Protein AF-F7PMQ3-F1 (afdb_monomer)

Structure (mmCIF, N/CA/C/O backbone):
data_AF-F7PMQ3-F1
#
_entry.id   AF-F7PMQ3-F1
#
loop_
_atom_site.group_PDB
_atom_site.id
_atom_site.type_symbol
_atom_site.label_atom_id
_atom_site.label_alt_id
_atom_site.label_comp_id
_atom_site.label_asym_id
_atom_site.label_entity_id
_atom_site.label_seq_id
_atom_site.pdbx_PDB_ins_code
_atom_site.Cartn_x
_atom_site.Cartn_y
_atom_site.Cartn_z
_atom_site.occupancy
_atom_site.B_iso_or_equiv
_atom_site.auth_seq_id
_atom_site.auth_comp_id
_atom_site.auth_asym_id
_atom_site.auth_atom_id
_atom_site.pdbx_PDB_model_num
ATOM 1 N N . MET A 1 1 ? 43.169 -31.951 23.903 1.00 37.09 1 MET A N 1
ATOM 2 C CA . MET A 1 1 ? 42.575 -31.881 22.554 1.00 37.09 1 MET A CA 1
ATOM 3 C C . MET A 1 1 ? 41.664 -30.674 22.551 1.00 37.09 1 MET A C 1
ATOM 5 O O . MET A 1 1 ? 40.609 -30.728 23.160 1.00 37.09 1 MET A O 1
ATOM 9 N N . SER A 1 2 ? 42.168 -29.565 22.017 1.00 27.64 2 SER A N 1
ATOM 10 C CA . SER A 1 2 ? 41.486 -28.274 21.937 1.00 27.64 2 SER A CA 1
ATOM 11 C C . SER A 1 2 ? 41.302 -27.998 20.452 1.00 27.64 2 SER A C 1
ATOM 13 O O . SER A 1 2 ? 42.289 -28.039 19.720 1.00 27.64 2 SER A O 1
ATOM 15 N N . VAL A 1 3 ? 40.062 -27.825 20.006 1.00 30.14 3 VAL A N 1
ATOM 16 C CA . VAL A 1 3 ? 39.747 -27.476 18.619 1.00 30.14 3 VAL A CA 1
ATOM 17 C C . VAL A 1 3 ? 39.501 -25.975 18.612 1.00 30.14 3 VAL A C 1
ATOM 19 O O . VAL A 1 3 ? 38.524 -25.503 19.187 1.00 30.14 3 VAL A O 1
ATOM 22 N N . GLN A 1 4 ? 40.445 -25.231 18.040 1.00 28.44 4 GLN A N 1
ATOM 23 C CA . GLN A 1 4 ? 40.271 -23.822 17.707 1.00 28.44 4 GLN A CA 1
ATOM 24 C C . GLN A 1 4 ? 39.250 -23.740 16.567 1.00 28.44 4 GLN A C 1
ATOM 26 O O . GLN A 1 4 ? 39.474 -24.319 15.507 1.00 28.44 4 GLN A O 1
ATOM 31 N N . SER A 1 5 ? 38.124 -23.064 16.797 1.00 29.05 5 SER A N 1
ATOM 32 C CA . SER A 1 5 ? 37.231 -22.635 15.723 1.00 29.05 5 SER A CA 1
ATOM 33 C C . SER A 1 5 ? 37.745 -21.301 15.190 1.00 29.05 5 SER A C 1
ATOM 35 O O . SER A 1 5 ? 37.627 -20.272 15.858 1.00 29.05 5 SER A O 1
ATOM 37 N N . GLU A 1 6 ? 38.343 -21.329 14.004 1.00 27.75 6 GLU A N 1
ATOM 38 C CA . GLU A 1 6 ? 38.561 -20.137 13.192 1.00 27.75 6 GLU A CA 1
ATOM 39 C C . GLU A 1 6 ? 37.192 -19.655 12.699 1.00 27.75 6 GLU A C 1
ATOM 41 O O . GLU A 1 6 ? 36.601 -20.228 11.786 1.00 27.75 6 GLU A O 1
ATOM 46 N N . PHE A 1 7 ? 36.650 -18.631 13.359 1.00 32.59 7 PHE A N 1
ATOM 47 C CA . PHE A 1 7 ? 35.598 -17.807 12.779 1.00 32.59 7 PHE A CA 1
ATOM 48 C C . PHE A 1 7 ? 36.266 -16.937 11.719 1.00 32.59 7 PHE A C 1
ATOM 50 O O . PHE A 1 7 ? 37.009 -16.015 12.048 1.00 32.59 7 PHE A O 1
ATOM 57 N N . GLY A 1 8 ? 36.058 -17.300 10.456 1.00 27.62 8 GLY A N 1
ATOM 58 C CA . GLY A 1 8 ? 36.422 -16.459 9.328 1.00 27.62 8 GLY A CA 1
ATOM 59 C C . GLY A 1 8 ? 35.606 -15.171 9.355 1.00 27.62 8 GLY A C 1
ATOM 60 O O . GLY A 1 8 ? 34.386 -15.212 9.524 1.00 27.62 8 GLY A O 1
ATOM 61 N N . ASP A 1 9 ? 36.310 -14.052 9.195 1.00 27.50 9 ASP A N 1
ATOM 62 C CA . ASP A 1 9 ? 35.762 -12.749 8.835 1.00 27.50 9 ASP A CA 1
ATOM 63 C C . ASP A 1 9 ? 34.743 -12.902 7.697 1.00 27.50 9 ASP A C 1
ATOM 65 O O . ASP A 1 9 ? 35.099 -13.255 6.569 1.00 27.50 9 ASP A O 1
ATOM 69 N N . PHE A 1 10 ? 33.476 -12.595 7.975 1.00 33.38 10 PHE A N 1
ATOM 70 C CA . PHE A 1 10 ? 32.528 -12.209 6.936 1.00 33.38 10 PHE A CA 1
ATOM 71 C C . PHE A 1 10 ? 32.885 -10.783 6.517 1.00 33.38 10 PHE A C 1
ATOM 73 O O . PHE A 1 10 ? 32.314 -9.809 7.001 1.00 33.38 10 PHE A O 1
ATOM 80 N N . ALA A 1 11 ? 33.892 -10.669 5.652 1.00 31.58 11 ALA A N 1
ATOM 81 C CA . ALA A 1 11 ? 34.110 -9.456 4.892 1.00 31.58 11 ALA A CA 1
ATOM 82 C C . ALA A 1 11 ? 32.906 -9.269 3.964 1.00 31.58 11 ALA A C 1
ATOM 84 O O . ALA A 1 11 ? 32.687 -10.046 3.032 1.00 31.58 11 ALA A O 1
ATOM 85 N N . ASP A 1 12 ? 32.130 -8.244 4.288 1.00 40.34 12 ASP A N 1
ATOM 86 C CA . ASP A 1 12 ? 31.131 -7.598 3.456 1.00 40.34 12 ASP A CA 1
ATOM 87 C C . ASP A 1 12 ? 31.781 -7.254 2.104 1.00 40.34 12 ASP A C 1
ATOM 89 O O . ASP A 1 12 ? 32.585 -6.329 1.981 1.00 40.34 12 ASP A O 1
ATOM 93 N N . LEU A 1 13 ? 31.537 -8.097 1.104 1.00 32.09 13 LEU A N 1
ATOM 94 C CA . LEU A 1 13 ? 31.985 -7.906 -0.270 1.00 32.09 13 LEU A CA 1
ATOM 95 C C . LEU A 1 13 ? 30.747 -7.938 -1.156 1.00 32.09 13 LEU A C 1
ATOM 97 O O . LEU A 1 13 ? 30.549 -8.864 -1.939 1.00 32.09 13 LEU A O 1
ATOM 101 N N . THR A 1 14 ? 29.906 -6.914 -1.051 1.00 41.91 14 THR A N 1
ATOM 102 C CA . THR A 1 14 ? 29.197 -6.443 -2.239 1.00 41.91 14 THR A CA 1
ATOM 103 C C . THR A 1 14 ? 30.277 -5.902 -3.178 1.00 4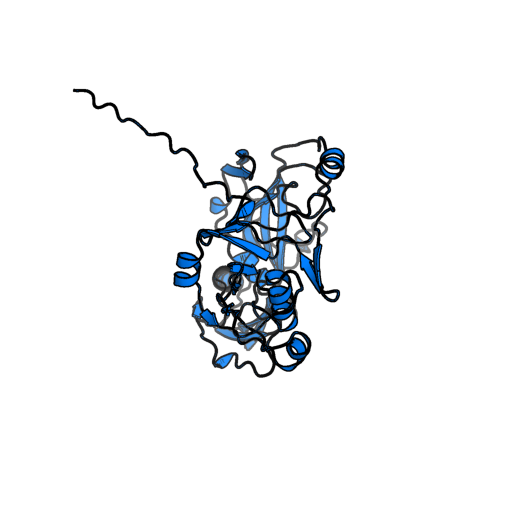1.91 14 THR A C 1
ATOM 105 O O . THR A 1 14 ? 30.914 -4.900 -2.846 1.00 41.91 14 THR A O 1
ATOM 108 N N . PRO A 1 15 ? 30.582 -6.566 -4.309 1.00 44.62 15 PRO A N 1
ATOM 109 C CA . PRO A 1 15 ? 31.487 -5.981 -5.285 1.00 44.62 15 PRO A CA 1
ATOM 110 C C . PRO A 1 15 ? 30.896 -4.630 -5.692 1.00 44.62 15 PRO A C 1
ATOM 112 O O . PRO A 1 15 ? 29.735 -4.556 -6.097 1.00 44.62 15 PRO A O 1
ATOM 115 N N . GLY A 1 16 ? 31.672 -3.558 -5.510 1.00 48.12 16 GLY A N 1
ATOM 116 C CA . GLY A 1 16 ? 31.288 -2.240 -5.995 1.00 48.12 16 GLY A CA 1
ATOM 117 C C . GLY A 1 16 ? 30.963 -2.352 -7.480 1.00 48.12 16 GLY A C 1
ATOM 118 O O . GLY A 1 16 ? 31.739 -2.935 -8.237 1.00 48.12 16 GLY A O 1
ATOM 119 N N . VAL A 1 17 ? 29.794 -1.859 -7.874 1.00 56.59 17 VAL A N 1
ATOM 120 C CA . VAL A 1 17 ? 29.420 -1.761 -9.284 1.00 56.59 17 VAL A CA 1
ATOM 121 C C . VAL A 1 17 ? 30.417 -0.811 -9.931 1.00 56.59 17 VAL A C 1
ATOM 123 O O . VAL A 1 17 ? 30.572 0.317 -9.457 1.00 56.59 17 VAL A O 1
ATOM 126 N N . ASP A 1 18 ? 31.119 -1.263 -10.969 1.00 64.25 18 ASP A N 1
ATOM 127 C CA . ASP A 1 18 ? 32.003 -0.371 -11.708 1.00 64.25 18 ASP A CA 1
ATOM 128 C C . ASP A 1 18 ? 31.143 0.726 -12.349 1.00 64.25 18 ASP A C 1
ATOM 130 O O . ASP A 1 18 ? 30.145 0.442 -13.013 1.00 64.25 18 ASP A O 1
ATOM 134 N N . ARG A 1 19 ? 31.481 2.000 -12.113 1.00 60.50 19 ARG A N 1
ATOM 135 C CA . ARG A 1 19 ? 30.704 3.126 -12.664 1.00 60.50 19 ARG A CA 1
ATOM 136 C C . ARG A 1 19 ? 30.706 3.105 -14.190 1.00 60.50 19 ARG A C 1
ATOM 138 O O . ARG A 1 19 ? 29.760 3.620 -14.781 1.00 60.50 19 ARG A O 1
ATOM 145 N N . ASP A 1 20 ? 31.724 2.497 -14.792 1.00 67.31 20 ASP A N 1
ATOM 146 C CA . ASP A 1 20 ? 31.836 2.331 -16.239 1.00 67.31 20 ASP A CA 1
ATOM 147 C C . ASP A 1 20 ? 30.782 1.354 -16.810 1.00 67.31 20 ASP A C 1
ATOM 149 O O . ASP A 1 20 ? 30.493 1.410 -18.006 1.00 67.31 20 ASP A O 1
ATOM 153 N N . ASP A 1 21 ? 30.148 0.527 -15.967 1.00 79.56 21 ASP A N 1
ATOM 154 C CA . ASP A 1 21 ? 29.071 -0.397 -16.359 1.00 79.56 21 ASP A CA 1
ATOM 155 C C . ASP A 1 21 ? 27.667 0.233 -16.263 1.00 79.56 21 ASP A C 1
ATOM 157 O O . ASP A 1 21 ? 26.669 -0.384 -16.653 1.00 79.56 21 ASP A O 1
ATOM 161 N N . LEU A 1 22 ? 27.559 1.457 -15.732 1.00 88.62 22 LEU A N 1
ATOM 162 C CA . LEU A 1 22 ? 26.289 2.171 -15.631 1.00 88.62 22 LEU A CA 1
ATOM 163 C C . LEU A 1 22 ? 25.996 2.944 -16.923 1.00 88.62 22 LEU A C 1
ATOM 165 O O . LEU A 1 22 ? 26.885 3.572 -17.501 1.00 88.62 22 LEU A O 1
ATOM 169 N N . PRO A 1 23 ? 24.733 2.972 -17.376 1.00 89.94 23 PRO A N 1
ATOM 170 C CA . PRO A 1 23 ? 24.388 3.666 -18.603 1.00 89.94 23 PRO A CA 1
ATOM 171 C C . PRO A 1 23 ? 24.547 5.182 -18.433 1.00 89.94 23 PRO A C 1
ATOM 173 O O . PRO A 1 23 ? 24.130 5.753 -17.420 1.00 89.94 23 PRO A O 1
ATOM 176 N N . ASP A 1 24 ? 25.106 5.842 -19.450 1.00 86.75 24 ASP A N 1
ATOM 177 C CA . ASP A 1 24 ? 25.303 7.295 -19.451 1.00 86.75 24 ASP A CA 1
ATOM 178 C C . ASP A 1 24 ? 23.957 8.040 -19.438 1.00 86.75 24 ASP A C 1
ATOM 180 O O . ASP A 1 24 ? 23.001 7.670 -20.138 1.00 86.75 24 ASP A O 1
ATOM 184 N N . ARG A 1 25 ? 23.858 9.072 -18.595 1.00 87.81 25 ARG A N 1
ATOM 185 C CA . ARG A 1 25 ? 22.632 9.830 -18.316 1.00 87.81 25 ARG A CA 1
ATOM 186 C C . ARG A 1 25 ? 22.955 11.290 -18.008 1.00 87.81 25 ARG A C 1
ATOM 188 O O . ARG A 1 25 ? 24.018 11.627 -17.507 1.00 87.81 25 ARG A O 1
ATOM 195 N N . GLU A 1 26 ? 21.968 12.171 -18.196 1.00 85.06 26 GLU A N 1
ATOM 196 C CA . GLU A 1 26 ? 22.065 13.595 -17.808 1.00 85.06 26 GLU A CA 1
ATOM 197 C C . GLU A 1 26 ? 22.134 13.825 -16.281 1.00 85.06 26 GLU A C 1
ATOM 199 O O . GLU A 1 26 ? 22.219 14.961 -15.802 1.00 85.06 26 GLU A O 1
ATOM 204 N N . PHE A 1 27 ? 22.041 12.751 -15.501 1.00 85.38 27 PHE A N 1
ATOM 205 C CA . PHE A 1 27 ? 22.127 12.737 -14.051 1.00 85.38 27 PHE A CA 1
ATOM 206 C C . PHE A 1 27 ? 23.213 11.758 -13.608 1.00 85.38 27 PHE A C 1
ATOM 208 O O . PHE A 1 27 ? 23.490 10.773 -14.285 1.00 85.38 27 PHE A O 1
ATOM 215 N N . ALA A 1 28 ? 23.802 12.025 -12.445 1.00 88.12 28 ALA A N 1
ATOM 216 C CA . ALA A 1 28 ? 24.724 11.090 -11.821 1.00 88.12 28 ALA A CA 1
ATOM 217 C C . ALA A 1 28 ? 23.953 9.925 -11.190 1.00 88.12 28 ALA A C 1
ATOM 219 O O . ALA A 1 28 ? 22.822 10.088 -10.735 1.00 88.12 28 ALA A O 1
ATOM 220 N N . TRP A 1 29 ? 24.587 8.762 -11.131 1.00 90.06 29 TRP A N 1
ATOM 221 C CA . TRP A 1 29 ? 24.118 7.617 -10.360 1.00 90.06 29 TRP A CA 1
ATOM 222 C C . TRP A 1 29 ? 24.702 7.648 -8.945 1.00 90.06 29 TRP A C 1
ATOM 224 O O . TRP A 1 29 ? 25.827 8.128 -8.750 1.00 90.06 29 TRP A O 1
ATOM 234 N N . GLN A 1 30 ? 23.946 7.125 -7.978 1.00 87.81 30 GLN A N 1
ATOM 235 C CA . GLN A 1 30 ? 24.430 6.904 -6.614 1.00 87.81 30 GLN A CA 1
ATOM 236 C C . GLN A 1 30 ? 25.678 6.014 -6.616 1.00 87.81 30 GLN A C 1
ATOM 238 O O . GLN A 1 30 ? 25.857 5.178 -7.498 1.00 87.81 30 GLN A O 1
ATOM 243 N N . GLU A 1 31 ? 26.558 6.223 -5.638 1.00 84.31 31 GLU A N 1
ATOM 244 C CA . GLU A 1 31 ? 27.823 5.478 -5.554 1.00 84.31 31 GLU A CA 1
ATOM 245 C C . GLU A 1 31 ? 27.626 4.064 -5.010 1.00 84.31 31 GLU A C 1
ATOM 247 O O . GLU A 1 31 ? 28.304 3.138 -5.444 1.00 84.31 31 GLU A O 1
ATOM 252 N N . GLU A 1 32 ? 26.675 3.896 -4.093 1.00 84.38 32 GLU A N 1
ATOM 253 C CA . GLU A 1 32 ? 26.389 2.618 -3.453 1.00 84.38 32 GLU A CA 1
ATOM 254 C C . GLU A 1 32 ? 25.030 2.079 -3.915 1.00 84.38 32 GLU A C 1
ATOM 256 O O . GLU A 1 32 ? 24.041 2.825 -3.941 1.00 84.38 32 GLU A O 1
ATOM 261 N N . PRO A 1 33 ? 24.945 0.787 -4.273 1.00 87.06 33 PRO A N 1
ATOM 262 C CA . PRO A 1 33 ? 23.674 0.163 -4.584 1.00 87.06 33 PRO A CA 1
ATOM 263 C C . PRO A 1 33 ? 22.817 0.009 -3.324 1.00 87.06 33 PRO A C 1
ATOM 265 O O . PRO A 1 33 ? 23.305 -0.243 -2.226 1.00 87.06 33 PRO A O 1
ATOM 268 N N . THR A 1 34 ? 21.503 0.096 -3.500 1.00 83.88 34 THR A N 1
ATOM 269 C CA . THR A 1 34 ? 20.513 -0.270 -2.488 1.00 83.88 34 THR A CA 1
ATOM 270 C C . THR A 1 34 ? 19.960 -1.651 -2.811 1.00 83.88 34 THR A C 1
ATOM 272 O O . THR A 1 34 ? 19.469 -1.870 -3.917 1.00 83.88 34 THR A O 1
ATOM 275 N N . THR A 1 35 ? 19.992 -2.570 -1.848 1.00 85.50 35 THR A N 1
ATOM 276 C CA . THR A 1 35 ? 19.316 -3.868 -1.970 1.00 85.50 35 THR A CA 1
ATOM 277 C C . THR A 1 35 ? 17.941 -3.797 -1.322 1.00 85.50 35 THR A C 1
ATOM 279 O O . THR A 1 35 ? 17.804 -3.446 -0.149 1.00 85.50 35 THR A O 1
ATOM 282 N N . PHE A 1 36 ? 16.911 -4.101 -2.101 1.00 82.69 36 PHE A N 1
ATOM 283 C CA . PHE A 1 36 ? 15.539 -4.205 -1.628 1.00 82.69 36 PHE A CA 1
ATOM 284 C C . PHE A 1 36 ? 15.307 -5.524 -0.878 1.00 82.69 36 PHE A C 1
ATOM 286 O O . PHE A 1 36 ? 16.070 -6.481 -0.993 1.00 82.69 36 PHE A O 1
ATOM 293 N N . ALA A 1 37 ? 14.230 -5.577 -0.090 1.00 75.31 37 ALA A N 1
ATOM 294 C CA . ALA A 1 37 ? 13.887 -6.755 0.712 1.00 75.31 37 ALA A CA 1
ATOM 295 C C . ALA A 1 37 ? 13.559 -8.003 -0.133 1.00 75.31 37 ALA A C 1
ATOM 297 O O . ALA A 1 37 ? 13.605 -9.114 0.380 1.00 75.31 37 ALA A O 1
ATOM 298 N N . ASP A 1 38 ? 13.239 -7.814 -1.412 1.00 80.81 38 ASP A N 1
ATOM 299 C CA . ASP A 1 38 ? 12.977 -8.853 -2.413 1.00 80.81 38 ASP A CA 1
ATOM 300 C C . ASP A 1 38 ? 14.254 -9.315 -3.148 1.00 80.81 38 ASP A C 1
ATOM 302 O O . ASP A 1 38 ? 14.179 -10.037 -4.139 1.00 80.81 38 ASP A O 1
ATOM 306 N N . GLY A 1 39 ? 15.434 -8.914 -2.659 1.00 83.88 39 GLY A N 1
ATOM 307 C CA . GLY A 1 39 ? 16.732 -9.372 -3.157 1.00 83.88 39 GLY A CA 1
ATOM 308 C C . GLY A 1 39 ? 17.255 -8.621 -4.382 1.00 83.88 39 GLY A C 1
ATOM 309 O O . GLY A 1 39 ? 18.358 -8.917 -4.840 1.00 83.88 39 GLY A O 1
ATOM 310 N N . LEU A 1 40 ? 16.514 -7.637 -4.903 1.00 88.06 40 LEU A N 1
ATOM 311 C CA . LEU A 1 40 ? 16.950 -6.829 -6.039 1.00 88.06 40 LEU A CA 1
ATOM 312 C C . LEU A 1 40 ? 17.936 -5.738 -5.590 1.00 88.06 40 LEU A C 1
ATOM 314 O O . LEU A 1 40 ? 17.604 -4.903 -4.748 1.00 88.06 40 LEU A O 1
ATOM 318 N N . SER A 1 41 ? 19.134 -5.707 -6.176 1.00 91.94 41 SER A N 1
ATOM 319 C CA . SER A 1 41 ? 20.139 -4.663 -5.930 1.00 91.94 41 SER A CA 1
ATOM 320 C C . SER A 1 41 ? 20.123 -3.632 -7.048 1.00 91.94 41 SER A C 1
ATOM 322 O O . SER A 1 41 ? 20.228 -3.983 -8.227 1.00 91.94 41 SER A O 1
ATOM 324 N N . VAL A 1 42 ? 19.994 -2.354 -6.687 1.00 91.75 42 VAL A N 1
ATOM 325 C CA . VAL A 1 42 ? 19.756 -1.272 -7.647 1.00 91.75 42 VAL A CA 1
ATOM 326 C C . VAL A 1 42 ? 20.573 -0.031 -7.336 1.00 91.75 42 VAL A C 1
ATOM 328 O O . VAL A 1 42 ? 20.748 0.341 -6.178 1.00 91.75 42 VAL A O 1
ATOM 331 N N . VAL A 1 43 ? 21.024 0.658 -8.377 1.00 92.38 43 VAL A N 1
ATOM 332 C CA . VAL A 1 43 ? 21.633 1.983 -8.268 1.00 92.38 43 VAL A CA 1
ATOM 333 C C . VAL A 1 43 ? 20.604 3.014 -8.720 1.00 92.38 43 VAL A C 1
ATOM 335 O O . VAL A 1 43 ? 20.125 2.982 -9.854 1.00 92.38 43 VAL A O 1
ATOM 338 N N . MET A 1 44 ? 20.222 3.919 -7.822 1.00 91.31 44 MET A N 1
ATOM 339 C CA . MET A 1 44 ? 19.254 4.977 -8.119 1.00 91.31 44 MET A CA 1
ATOM 340 C C . MET A 1 44 ? 19.963 6.247 -8.618 1.00 91.31 44 MET A C 1
ATOM 342 O O . MET A 1 44 ? 21.154 6.438 -8.360 1.00 91.31 44 MET A O 1
ATOM 346 N N . PRO A 1 45 ? 19.255 7.150 -9.313 1.00 90.25 45 PRO A N 1
ATOM 347 C CA . PRO A 1 45 ? 19.762 8.483 -9.605 1.00 90.25 45 PRO A CA 1
ATOM 348 C C . PRO A 1 45 ? 20.180 9.243 -8.342 1.00 90.25 45 PRO A C 1
ATOM 350 O O . PRO A 1 45 ? 19.458 9.286 -7.340 1.00 90.25 45 PRO A O 1
ATOM 353 N N . ASP A 1 46 ? 21.321 9.913 -8.423 1.00 86.56 46 ASP A N 1
ATOM 354 C CA . ASP A 1 46 ? 21.788 10.854 -7.421 1.00 86.56 46 ASP A CA 1
ATOM 355 C C . ASP A 1 46 ? 21.272 12.266 -7.731 1.00 86.56 46 ASP A C 1
ATOM 357 O O . ASP A 1 46 ? 21.664 12.929 -8.695 1.00 86.56 46 ASP A O 1
ATOM 361 N N . VAL A 1 47 ? 20.364 12.731 -6.876 1.00 74.81 47 VAL A N 1
ATOM 362 C CA . VAL A 1 47 ? 19.804 14.087 -6.909 1.00 74.81 47 VAL A CA 1
ATOM 363 C C . VAL A 1 47 ? 20.154 14.888 -5.655 1.00 74.81 47 VAL A C 1
ATOM 365 O O . VAL A 1 47 ? 19.562 15.940 -5.423 1.00 74.81 47 VAL A O 1
ATOM 368 N N . THR A 1 48 ? 21.126 14.434 -4.858 1.00 68.06 48 THR A N 1
ATOM 369 C CA . THR A 1 48 ? 21.561 15.109 -3.619 1.00 68.06 48 THR A CA 1
ATOM 370 C C . THR A 1 48 ? 22.123 16.506 -3.873 1.00 68.06 48 THR A C 1
ATOM 372 O O . THR A 1 48 ? 22.000 17.399 -3.045 1.00 68.06 48 THR A O 1
ATOM 375 N N . SER A 1 49 ? 22.649 16.767 -5.070 1.00 57.91 49 SER A N 1
ATOM 376 C CA . SER A 1 49 ? 23.052 18.116 -5.483 1.00 57.91 49 SER A CA 1
ATOM 377 C C . SER A 1 49 ? 21.874 19.077 -5.744 1.00 57.91 49 SER A C 1
ATOM 379 O O . SER A 1 49 ? 22.112 20.254 -6.017 1.00 57.91 49 SER A O 1
ATOM 381 N N . ARG A 1 50 ? 20.612 18.609 -5.687 1.00 55.38 50 ARG A N 1
ATOM 382 C CA . ARG A 1 50 ? 19.414 19.339 -6.155 1.00 55.38 50 ARG A CA 1
ATOM 383 C C . ARG A 1 50 ? 18.294 19.575 -5.112 1.00 55.38 50 ARG A C 1
ATOM 385 O O . ARG A 1 50 ? 17.320 20.226 -5.490 1.00 55.38 50 ARG A O 1
ATOM 392 N N . GLY A 1 51 ? 18.396 19.145 -3.845 1.00 48.88 51 GLY A N 1
ATOM 393 C CA . GLY A 1 51 ? 17.311 19.301 -2.840 1.00 48.88 51 GLY A CA 1
ATOM 394 C C . GLY A 1 51 ? 16.290 18.142 -2.808 1.00 48.88 51 GLY A C 1
ATOM 395 O O . GLY A 1 51 ? 16.147 17.414 -3.793 1.00 48.88 51 GLY A O 1
ATOM 396 N N . GLU A 1 52 ? 15.548 17.954 -1.700 1.00 50.50 52 GLU A N 1
ATOM 397 C CA . GLU A 1 52 ? 14.568 16.852 -1.525 1.00 50.50 52 GLU A CA 1
ATOM 398 C C . GLU A 1 52 ? 13.143 17.123 -2.085 1.00 50.50 52 GLU A C 1
ATOM 400 O O . GLU A 1 52 ? 12.591 18.210 -1.891 1.00 50.50 52 GLU A O 1
ATOM 405 N N . PRO A 1 53 ? 12.435 16.090 -2.607 1.00 55.53 53 PRO A N 1
ATOM 406 C CA . PRO A 1 53 ? 12.954 14.979 -3.398 1.00 55.53 53 PRO A CA 1
ATOM 407 C C . PRO A 1 53 ? 13.194 15.461 -4.834 1.00 55.53 53 PRO A C 1
ATOM 409 O O . PRO A 1 53 ? 12.266 15.910 -5.516 1.00 55.53 53 PRO A O 1
ATOM 412 N N . GLY A 1 54 ? 14.435 15.351 -5.299 1.00 71.75 54 GLY A N 1
ATOM 413 C CA . GLY A 1 54 ? 14.782 15.714 -6.664 1.00 71.75 54 GLY A CA 1
ATOM 414 C C . GLY A 1 54 ? 14.019 14.879 -7.697 1.00 71.75 54 GLY A C 1
ATOM 415 O O . GLY A 1 54 ? 13.775 13.679 -7.527 1.00 71.75 54 GLY A O 1
ATOM 416 N N . TYR A 1 55 ? 13.642 15.538 -8.788 1.00 83.56 55 TYR A N 1
ATOM 417 C CA . TYR A 1 55 ? 13.077 14.901 -9.971 1.00 83.56 55 TYR A CA 1
ATOM 418 C C . TYR A 1 55 ? 14.153 14.787 -11.046 1.00 83.56 55 TYR A C 1
ATOM 420 O O . TYR A 1 55 ? 14.988 15.681 -11.212 1.00 83.56 55 TYR A O 1
ATOM 428 N N . VAL A 1 56 ? 14.085 13.703 -11.806 1.00 86.88 56 VAL A N 1
ATOM 429 C CA . VAL A 1 56 ? 14.856 13.515 -13.028 1.00 86.88 56 VAL A CA 1
ATOM 430 C C . VAL A 1 56 ? 13.935 13.783 -14.210 1.00 86.88 56 VAL A C 1
ATOM 432 O O . VAL A 1 56 ? 12.846 13.212 -14.293 1.00 86.88 56 VAL A O 1
ATOM 435 N N . THR A 1 57 ? 14.359 14.662 -15.115 1.00 87.88 57 THR A N 1
ATOM 436 C CA . THR A 1 57 ? 13.692 14.858 -16.406 1.00 87.88 57 THR A CA 1
ATOM 437 C C . THR A 1 57 ? 14.075 13.706 -17.324 1.00 87.88 57 THR A C 1
ATOM 439 O O . THR A 1 57 ? 15.255 13.411 -17.470 1.00 87.88 57 THR A O 1
ATOM 442 N N . VAL A 1 58 ? 13.090 13.065 -17.946 1.00 86.88 58 VAL A N 1
ATOM 443 C CA . VAL A 1 58 ? 13.298 11.905 -18.834 1.00 86.88 58 VAL A CA 1
ATOM 444 C C . VAL A 1 58 ? 12.836 12.208 -20.265 1.00 86.88 58 VAL A C 1
ATOM 446 O O . VAL A 1 58 ? 12.420 11.334 -21.010 1.00 86.88 58 VAL A O 1
ATOM 449 N N . GLY A 1 59 ? 12.901 13.479 -20.663 1.00 82.75 59 GLY A N 1
ATOM 450 C CA . GLY A 1 59 ? 12.497 13.954 -21.989 1.00 82.75 59 GLY A CA 1
ATOM 451 C C . GLY A 1 59 ? 11.023 14.363 -22.091 1.00 82.75 59 GLY A C 1
ATOM 452 O O . GLY A 1 59 ? 10.184 13.958 -21.290 1.00 82.75 59 GLY A O 1
ATOM 453 N N . ASP A 1 60 ? 10.723 15.217 -23.076 1.00 81.38 60 ASP A N 1
ATOM 454 C CA . ASP A 1 60 ? 9.368 15.687 -23.430 1.00 81.38 60 ASP A CA 1
ATOM 455 C C . ASP A 1 60 ? 8.536 16.222 -22.243 1.00 81.38 60 ASP A C 1
ATOM 457 O O . ASP A 1 60 ? 7.344 15.958 -22.087 1.00 81.38 60 ASP A O 1
ATOM 461 N N . GLY A 1 61 ? 9.201 16.923 -21.317 1.00 80.62 61 GLY A N 1
ATOM 462 C CA . GLY A 1 61 ? 8.572 17.457 -20.105 1.00 80.62 61 GLY A CA 1
ATOM 463 C C . GLY A 1 61 ? 8.100 16.395 -19.102 1.00 80.62 61 GLY A C 1
ATOM 464 O O . GLY A 1 61 ? 7.438 16.740 -18.121 1.00 80.62 61 GLY A O 1
ATOM 465 N N . ARG A 1 62 ? 8.428 15.113 -19.311 1.00 86.31 62 ARG A N 1
ATOM 466 C CA . ARG A 1 62 ? 8.192 14.039 -18.344 1.00 86.31 62 ARG A CA 1
ATOM 467 C C . ARG A 1 62 ? 9.273 14.065 -17.271 1.00 86.31 62 ARG A C 1
ATOM 469 O O . ARG A 1 62 ? 10.454 14.291 -17.543 1.00 86.31 62 ARG A O 1
ATOM 476 N N . SER A 1 63 ? 8.858 13.798 -16.043 1.00 89.88 63 SER A N 1
ATOM 477 C CA . SER A 1 63 ? 9.763 13.641 -14.919 1.00 89.88 63 SER A CA 1
ATOM 478 C C . SER A 1 63 ? 9.316 12.505 -14.017 1.00 89.88 63 SER A C 1
ATOM 480 O O . SER A 1 63 ? 8.132 12.173 -13.931 1.00 89.88 63 SER A O 1
ATOM 482 N N . ILE A 1 64 ? 10.291 11.909 -13.349 1.00 89.69 64 ILE A N 1
ATOM 483 C CA . ILE A 1 64 ? 10.113 10.829 -12.385 1.00 89.69 64 ILE A CA 1
ATOM 484 C C . ILE A 1 64 ? 10.940 11.156 -11.146 1.00 89.69 64 ILE A C 1
ATOM 486 O O . ILE A 1 64 ? 11.977 11.823 -11.234 1.00 89.69 64 ILE A O 1
ATOM 490 N N . ARG A 1 65 ? 10.470 10.749 -9.967 1.00 88.81 65 ARG A N 1
ATOM 491 C CA . ARG A 1 65 ? 11.255 10.938 -8.746 1.00 88.81 65 ARG A CA 1
ATOM 492 C C . ARG A 1 65 ? 12.462 10.013 -8.771 1.00 88.81 65 ARG A C 1
ATOM 494 O O . ARG A 1 65 ? 12.341 8.854 -9.154 1.00 88.81 65 ARG A O 1
ATOM 501 N N . ALA A 1 66 ? 13.606 10.511 -8.312 1.00 87.25 66 ALA A N 1
ATOM 502 C CA . ALA A 1 66 ? 14.842 9.732 -8.292 1.00 87.25 66 ALA A CA 1
ATOM 503 C C . ALA A 1 66 ? 14.724 8.422 -7.493 1.00 87.25 66 ALA A C 1
ATOM 505 O O . ALA A 1 66 ? 15.355 7.438 -7.832 1.00 87.25 66 ALA A O 1
ATOM 506 N N . ASN A 1 67 ? 13.874 8.374 -6.468 1.00 84.38 67 ASN A N 1
ATOM 507 C CA . ASN A 1 67 ? 13.664 7.176 -5.654 1.00 84.38 67 ASN A CA 1
ATOM 508 C C . ASN A 1 67 ? 12.558 6.239 -6.176 1.00 84.38 67 ASN A C 1
ATOM 510 O O . ASN A 1 67 ? 12.139 5.340 -5.452 1.00 84.38 67 ASN A O 1
ATOM 514 N N . GLU A 1 68 ? 12.028 6.483 -7.375 1.00 89.50 68 GLU A N 1
ATOM 515 C CA . GLU A 1 68 ? 10.976 5.663 -7.992 1.00 89.50 68 GLU A CA 1
ATOM 516 C C . GLU A 1 68 ? 11.491 4.792 -9.146 1.00 89.50 68 GLU A C 1
ATOM 518 O O . GLU A 1 68 ? 10.691 4.087 -9.772 1.00 89.50 68 GLU A O 1
ATOM 523 N N . PHE A 1 69 ? 12.791 4.855 -9.452 1.00 93.88 69 PHE A N 1
ATOM 524 C CA . PHE A 1 69 ? 13.440 3.988 -10.429 1.00 93.88 69 PHE A CA 1
ATOM 525 C C . PHE A 1 69 ? 14.937 3.823 -10.156 1.00 93.88 69 PHE A C 1
ATOM 527 O O . PHE A 1 69 ? 15.548 4.648 -9.479 1.00 93.88 69 PHE A O 1
ATOM 534 N N . GLY A 1 70 ? 15.530 2.775 -10.716 1.00 94.12 70 GLY A N 1
ATOM 535 C CA . GLY A 1 70 ? 16.963 2.519 -10.612 1.00 94.12 70 GLY A CA 1
ATOM 536 C C . GLY A 1 70 ? 17.451 1.544 -11.673 1.00 94.12 70 GLY A C 1
ATOM 537 O O . GLY A 1 70 ? 16.655 0.826 -12.279 1.00 94.12 70 GLY A O 1
ATOM 538 N N . TYR A 1 71 ? 18.758 1.537 -11.899 1.00 96.69 71 TYR A N 1
ATOM 539 C CA . TYR A 1 71 ? 19.428 0.542 -12.726 1.00 96.69 71 TYR A CA 1
ATOM 540 C C . TYR A 1 71 ? 19.705 -0.711 -11.893 1.00 96.69 71 TYR A C 1
ATOM 542 O O . TYR A 1 71 ? 20.206 -0.609 -10.773 1.00 96.69 71 TYR A O 1
ATOM 550 N N . VAL A 1 72 ? 19.343 -1.883 -12.405 1.00 95.81 72 VAL A N 1
ATOM 551 C CA . VAL A 1 72 ? 19.500 -3.153 -11.694 1.00 95.81 72 VAL A CA 1
ATOM 552 C C . VAL A 1 72 ? 20.926 -3.658 -11.865 1.00 95.81 72 VAL A C 1
ATOM 554 O O . VAL A 1 72 ? 21.392 -3.852 -12.983 1.00 95.81 72 VAL A O 1
ATOM 557 N N . VAL A 1 73 ? 21.594 -3.913 -10.744 1.00 95.38 73 VAL A N 1
ATOM 558 C CA . VAL A 1 73 ? 22.998 -4.350 -10.690 1.00 95.38 73 VAL A CA 1
ATOM 559 C C . VAL A 1 73 ? 23.170 -5.735 -10.064 1.00 95.38 73 VAL A C 1
ATOM 561 O O . VAL A 1 73 ? 24.255 -6.305 -10.109 1.00 95.38 73 VAL A O 1
ATOM 564 N N . GLY A 1 74 ? 22.103 -6.306 -9.498 1.00 93.88 74 GLY A N 1
ATOM 565 C CA . GLY A 1 74 ? 22.118 -7.649 -8.924 1.00 93.88 74 GLY A CA 1
ATOM 566 C C . GLY A 1 74 ? 20.720 -8.175 -8.600 1.00 93.88 74 GLY A C 1
ATOM 567 O O . GLY A 1 74 ? 19.769 -7.406 -8.479 1.00 93.88 74 GLY A O 1
ATOM 568 N N . GLY A 1 75 ? 20.594 -9.500 -8.480 1.00 94.62 75 GLY A N 1
ATOM 569 C CA . GLY A 1 75 ? 19.366 -10.168 -8.018 1.00 94.62 75 GLY A CA 1
ATOM 570 C C . GLY A 1 75 ? 18.234 -10.306 -9.045 1.00 94.62 75 GLY A C 1
ATOM 571 O O . GLY A 1 75 ? 17.190 -10.855 -8.710 1.00 94.62 75 GLY A O 1
ATOM 572 N N . LEU A 1 76 ? 18.421 -9.858 -10.293 1.00 96.19 76 LEU A N 1
ATOM 573 C CA . LEU A 1 76 ? 17.349 -9.821 -11.298 1.00 96.19 76 LEU A CA 1
ATOM 574 C C . LEU A 1 76 ? 16.740 -11.193 -11.612 1.00 96.19 76 LEU A C 1
ATOM 576 O O . LEU A 1 76 ? 15.525 -11.302 -11.724 1.00 96.19 76 LEU A O 1
ATOM 580 N N . GLU A 1 77 ? 17.571 -12.223 -11.786 1.00 96.38 77 GLU A N 1
ATOM 581 C CA . GLU A 1 77 ? 17.101 -13.563 -12.159 1.00 96.38 77 GLU A CA 1
ATOM 582 C C . GLU A 1 77 ? 16.200 -14.157 -11.074 1.00 96.38 77 GLU A C 1
ATOM 584 O O . GLU A 1 77 ? 15.064 -14.512 -11.371 1.00 96.38 77 GLU A O 1
ATOM 589 N N . GLY A 1 78 ? 16.657 -14.165 -9.817 1.00 95.75 78 GLY A N 1
ATOM 590 C CA . GLY A 1 78 ? 15.855 -14.644 -8.687 1.00 95.75 78 GLY A CA 1
ATOM 591 C C . GLY A 1 78 ? 14.587 -13.813 -8.477 1.00 95.75 78 GLY A C 1
ATOM 592 O O . GLY A 1 78 ? 13.516 -14.366 -8.250 1.00 95.75 78 GLY A O 1
ATOM 593 N N . TYR A 1 79 ? 14.678 -12.491 -8.649 1.00 95.75 79 TYR A N 1
ATOM 594 C CA . TYR A 1 79 ? 13.515 -11.609 -8.576 1.00 95.75 79 TYR A CA 1
ATOM 595 C C . TYR A 1 79 ? 12.467 -11.937 -9.652 1.00 95.75 79 TYR A C 1
ATOM 597 O O . TYR A 1 79 ? 11.274 -12.007 -9.367 1.00 95.75 79 TYR A O 1
ATOM 605 N N . LEU A 1 80 ? 12.890 -12.161 -10.899 1.00 97.31 80 LEU A N 1
ATOM 606 C CA . LEU A 1 80 ? 11.976 -12.527 -11.982 1.00 97.31 80 LEU A CA 1
ATOM 607 C C . LEU A 1 80 ? 11.470 -13.969 -11.862 1.00 97.31 80 LEU A C 1
ATOM 609 O O . LEU A 1 80 ? 10.338 -14.228 -12.252 1.00 97.31 80 LEU A O 1
ATOM 613 N N . GLU A 1 81 ? 12.260 -14.898 -11.330 1.00 96.88 81 GLU A N 1
ATOM 614 C CA . GLU A 1 81 ? 11.802 -16.262 -11.049 1.00 96.88 81 GLU A CA 1
ATOM 615 C C . GLU A 1 81 ? 10.658 -16.263 -10.027 1.00 96.88 81 GLU A C 1
ATOM 617 O O . GLU A 1 81 ? 9.670 -16.973 -10.209 1.00 96.88 81 GLU A O 1
ATOM 622 N N . GLU A 1 82 ? 10.764 -15.435 -8.987 1.00 96.38 82 GLU A N 1
ATOM 623 C CA . GLU A 1 82 ? 9.772 -15.384 -7.915 1.00 96.38 82 GLU A CA 1
ATOM 624 C C . GLU A 1 82 ? 8.553 -14.512 -8.257 1.00 96.38 82 GLU A C 1
ATOM 626 O O . GLU A 1 82 ? 7.421 -14.885 -7.943 1.00 96.38 82 GLU A O 1
ATOM 631 N N . TYR A 1 83 ? 8.759 -13.351 -8.889 1.00 95.75 83 TYR A N 1
ATOM 632 C CA . TYR A 1 83 ? 7.727 -12.309 -8.974 1.00 95.75 83 TYR A CA 1
ATOM 633 C C . TYR A 1 83 ? 7.222 -11.997 -10.379 1.00 95.75 83 TYR A C 1
ATOM 635 O O . TYR A 1 83 ? 6.305 -11.184 -10.499 1.00 95.75 83 TYR A O 1
ATOM 643 N N . ARG A 1 84 ? 7.786 -12.578 -11.447 1.00 96.44 84 ARG A N 1
ATOM 644 C CA . ARG A 1 84 ? 7.296 -12.318 -12.811 1.00 96.44 84 ARG A CA 1
ATOM 645 C C . ARG A 1 84 ? 5.828 -12.723 -12.933 1.00 96.44 84 ARG A C 1
ATOM 647 O O . ARG A 1 84 ? 5.475 -13.875 -12.716 1.00 96.44 84 ARG A O 1
ATOM 654 N N . ASP A 1 85 ? 5.006 -11.771 -13.361 1.00 95.25 85 ASP A N 1
ATOM 655 C CA . ASP A 1 85 ? 3.593 -11.988 -13.663 1.00 95.25 85 ASP A CA 1
ATOM 656 C C . ASP A 1 85 ? 3.398 -12.136 -15.177 1.00 95.25 85 ASP A C 1
ATOM 658 O O . ASP A 1 85 ? 3.204 -13.236 -15.698 1.00 95.25 85 ASP A O 1
ATOM 662 N N . ARG A 1 86 ? 3.551 -11.034 -15.921 1.00 95.38 86 ARG A N 1
ATOM 663 C CA . ARG A 1 86 ? 3.393 -11.024 -17.379 1.00 95.38 86 ARG A CA 1
ATOM 664 C C . ARG A 1 86 ? 4.256 -9.974 -18.054 1.00 95.38 86 ARG A C 1
ATOM 666 O O . ARG A 1 86 ? 4.686 -9.006 -17.435 1.00 95.38 86 ARG A O 1
ATOM 673 N N . GLU A 1 87 ? 4.483 -10.159 -19.345 1.00 96.75 87 GLU A N 1
ATOM 674 C CA . GLU A 1 87 ? 5.023 -9.102 -20.195 1.00 96.75 87 GLU A CA 1
ATOM 675 C C . GLU A 1 87 ? 3.907 -8.113 -20.556 1.00 96.75 87 GLU A C 1
ATOM 677 O O . GLU A 1 87 ? 2.752 -8.501 -20.735 1.00 96.75 87 GLU A O 1
ATOM 682 N N . ILE A 1 88 ? 4.243 -6.829 -20.574 1.00 95.88 88 ILE A N 1
ATOM 683 C CA . ILE A 1 88 ? 3.335 -5.713 -20.808 1.00 95.88 88 ILE A CA 1
ATOM 684 C C . ILE A 1 88 ? 3.635 -5.180 -22.201 1.00 95.88 88 ILE A C 1
ATOM 686 O O . ILE A 1 88 ? 4.720 -4.649 -22.450 1.00 95.88 88 ILE A O 1
ATOM 690 N N . ASP A 1 89 ? 2.654 -5.291 -23.090 1.00 94.94 89 ASP A N 1
ATOM 691 C CA . ASP A 1 89 ? 2.762 -4.736 -24.430 1.00 94.94 89 ASP A CA 1
ATOM 692 C C . ASP A 1 89 ? 2.870 -3.209 -24.363 1.00 94.94 89 ASP A C 1
ATOM 694 O O . ASP A 1 89 ? 2.066 -2.521 -23.726 1.00 94.94 89 ASP A O 1
ATOM 698 N N . ILE A 1 90 ? 3.879 -2.670 -25.045 1.00 95.75 90 ILE A N 1
ATOM 699 C CA . ILE A 1 90 ? 4.062 -1.231 -25.218 1.00 95.75 90 ILE A CA 1
ATOM 700 C C . ILE A 1 90 ? 3.925 -0.854 -26.692 1.00 95.75 90 ILE A C 1
ATOM 702 O O . ILE A 1 90 ? 4.349 -1.603 -27.580 1.00 95.75 90 ILE A O 1
ATOM 706 N N . PRO A 1 91 ? 3.362 0.324 -26.993 1.00 95.38 91 PRO A N 1
ATOM 707 C CA . PRO A 1 91 ? 3.222 0.759 -28.368 1.00 95.38 91 PRO A CA 1
ATOM 708 C C . PRO A 1 91 ? 4.589 1.080 -28.992 1.00 95.38 91 PRO A C 1
ATOM 710 O O . PRO A 1 91 ? 5.553 1.379 -28.287 1.00 95.38 91 PRO A O 1
ATOM 713 N N . PRO A 1 92 ? 4.683 1.099 -30.333 1.00 93.62 92 PRO A N 1
ATOM 714 C CA . PRO A 1 92 ? 5.951 1.313 -31.033 1.00 93.62 92 PRO A CA 1
ATOM 715 C C . PRO A 1 92 ? 6.502 2.744 -30.923 1.00 93.62 92 PRO A C 1
ATOM 717 O O . PRO A 1 92 ? 7.652 2.974 -31.282 1.00 93.62 92 PRO A O 1
ATOM 720 N N . TYR A 1 93 ? 5.695 3.715 -30.476 1.00 91.81 93 TYR A N 1
ATOM 721 C CA . TYR A 1 93 ? 6.079 5.128 -30.394 1.00 91.81 93 TYR A CA 1
ATOM 722 C C . TYR A 1 93 ? 5.491 5.797 -29.151 1.00 91.81 93 TYR A C 1
ATOM 724 O O . TYR A 1 93 ? 4.370 5.484 -28.748 1.00 91.81 93 TYR A O 1
ATOM 732 N N . TYR A 1 94 ? 6.191 6.801 -28.609 1.00 92.81 94 TYR A N 1
ATOM 733 C CA . TYR A 1 94 ? 5.735 7.551 -27.430 1.00 92.81 94 TYR A CA 1
ATOM 734 C C . TYR A 1 94 ? 4.352 8.186 -27.597 1.00 92.81 94 TYR A C 1
ATOM 736 O O . TYR A 1 94 ? 3.539 8.142 -26.680 1.00 92.81 94 TYR A O 1
ATOM 744 N N . SER A 1 95 ? 4.049 8.719 -28.782 1.00 90.81 95 SER A N 1
ATOM 745 C CA . SER A 1 95 ? 2.777 9.399 -29.051 1.00 90.81 95 SER A CA 1
ATOM 746 C C . SER A 1 95 ? 1.552 8.481 -29.019 1.00 90.81 95 SER A C 1
ATOM 748 O O . SER A 1 95 ? 0.442 8.982 -29.125 1.00 90.81 95 SER A O 1
ATOM 750 N N . ARG A 1 96 ? 1.742 7.158 -28.937 1.00 94.12 96 ARG A N 1
ATOM 751 C CA . ARG A 1 96 ? 0.664 6.158 -28.928 1.00 94.12 96 ARG A CA 1
ATOM 752 C C . ARG A 1 96 ? 0.388 5.600 -27.528 1.00 94.12 96 ARG A C 1
ATOM 754 O O . ARG A 1 96 ? -0.543 4.825 -27.375 1.00 94.12 96 ARG A O 1
ATOM 761 N N . PHE A 1 97 ? 1.158 5.978 -26.499 1.00 93.88 97 PHE A N 1
ATOM 762 C CA . PHE A 1 97 ? 0.941 5.467 -25.135 1.00 93.88 97 PHE A CA 1
ATOM 763 C C . PHE A 1 97 ? -0.425 5.838 -24.573 1.00 93.88 97 PHE A C 1
ATOM 765 O O . PHE A 1 97 ? -1.068 4.987 -23.972 1.00 93.88 97 PHE A O 1
ATOM 772 N N . ASP A 1 98 ? -0.875 7.074 -24.779 1.00 89.06 98 ASP A N 1
ATOM 773 C CA . ASP A 1 98 ? -2.161 7.520 -24.237 1.00 89.06 98 ASP A CA 1
ATOM 774 C C . ASP A 1 98 ? -3.355 6.766 -24.857 1.00 89.06 98 ASP A C 1
ATOM 776 O O . ASP A 1 98 ? -4.370 6.601 -24.184 1.00 89.06 98 ASP A O 1
ATOM 780 N N . ASP A 1 99 ? -3.208 6.261 -26.088 1.00 90.12 99 ASP A N 1
ATOM 781 C CA . ASP A 1 99 ? -4.285 5.609 -26.843 1.00 90.12 99 ASP A CA 1
ATOM 782 C C . ASP A 1 99 ? -4.211 4.069 -26.831 1.00 90.12 99 ASP A C 1
ATOM 784 O O . ASP A 1 99 ? -5.241 3.407 -26.939 1.00 90.12 99 ASP A O 1
ATOM 788 N N . GLU A 1 100 ? -3.010 3.487 -26.741 1.00 92.94 100 GLU A N 1
ATOM 789 C CA . GLU A 1 100 ? -2.786 2.049 -26.984 1.00 92.94 100 GLU A CA 1
ATOM 790 C C . GLU A 1 100 ? -2.153 1.297 -25.819 1.00 92.94 100 GLU A C 1
ATOM 792 O O . GLU A 1 100 ? -2.250 0.073 -25.781 1.00 92.94 100 GLU A O 1
ATOM 797 N N . ALA A 1 101 ? -1.492 1.981 -24.881 1.00 91.81 101 ALA A N 1
ATOM 798 C CA . ALA A 1 101 ? -0.893 1.286 -23.748 1.00 91.81 101 ALA A CA 1
ATOM 799 C C . ALA A 1 101 ? -1.978 0.928 -22.726 1.00 91.81 101 ALA A C 1
ATOM 801 O O . ALA A 1 101 ? -2.577 1.803 -22.094 1.00 91.81 101 ALA A O 1
ATOM 802 N N . GLU A 1 102 ? -2.201 -0.368 -22.529 1.00 89.12 102 GLU A N 1
ATOM 803 C CA . GLU A 1 102 ? -3.117 -0.850 -21.504 1.00 89.12 102 GLU A CA 1
ATOM 804 C C . GLU A 1 102 ? -2.568 -0.575 -20.099 1.00 89.12 102 GLU A C 1
ATOM 806 O O . GLU A 1 102 ? -1.364 -0.627 -19.837 1.00 89.12 102 GLU A O 1
ATOM 811 N N . THR A 1 103 ? -3.471 -0.294 -19.157 1.00 92.50 103 THR A N 1
ATOM 812 C CA . THR A 1 103 ? -3.081 -0.202 -17.749 1.00 92.50 103 THR A CA 1
ATOM 813 C C . THR A 1 103 ? -2.731 -1.592 -17.241 1.00 92.50 103 THR A C 1
ATOM 815 O O . THR A 1 103 ? -3.562 -2.499 -17.227 1.00 92.50 103 THR A O 1
ATOM 818 N N . TYR A 1 104 ? -1.501 -1.750 -16.771 1.00 94.00 104 TYR A N 1
ATOM 819 C CA . TYR A 1 104 ? -1.080 -2.944 -16.067 1.00 94.00 104 TYR A CA 1
ATOM 820 C C . TYR A 1 104 ? -1.554 -2.869 -14.613 1.00 94.00 104 TYR A C 1
ATOM 822 O O . TYR A 1 104 ? -1.023 -2.083 -13.830 1.00 94.00 104 TYR A O 1
ATOM 830 N N . LEU A 1 105 ? -2.550 -3.679 -14.254 1.00 94.44 105 LEU A N 1
ATOM 831 C CA . LEU A 1 105 ? -2.955 -3.904 -12.868 1.00 94.44 105 LEU A CA 1
ATOM 832 C C . LEU A 1 105 ? -2.194 -5.119 -12.329 1.00 94.44 105 LEU A C 1
ATOM 834 O O . LEU A 1 105 ? -2.468 -6.239 -12.742 1.00 94.44 105 LEU A O 1
ATOM 838 N N . GLY A 1 106 ? -1.240 -4.883 -11.432 1.00 93.31 106 GLY A N 1
ATOM 839 C CA . GLY A 1 106 ? -0.405 -5.935 -10.850 1.00 93.31 106 GLY A CA 1
ATOM 840 C C . GLY A 1 106 ? -0.969 -6.553 -9.568 1.00 93.31 106 GLY A C 1
ATOM 841 O O . GLY A 1 106 ? -0.486 -7.586 -9.115 1.00 93.31 106 GLY A O 1
ATOM 842 N N . GLY A 1 107 ? -1.973 -5.926 -8.959 1.00 93.56 107 GLY A N 1
ATOM 843 C CA . GLY A 1 107 ? -2.700 -6.501 -7.833 1.00 93.56 107 GLY A CA 1
ATOM 844 C C . GLY A 1 107 ? -3.867 -5.626 -7.398 1.00 93.56 107 GLY A C 1
ATOM 845 O O . GLY A 1 107 ? -3.797 -4.394 -7.493 1.00 93.56 107 GLY A O 1
ATOM 846 N N . VAL A 1 108 ? -4.930 -6.265 -6.913 1.00 95.19 108 VAL A N 1
ATOM 847 C CA . VAL A 1 108 ? -6.091 -5.588 -6.326 1.00 95.19 108 VAL A CA 1
ATOM 848 C C . VAL A 1 108 ? -5.813 -5.365 -4.847 1.00 95.19 108 VAL A C 1
ATOM 850 O O . VAL A 1 108 ? -5.486 -6.296 -4.110 1.00 95.19 108 VAL A O 1
ATOM 853 N N . THR A 1 109 ? -5.908 -4.113 -4.407 1.00 93.94 109 THR A N 1
ATOM 854 C CA . THR A 1 109 ? -5.709 -3.770 -3.002 1.00 93.94 109 THR A CA 1
ATOM 855 C C . THR A 1 109 ? -6.278 -2.411 -2.646 1.00 93.94 109 THR A C 1
ATOM 857 O O . THR A 1 109 ? -6.117 -1.438 -3.381 1.00 93.94 109 THR A O 1
ATOM 860 N N . ALA A 1 110 ? -6.868 -2.319 -1.457 1.00 92.00 110 ALA A N 1
ATOM 861 C CA . ALA A 1 110 ? -7.310 -1.057 -0.880 1.00 92.00 110 ALA A CA 1
ATOM 862 C C . ALA A 1 110 ? -6.246 -0.378 0.011 1.00 92.00 110 ALA A C 1
ATOM 864 O O . ALA A 1 110 ? -6.515 0.684 0.590 1.00 92.00 110 ALA A O 1
ATOM 865 N N . ALA A 1 111 ? -5.048 -0.964 0.154 1.00 89.56 111 ALA A N 1
ATOM 866 C CA . ALA A 1 111 ? -4.031 -0.574 1.140 1.00 89.56 111 ALA A CA 1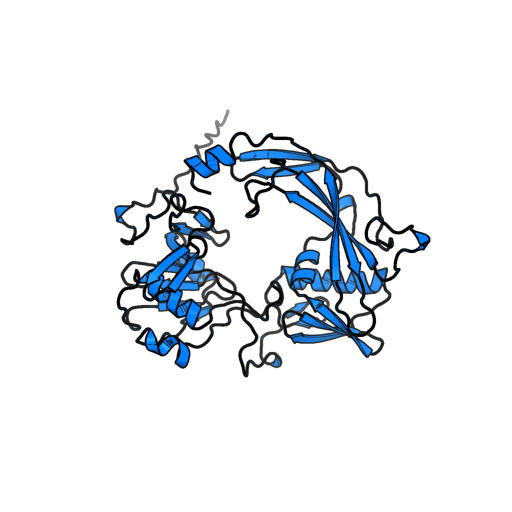
ATOM 867 C C . ALA A 1 111 ? -3.678 0.924 1.137 1.00 89.56 111 ALA A C 1
ATOM 869 O O . ALA A 1 111 ? -3.494 1.509 2.202 1.00 89.56 111 ALA A O 1
ATOM 870 N N . ASN A 1 112 ? -3.644 1.568 -0.032 1.00 86.56 112 ASN A N 1
ATOM 871 C CA . ASN A 1 112 ? -3.300 2.990 -0.166 1.00 86.56 112 ASN A CA 1
ATOM 872 C C . ASN A 1 112 ? -4.524 3.902 -0.367 1.00 86.56 112 ASN A C 1
ATOM 874 O O . ASN A 1 112 ? -4.386 5.095 -0.633 1.00 86.56 112 ASN A O 1
ATOM 878 N N . GLY A 1 113 ? -5.742 3.371 -0.211 1.00 83.94 113 GLY A N 1
ATOM 879 C CA . GLY A 1 113 ? -6.979 4.093 -0.525 1.00 83.94 113 GLY A CA 1
ATOM 880 C C . GLY A 1 113 ? -7.264 4.209 -2.027 1.00 83.94 113 GLY A C 1
ATOM 881 O O . GLY A 1 113 ? -8.074 5.042 -2.426 1.00 83.94 113 GLY A O 1
ATOM 882 N N . SER A 1 114 ? -6.598 3.387 -2.835 1.00 89.75 114 SER A N 1
ATO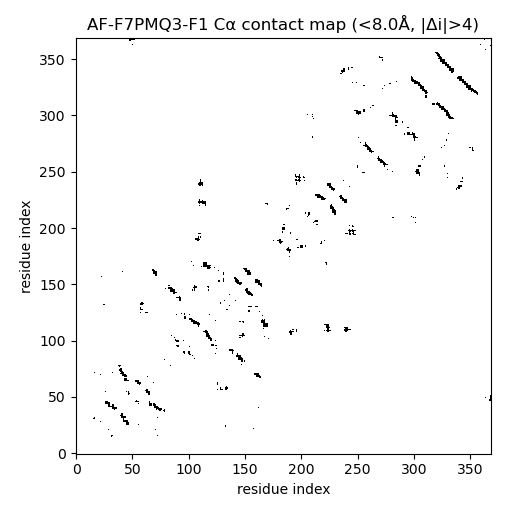M 883 C CA . SER A 1 114 ? -6.826 3.157 -4.264 1.00 89.75 114 SER A CA 1
ATOM 884 C C . SER A 1 114 ? -7.471 1.781 -4.487 1.00 89.75 114 SER A C 1
ATOM 886 O O . SER A 1 114 ? -7.758 1.080 -3.522 1.00 89.75 114 SER A O 1
ATOM 888 N N . PHE A 1 115 ? -7.772 1.409 -5.735 1.00 91.94 115 PHE A N 1
ATOM 889 C CA . PHE A 1 115 ? -8.338 0.090 -6.058 1.00 91.94 115 PHE A CA 1
ATOM 890 C C . PHE A 1 115 ? -7.263 -0.995 -6.196 1.00 91.94 115 PHE A C 1
ATOM 892 O O . PHE A 1 115 ? -7.512 -2.169 -5.928 1.00 91.94 115 PHE A O 1
ATOM 899 N N . GLY A 1 116 ? -6.071 -0.610 -6.640 1.00 93.06 116 GLY A N 1
ATOM 900 C CA . GLY A 1 116 ? -4.965 -1.532 -6.811 1.00 93.06 116 GLY A CA 1
ATOM 901 C C . GLY A 1 116 ? -3.656 -0.816 -7.083 1.00 93.06 116 GLY A C 1
ATOM 902 O O . GLY A 1 116 ? -3.556 0.410 -6.970 1.00 93.06 116 GLY A O 1
ATOM 903 N N . VAL A 1 117 ? -2.653 -1.602 -7.453 1.00 93.56 117 VAL A N 1
ATOM 904 C CA . VAL A 1 117 ? -1.298 -1.130 -7.748 1.00 93.56 117 VAL A CA 1
ATOM 905 C C . VAL A 1 117 ? -0.820 -1.668 -9.091 1.00 93.56 117 VAL A C 1
ATOM 907 O O . VAL A 1 117 ? -1.191 -2.767 -9.504 1.00 93.56 117 VAL A O 1
ATOM 910 N N . GLY A 1 118 ? 0.002 -0.892 -9.792 1.00 95.00 118 GLY A N 1
ATOM 911 C CA . GLY A 1 118 ? 0.569 -1.308 -11.072 1.00 95.00 118 GLY A CA 1
ATOM 912 C C . GLY A 1 118 ? 1.163 -0.148 -11.861 1.00 95.00 118 GLY A C 1
ATOM 913 O O . GLY A 1 118 ? 1.872 0.684 -11.299 1.00 95.00 118 GLY A O 1
ATOM 914 N N . ALA A 1 119 ? 0.892 -0.082 -13.163 1.00 95.50 119 ALA A N 1
ATOM 915 C CA . ALA A 1 119 ? 1.380 0.977 -14.040 1.00 95.50 119 ALA A CA 1
ATOM 916 C C . ALA A 1 119 ? 0.321 1.385 -15.076 1.00 95.50 119 ALA A C 1
ATOM 918 O O . ALA A 1 119 ? -0.070 0.598 -15.933 1.00 95.50 119 ALA A O 1
ATOM 919 N N . HIS A 1 120 ? -0.123 2.643 -15.021 1.00 94.31 120 HIS A N 1
ATOM 920 C CA . HIS A 1 120 ? -0.956 3.238 -16.071 1.00 94.31 120 HIS A CA 1
ATOM 921 C C . HIS A 1 120 ? -0.105 3.636 -17.293 1.00 94.31 120 HIS A C 1
ATOM 923 O O . HIS A 1 120 ? 1.114 3.790 -17.179 1.00 94.31 120 HIS A O 1
ATOM 929 N N . SER A 1 121 ? -0.741 3.901 -18.438 1.00 94.00 121 SER A N 1
ATOM 930 C CA . SER A 1 121 ? -0.086 4.251 -19.715 1.00 94.00 121 SER A CA 1
ATOM 931 C C . SER A 1 121 ? 1.036 5.288 -19.577 1.00 94.00 121 SER A C 1
ATOM 933 O O . SER A 1 121 ? 2.186 5.044 -19.934 1.00 94.00 121 SER A O 1
ATOM 935 N N . ARG A 1 122 ? 0.745 6.427 -18.942 1.00 93.25 122 ARG A N 1
ATOM 936 C CA . ARG A 1 122 ? 1.738 7.487 -18.702 1.00 93.25 122 ARG A CA 1
ATOM 937 C C . ARG A 1 122 ? 2.914 7.056 -17.808 1.00 93.25 122 ARG A C 1
ATOM 939 O O . ARG A 1 122 ? 4.014 7.592 -17.951 1.00 93.25 122 ARG A O 1
ATOM 946 N N . ARG A 1 123 ? 2.714 6.116 -16.876 1.00 95.31 123 ARG A N 1
ATOM 947 C CA . ARG A 1 123 ? 3.789 5.572 -16.030 1.00 95.31 123 ARG A CA 1
ATOM 948 C C . ARG A 1 123 ? 4.684 4.651 -16.853 1.00 95.31 123 ARG A C 1
ATOM 950 O O . ARG A 1 123 ? 5.899 4.765 -16.725 1.00 95.31 123 ARG A O 1
ATOM 957 N N . LEU A 1 124 ? 4.100 3.825 -17.722 1.00 96.44 124 LEU A N 1
ATOM 958 C CA . LEU A 1 124 ? 4.834 2.987 -18.674 1.00 96.44 124 LEU A CA 1
ATOM 959 C C . LEU A 1 124 ? 5.661 3.842 -19.646 1.00 96.44 124 LEU A C 1
ATOM 961 O O . LEU A 1 124 ? 6.855 3.603 -19.798 1.00 96.44 124 LEU A O 1
ATOM 965 N N . GLU A 1 125 ? 5.076 4.901 -20.217 1.00 96.38 125 GLU A N 1
ATOM 966 C CA . GLU A 1 125 ? 5.796 5.835 -21.097 1.00 96.38 125 GLU A CA 1
ATOM 967 C C . GLU A 1 125 ? 6.995 6.467 -20.375 1.00 96.38 125 GLU A C 1
ATOM 969 O O . GLU A 1 125 ? 8.111 6.495 -20.891 1.00 96.38 125 GLU A O 1
ATOM 974 N N . THR A 1 126 ? 6.773 6.950 -19.149 1.00 96.06 126 THR A N 1
ATOM 975 C CA . THR A 1 126 ? 7.824 7.565 -18.326 1.00 96.06 126 THR A CA 1
ATOM 976 C C . THR A 1 126 ? 8.936 6.563 -18.005 1.00 96.06 126 THR A C 1
ATOM 978 O O . THR A 1 126 ? 10.107 6.938 -18.017 1.00 96.06 126 THR A O 1
ATOM 981 N N . ALA A 1 127 ? 8.592 5.298 -17.753 1.00 96.62 127 ALA A N 1
ATOM 982 C CA . ALA A 1 127 ? 9.560 4.241 -17.480 1.00 96.62 127 ALA A CA 1
ATOM 983 C C . ALA A 1 127 ? 10.417 3.910 -18.710 1.00 96.62 127 ALA A C 1
ATOM 985 O O . ALA A 1 127 ? 11.642 3.886 -18.617 1.00 96.62 127 ALA A O 1
ATOM 986 N N . VAL A 1 128 ? 9.794 3.759 -19.881 1.00 96.56 128 VAL A N 1
ATOM 987 C CA . VAL A 1 128 ? 10.507 3.549 -21.151 1.00 96.56 128 VAL A CA 1
ATOM 988 C C . VAL A 1 128 ? 11.447 4.714 -21.460 1.00 96.56 128 VAL A C 1
ATOM 990 O O . VAL A 1 128 ? 12.609 4.513 -21.817 1.00 96.56 128 VAL A O 1
ATOM 993 N N . ARG A 1 129 ? 10.978 5.948 -21.266 1.00 95.50 129 ARG A N 1
ATOM 994 C CA . ARG A 1 129 ? 11.810 7.141 -21.425 1.00 95.50 129 ARG A CA 1
ATOM 995 C C . ARG A 1 129 ? 12.997 7.144 -20.469 1.00 95.50 129 ARG A C 1
ATOM 997 O O . ARG A 1 129 ? 14.117 7.401 -20.887 1.00 95.50 129 ARG A O 1
ATOM 1004 N N . ALA A 1 130 ? 12.783 6.826 -19.197 1.00 94.69 130 ALA A N 1
ATOM 1005 C CA . ALA A 1 130 ? 13.868 6.755 -18.223 1.00 94.69 130 ALA A CA 1
ATOM 1006 C C . ALA A 1 130 ? 14.908 5.679 -18.598 1.00 94.69 130 ALA A C 1
ATOM 1008 O O . ALA A 1 130 ? 16.113 5.937 -18.549 1.00 94.69 130 ALA A O 1
ATOM 1009 N N . ALA A 1 131 ? 14.443 4.504 -19.034 1.00 95.00 131 ALA A N 1
ATOM 1010 C CA . ALA A 1 131 ? 15.290 3.389 -19.455 1.00 95.00 131 ALA A CA 1
ATOM 1011 C C . ALA A 1 131 ? 16.103 3.689 -20.728 1.00 95.00 131 ALA A C 1
ATOM 1013 O O . ALA A 1 131 ? 17.178 3.126 -20.906 1.00 95.00 131 ALA A O 1
ATOM 1014 N N . THR A 1 132 ? 15.636 4.598 -21.588 1.00 94.00 132 THR A N 1
ATOM 1015 C CA . THR A 1 132 ? 16.327 5.013 -22.827 1.00 94.00 132 THR A CA 1
ATOM 1016 C C . THR A 1 132 ? 17.021 6.375 -22.723 1.00 94.00 132 THR A C 1
ATOM 1018 O O . THR A 1 132 ? 17.532 6.891 -23.716 1.00 94.00 132 THR A O 1
ATOM 1021 N N . GLY A 1 133 ? 17.023 7.002 -21.541 1.00 90.38 133 GLY A N 1
ATOM 1022 C CA . GLY A 1 133 ? 17.569 8.352 -21.354 1.00 90.38 133 GLY A CA 1
ATOM 1023 C C . GLY A 1 133 ? 16.789 9.450 -22.095 1.00 90.38 133 GLY A C 1
ATOM 1024 O O . GLY A 1 133 ? 17.345 10.494 -22.412 1.00 90.38 133 GLY A O 1
ATOM 1025 N N . GLY A 1 134 ? 15.511 9.217 -22.403 1.00 87.81 134 GLY A N 1
ATOM 1026 C CA . GLY A 1 134 ? 14.636 10.125 -23.149 1.00 87.81 134 GLY A CA 1
ATOM 1027 C C . GLY A 1 134 ? 14.798 10.045 -24.670 1.00 87.81 134 GLY A C 1
ATOM 1028 O O . GLY A 1 134 ? 14.139 10.798 -25.391 1.00 87.81 134 GLY A O 1
ATOM 1029 N N . GLY A 1 135 ? 15.656 9.142 -25.152 1.00 89.12 135 GLY A N 1
ATOM 1030 C CA . GLY A 1 135 ? 15.906 8.904 -26.566 1.00 89.12 135 GLY A CA 1
ATOM 1031 C C . GLY A 1 135 ? 14.780 8.153 -27.278 1.00 89.12 135 GLY A C 1
ATOM 1032 O O . GLY A 1 135 ? 13.744 7.804 -26.702 1.00 89.12 135 GLY A O 1
ATOM 1033 N N . ALA A 1 136 ? 14.995 7.911 -28.571 1.00 89.69 136 ALA A N 1
ATOM 1034 C CA . ALA A 1 136 ? 14.146 7.021 -29.353 1.00 89.69 136 ALA A CA 1
ATOM 1035 C C . ALA A 1 136 ? 14.248 5.580 -28.831 1.00 89.69 136 ALA A C 1
ATOM 1037 O O . ALA A 1 136 ? 15.258 5.195 -28.247 1.00 89.69 136 ALA A O 1
ATOM 1038 N N . PHE A 1 137 ? 13.211 4.785 -29.076 1.00 92.75 137 PHE A N 1
ATOM 1039 C CA . PHE A 1 137 ? 13.185 3.371 -28.727 1.00 92.75 137 PHE A CA 1
ATOM 1040 C C . PHE A 1 137 ? 12.545 2.556 -29.849 1.00 92.75 137 PHE A C 1
ATOM 1042 O O . PHE A 1 137 ? 11.762 3.093 -30.638 1.00 92.75 137 PHE A O 1
ATOM 1049 N N . SER A 1 138 ? 12.845 1.260 -29.878 1.00 89.19 138 SER A N 1
ATOM 1050 C CA . SER A 1 138 ? 12.071 0.269 -30.619 1.00 89.19 138 SER A CA 1
ATOM 1051 C C . SER A 1 138 ? 11.356 -0.641 -29.630 1.00 89.19 138 SER A C 1
ATOM 1053 O O . SER A 1 138 ? 11.994 -1.207 -28.744 1.00 89.19 138 SER A O 1
ATOM 1055 N N . SER A 1 139 ? 10.036 -0.807 -29.761 1.00 89.19 139 SER A N 1
ATOM 1056 C CA . SER A 1 139 ? 9.290 -1.716 -28.879 1.00 89.19 139 SER A CA 1
ATOM 1057 C C . SER A 1 139 ? 9.759 -3.167 -29.012 1.00 89.19 139 SER A C 1
ATOM 1059 O O . SER A 1 139 ? 9.651 -3.920 -28.058 1.00 89.19 139 SER A O 1
ATOM 1061 N N . SER A 1 140 ? 10.335 -3.556 -30.156 1.00 91.12 140 SER A N 1
ATOM 1062 C CA . SER A 1 140 ? 10.881 -4.903 -30.371 1.00 91.12 140 SER A CA 1
ATOM 1063 C C . SER A 1 140 ? 12.196 -5.177 -29.637 1.00 91.12 140 SER A C 1
ATOM 1065 O O . SER A 1 140 ? 12.640 -6.318 -29.597 1.00 91.12 140 SER A O 1
ATOM 1067 N N . GLU A 1 141 ? 12.859 -4.135 -29.136 1.00 92.06 141 GLU A N 1
ATOM 1068 C CA . GLU A 1 141 ? 14.152 -4.215 -28.438 1.00 92.06 141 GLU A CA 1
ATOM 1069 C C . GLU A 1 141 ? 13.994 -3.957 -26.937 1.00 92.06 141 GLU A C 1
ATOM 1071 O O . GLU A 1 141 ? 14.978 -3.786 -26.217 1.00 92.06 141 GLU A O 1
ATOM 1076 N N . MET A 1 142 ? 12.748 -3.908 -26.462 1.00 94.56 142 MET A N 1
ATOM 1077 C CA . MET A 1 142 ? 12.434 -3.683 -25.065 1.00 94.56 142 MET A CA 1
ATOM 1078 C C . MET A 1 142 ? 11.460 -4.730 -24.561 1.00 94.56 142 MET A C 1
ATOM 1080 O O . MET A 1 142 ? 10.523 -5.104 -25.256 1.00 94.56 142 MET A O 1
ATOM 1084 N N . ALA A 1 143 ? 11.663 -5.137 -23.316 1.00 97.00 143 ALA A N 1
ATOM 1085 C CA . ALA A 1 143 ? 10.711 -5.948 -22.579 1.00 97.00 143 ALA A CA 1
ATOM 1086 C C . ALA A 1 143 ? 10.260 -5.160 -21.352 1.00 97.00 143 ALA A C 1
ATOM 1088 O O . ALA A 1 143 ? 11.089 -4.721 -20.552 1.00 97.00 143 ALA A O 1
ATOM 1089 N N . VAL A 1 144 ? 8.950 -4.975 -21.195 1.00 97.88 144 VAL A N 1
ATOM 1090 C CA . VAL A 1 144 ? 8.373 -4.423 -19.967 1.00 97.88 144 VAL A CA 1
ATOM 1091 C C . VAL A 1 144 ? 7.705 -5.565 -19.225 1.00 97.88 144 VAL A C 1
ATOM 1093 O O . VAL A 1 144 ? 6.767 -6.170 -19.724 1.00 97.88 144 VAL A O 1
ATOM 1096 N N . ILE A 1 145 ? 8.207 -5.898 -18.043 1.00 98.31 145 ILE A N 1
ATOM 1097 C CA . ILE A 1 145 ? 7.807 -7.089 -17.298 1.00 98.31 145 ILE A CA 1
ATOM 1098 C C . ILE A 1 145 ? 7.098 -6.647 -16.024 1.00 98.31 145 ILE A C 1
ATOM 1100 O O . ILE A 1 145 ? 7.703 -6.043 -15.137 1.00 98.31 145 ILE A O 1
ATOM 1104 N N . GLY A 1 146 ? 5.808 -6.955 -15.940 1.00 97.19 146 GLY A N 1
ATOM 1105 C CA . GLY A 1 146 ? 5.010 -6.815 -14.733 1.00 97.19 146 GLY A CA 1
ATOM 1106 C C . GLY A 1 146 ? 5.414 -7.840 -13.675 1.00 97.19 146 GLY A C 1
ATOM 1107 O O . GLY A 1 146 ? 5.645 -9.010 -13.989 1.00 97.19 146 GLY A O 1
ATOM 1108 N N . CYS A 1 147 ? 5.489 -7.395 -12.418 1.00 95.88 147 CYS A N 1
ATOM 1109 C CA . CYS A 1 147 ? 5.923 -8.213 -11.281 1.00 95.88 147 CYS A CA 1
ATOM 1110 C C . CYS A 1 147 ? 4.871 -8.258 -10.154 1.00 95.88 147 CYS A C 1
ATOM 1112 O O . CYS A 1 147 ? 5.159 -8.017 -8.979 1.00 95.88 147 CYS A O 1
ATOM 1114 N N . GLY A 1 148 ? 3.603 -8.450 -10.521 1.00 92.56 148 GLY A N 1
ATOM 1115 C CA . GLY A 1 148 ? 2.464 -8.317 -9.616 1.00 92.56 148 GLY A CA 1
ATOM 1116 C C . GLY A 1 148 ? 2.433 -6.949 -8.920 1.00 92.56 148 GLY A C 1
ATOM 1117 O O . GLY A 1 148 ? 2.626 -5.908 -9.554 1.00 92.56 148 GLY A O 1
ATOM 1118 N N . LYS A 1 149 ? 2.241 -6.954 -7.594 1.00 90.62 149 LYS A N 1
ATOM 1119 C CA . LYS A 1 149 ? 2.257 -5.761 -6.721 1.00 90.62 149 LYS A CA 1
ATOM 1120 C C . LYS A 1 149 ? 3.647 -5.155 -6.475 1.00 90.62 149 LYS A C 1
ATOM 1122 O O . LYS A 1 149 ? 3.755 -4.147 -5.774 1.00 90.62 149 LYS A O 1
ATOM 1127 N N . ARG A 1 150 ? 4.714 -5.795 -6.961 1.00 92.19 150 ARG A N 1
ATOM 1128 C CA . ARG A 1 150 ? 6.104 -5.356 -6.783 1.00 92.19 150 ARG A CA 1
ATOM 1129 C C . ARG A 1 150 ? 6.526 -4.395 -7.907 1.00 92.19 150 ARG A C 1
ATOM 1131 O O . ARG A 1 150 ? 5.796 -4.242 -8.889 1.00 92.19 150 ARG A O 1
ATOM 1138 N N . PRO A 1 151 ? 7.672 -3.701 -7.771 1.00 94.56 151 PRO A N 1
ATOM 1139 C CA . PRO A 1 151 ? 8.226 -2.891 -8.851 1.00 94.56 151 PRO A CA 1
ATOM 1140 C C . PRO A 1 151 ? 8.366 -3.677 -10.165 1.00 94.56 151 PRO A C 1
ATOM 1142 O O . PRO A 1 151 ? 8.813 -4.821 -10.169 1.00 94.56 151 PRO A O 1
ATOM 1145 N N . PHE A 1 152 ? 7.989 -3.067 -11.285 1.00 97.38 152 PHE A N 1
ATOM 1146 C CA . PHE A 1 152 ? 8.079 -3.697 -12.604 1.00 97.38 152 PHE A CA 1
ATOM 1147 C C . PHE A 1 152 ? 9.442 -3.418 -13.247 1.00 97.38 152 PHE A C 1
ATOM 1149 O O . PHE A 1 152 ? 10.128 -2.459 -12.877 1.00 97.38 152 PHE A O 1
ATOM 1156 N N . ILE A 1 153 ? 9.832 -4.248 -14.214 1.00 98.31 153 ILE A N 1
ATOM 1157 C CA . ILE A 1 153 ? 11.133 -4.164 -14.886 1.00 98.31 153 ILE A CA 1
ATOM 1158 C C . ILE A 1 153 ? 10.959 -3.654 -16.318 1.00 98.31 153 ILE A C 1
ATOM 1160 O O . ILE A 1 153 ? 10.043 -4.066 -17.022 1.00 98.31 153 ILE A O 1
ATOM 1164 N N . VAL A 1 154 ? 11.862 -2.785 -16.767 1.00 98.25 154 VAL A N 1
ATOM 1165 C CA . VAL A 1 154 ? 12.068 -2.478 -18.189 1.00 98.25 154 VAL A CA 1
ATOM 1166 C C . VAL A 1 154 ? 13.466 -2.948 -18.564 1.00 98.25 154 VAL A C 1
ATOM 1168 O O . VAL A 1 154 ? 14.444 -2.491 -17.976 1.00 98.25 154 VAL A O 1
ATOM 1171 N N . GLN A 1 155 ? 13.568 -3.855 -19.529 1.00 97.69 155 GLN A N 1
ATOM 1172 C CA . GLN A 1 155 ? 14.838 -4.330 -20.073 1.00 97.69 155 GLN A CA 1
ATOM 1173 C C . GLN A 1 155 ? 15.038 -3.799 -21.488 1.00 97.69 155 GLN A C 1
ATOM 1175 O O . GLN A 1 155 ? 14.088 -3.744 -22.268 1.00 97.69 155 GLN A O 1
ATOM 1180 N N . ASN A 1 156 ? 16.272 -3.431 -21.813 1.00 95.19 156 ASN A N 1
ATOM 1181 C CA . ASN A 1 156 ? 16.715 -3.065 -23.155 1.00 95.19 156 ASN A CA 1
ATOM 1182 C C . ASN A 1 156 ? 18.194 -3.456 -23.348 1.00 95.19 156 ASN A C 1
ATOM 1184 O O . ASN A 1 156 ? 18.788 -4.118 -22.496 1.00 95.19 156 ASN A O 1
ATOM 1188 N N . GLU A 1 157 ? 18.809 -3.035 -24.455 1.00 92.94 157 GLU A N 1
ATOM 1189 C CA . GLU A 1 157 ? 20.228 -3.305 -24.742 1.00 92.94 157 GLU A CA 1
ATOM 1190 C C . GLU A 1 157 ? 21.208 -2.740 -23.698 1.00 92.94 157 GLU A C 1
ATOM 1192 O O . GLU A 1 157 ? 22.326 -3.234 -23.580 1.00 92.94 157 GLU A O 1
ATOM 1197 N N . GLN A 1 158 ? 20.797 -1.721 -22.934 1.00 91.88 158 GLN A N 1
ATOM 1198 C CA . GLN A 1 158 ? 21.618 -1.086 -21.900 1.00 91.88 158 GLN A CA 1
ATOM 1199 C C . GLN A 1 158 ? 21.532 -1.812 -20.555 1.00 91.88 158 GLN A C 1
ATOM 1201 O O . GLN A 1 158 ? 22.258 -1.447 -19.639 1.00 91.88 158 GLN A O 1
ATOM 1206 N N . GLY A 1 159 ? 20.641 -2.798 -20.414 1.00 94.81 159 GLY A N 1
ATOM 1207 C CA . GLY A 1 159 ? 20.446 -3.567 -19.189 1.00 94.81 159 GLY A CA 1
ATOM 1208 C C . GLY A 1 159 ? 19.004 -3.526 -18.689 1.00 94.81 159 GLY A C 1
ATOM 1209 O O . GLY A 1 159 ? 18.052 -3.413 -19.464 1.00 94.81 159 GLY A O 1
ATOM 1210 N N . ALA A 1 160 ? 18.835 -3.662 -17.375 1.00 97.38 160 ALA A N 1
ATOM 1211 C CA . ALA A 1 160 ? 17.530 -3.718 -16.728 1.00 97.38 160 ALA A CA 1
ATOM 1212 C C . ALA A 1 160 ? 17.336 -2.547 -15.767 1.00 97.38 160 ALA A C 1
ATOM 1214 O O . ALA A 1 160 ? 18.226 -2.176 -15.005 1.00 97.38 160 ALA A O 1
ATOM 1215 N N . PHE A 1 161 ? 16.132 -1.996 -15.777 1.00 97.56 161 PHE A N 1
ATOM 1216 C CA . PHE A 1 161 ? 15.720 -0.896 -14.925 1.00 97.56 161 PHE A CA 1
ATOM 1217 C C . PHE A 1 161 ? 14.496 -1.321 -14.132 1.00 97.56 161 PHE A C 1
ATOM 1219 O O . PHE A 1 161 ? 13.575 -1.924 -14.679 1.00 97.56 161 PHE A O 1
ATOM 1226 N N . VAL A 1 162 ? 14.472 -0.977 -12.853 1.00 97.19 162 VAL A N 1
ATOM 1227 C CA . VAL A 1 162 ? 13.315 -1.197 -11.990 1.00 97.19 162 VAL A CA 1
ATOM 1228 C C . VAL A 1 162 ? 12.516 0.089 -11.850 1.00 97.19 162 VAL A C 1
ATOM 1230 O O . VAL A 1 162 ? 13.089 1.176 -11.768 1.00 97.19 162 VAL A O 1
ATOM 1233 N N . PHE A 1 163 ? 11.195 -0.031 -11.774 1.00 96.62 163 PHE A N 1
ATOM 1234 C CA . PHE A 1 163 ? 10.287 1.090 -11.572 1.00 96.62 163 PHE A CA 1
ATOM 1235 C C . PHE A 1 163 ? 9.246 0.752 -10.519 1.00 96.62 163 PHE A C 1
ATOM 1237 O O . PHE A 1 163 ? 8.567 -0.271 -10.600 1.00 96.62 163 PHE A O 1
ATOM 1244 N N . SER A 1 164 ? 9.063 1.643 -9.544 1.00 93.62 164 SER A N 1
ATOM 1245 C CA . SER A 1 164 ? 8.005 1.474 -8.548 1.00 93.62 164 SER A CA 1
ATOM 1246 C C . SER A 1 164 ? 6.635 1.402 -9.226 1.00 93.62 164 SER A C 1
ATOM 1248 O O . SER A 1 164 ? 6.352 2.182 -10.147 1.00 93.62 164 SER A O 1
ATOM 1250 N N . ALA A 1 165 ? 5.787 0.498 -8.734 1.00 92.44 165 ALA A N 1
ATOM 1251 C CA . ALA A 1 165 ? 4.364 0.506 -9.030 1.00 92.44 165 ALA A CA 1
ATOM 1252 C C . ALA A 1 165 ? 3.707 1.771 -8.449 1.00 92.44 165 ALA A C 1
ATOM 1254 O O . ALA A 1 165 ? 4.199 2.365 -7.485 1.00 92.44 165 ALA A O 1
ATOM 1255 N N . VAL A 1 166 ? 2.599 2.188 -9.051 1.00 93.44 166 VAL A N 1
ATOM 1256 C CA . VAL A 1 166 ? 1.792 3.335 -8.630 1.00 93.44 166 VAL A CA 1
ATOM 1257 C C . VAL A 1 166 ? 0.385 2.887 -8.260 1.00 93.44 166 VAL A C 1
ATOM 1259 O O . VAL A 1 166 ? -0.085 1.846 -8.718 1.00 93.44 166 VAL A O 1
ATOM 1262 N N . ASP A 1 167 ? -0.287 3.696 -7.448 1.00 92.94 167 ASP A N 1
ATOM 1263 C CA . ASP A 1 167 ? -1.689 3.492 -7.101 1.00 92.94 167 ASP A CA 1
ATOM 1264 C C . ASP A 1 167 ? -2.586 3.693 -8.329 1.00 92.94 167 ASP A C 1
ATOM 1266 O O . ASP A 1 167 ? -2.450 4.676 -9.064 1.00 92.94 167 ASP A O 1
ATOM 1270 N N . LEU A 1 168 ? -3.526 2.773 -8.532 1.00 92.88 168 LEU A N 1
ATOM 1271 C CA . LEU A 1 168 ? -4.452 2.770 -9.658 1.00 92.88 168 LEU A CA 1
ATOM 1272 C C . LEU A 1 168 ? -5.904 2.874 -9.182 1.00 92.88 168 LEU A C 1
ATOM 1274 O O . LEU A 1 168 ? -6.312 2.263 -8.189 1.00 92.88 168 LEU A O 1
ATOM 1278 N N . GLY A 1 169 ? -6.703 3.639 -9.927 1.00 91.00 169 GLY A N 1
ATOM 1279 C CA . GLY A 1 169 ? -8.157 3.504 -9.885 1.00 91.00 169 GLY A CA 1
ATOM 1280 C C . GLY A 1 169 ? -8.593 2.172 -10.497 1.00 91.00 169 GLY A C 1
ATOM 1281 O O . GLY A 1 169 ? -7.801 1.498 -11.159 1.00 91.00 169 GLY A O 1
ATOM 1282 N N . ARG A 1 170 ? -9.855 1.790 -10.286 1.00 89.94 170 ARG A N 1
ATOM 1283 C CA . ARG A 1 170 ? -10.417 0.603 -10.940 1.00 89.94 170 ARG A CA 1
ATOM 1284 C C . ARG A 1 170 ? -10.452 0.842 -12.453 1.00 89.94 170 ARG A C 1
ATOM 1286 O O . ARG A 1 170 ? -11.058 1.834 -12.855 1.00 89.94 170 ARG A O 1
ATOM 1293 N N . PRO A 1 171 ? -9.833 -0.019 -13.280 1.00 86.69 171 PRO A N 1
ATOM 1294 C CA . PRO A 1 171 ? -9.946 0.109 -14.727 1.00 86.69 171 PRO A CA 1
ATOM 1295 C C . PRO A 1 171 ? -11.400 -0.049 -15.182 1.00 86.69 171 PRO A C 1
ATOM 1297 O O . PRO A 1 171 ? -12.152 -0.856 -14.622 1.00 86.69 171 PRO A O 1
ATOM 1300 N N . ASP A 1 172 ? -11.788 0.693 -16.217 1.00 82.25 172 ASP A N 1
ATOM 1301 C CA . ASP A 1 172 ? -13.112 0.557 -16.821 1.00 82.25 172 ASP A CA 1
ATOM 1302 C C . ASP A 1 172 ? -13.311 -0.870 -17.345 1.00 82.25 172 ASP A C 1
ATOM 1304 O O . ASP A 1 172 ? -12.440 -1.440 -18.000 1.00 82.25 172 ASP A O 1
ATOM 1308 N N . GLY A 1 173 ? -14.462 -1.469 -17.034 1.00 82.31 173 GLY A N 1
ATOM 1309 C CA . GLY A 1 173 ? -14.775 -2.840 -17.444 1.00 82.31 173 GLY A CA 1
ATOM 1310 C C . GLY A 1 173 ? -14.011 -3.935 -16.691 1.00 82.31 173 GLY A C 1
ATOM 1311 O O . GLY A 1 173 ? -14.194 -5.104 -17.020 1.00 82.31 173 GLY A O 1
ATOM 1312 N N . PHE A 1 174 ? -13.202 -3.599 -15.676 1.00 88.69 174 PHE A N 1
ATOM 1313 C CA . PHE A 1 174 ? -12.572 -4.608 -14.826 1.00 88.69 174 PHE A CA 1
ATOM 1314 C C . PHE A 1 174 ? -13.634 -5.413 -14.071 1.00 88.69 174 PHE A C 1
ATOM 1316 O O . PHE A 1 174 ? -14.388 -4.852 -13.265 1.00 88.69 174 PHE A O 1
ATOM 1323 N N . ASP A 1 175 ? -13.670 -6.720 -14.312 1.00 89.75 175 ASP A N 1
ATOM 1324 C CA . ASP A 1 175 ? -14.553 -7.655 -13.624 1.00 89.75 175 ASP A CA 1
ATOM 1325 C C . ASP A 1 175 ? -13.920 -8.089 -12.296 1.00 89.75 175 ASP A C 1
ATOM 1327 O O . ASP A 1 175 ? -13.011 -8.917 -12.255 1.00 89.75 175 ASP A O 1
ATOM 1331 N N . LEU A 1 176 ? -14.391 -7.481 -11.204 1.00 90.50 176 LEU A N 1
ATOM 1332 C CA . LEU A 1 176 ? -13.916 -7.795 -9.858 1.00 90.50 176 LEU A CA 1
ATOM 1333 C C . LEU A 1 176 ? -14.360 -9.192 -9.415 1.00 90.50 176 LEU A C 1
ATOM 1335 O O . LEU A 1 176 ? -13.616 -9.847 -8.693 1.00 90.50 176 LEU A O 1
ATOM 1339 N N . ASP A 1 177 ? -15.524 -9.658 -9.870 1.00 87.56 177 ASP A N 1
ATOM 1340 C CA . ASP A 1 177 ? -16.088 -10.943 -9.450 1.00 87.56 177 ASP A CA 1
ATOM 1341 C C . ASP A 1 177 ? -15.318 -12.113 -10.082 1.00 87.56 177 ASP A C 1
ATOM 1343 O O . ASP A 1 177 ? -15.213 -13.187 -9.491 1.00 87.56 177 ASP A O 1
ATOM 1347 N N . ALA A 1 178 ? -14.732 -11.897 -11.264 1.00 90.31 178 ALA A N 1
ATOM 1348 C CA . ALA A 1 178 ? -13.842 -12.852 -11.921 1.00 90.31 178 ALA A CA 1
ATOM 1349 C C . ALA A 1 178 ? -12.403 -12.850 -11.367 1.00 90.31 178 ALA A C 1
ATOM 1351 O O . ALA A 1 178 ? -11.635 -13.769 -11.668 1.00 90.31 178 ALA A O 1
ATOM 1352 N N . TYR A 1 179 ? -12.012 -11.836 -10.586 1.00 91.06 179 TYR A N 1
ATOM 1353 C CA . TYR A 1 179 ? -10.678 -11.774 -9.989 1.00 91.06 179 TYR A CA 1
ATOM 1354 C C . TYR A 1 179 ? -10.512 -12.859 -8.908 1.00 91.06 179 TYR A C 1
ATOM 1356 O O . TYR A 1 179 ? -11.484 -13.196 -8.229 1.00 91.06 179 TYR A O 1
ATOM 1364 N N . PRO A 1 180 ? -9.312 -13.435 -8.703 1.00 91.31 180 PRO A N 1
ATOM 1365 C CA . PRO A 1 180 ? -9.096 -14.407 -7.636 1.00 91.31 180 PRO A CA 1
ATOM 1366 C C . PRO A 1 180 ? -9.465 -13.856 -6.255 1.00 91.31 180 PRO A C 1
ATOM 1368 O O . PRO A 1 180 ? -9.068 -12.755 -5.879 1.00 91.31 180 PRO A O 1
ATOM 1371 N N . HIS A 1 181 ? -10.199 -14.656 -5.483 1.00 92.69 181 HIS A N 1
ATOM 1372 C CA . HIS A 1 181 ? -10.554 -14.334 -4.105 1.00 92.69 181 HIS A CA 1
ATOM 1373 C C . HIS A 1 181 ? -9.754 -15.206 -3.138 1.00 92.69 181 HIS A C 1
ATOM 1375 O O . HIS A 1 181 ? -9.558 -16.399 -3.368 1.00 92.69 181 HIS A O 1
ATOM 1381 N N . SER A 1 182 ? -9.291 -14.598 -2.050 1.00 91.88 182 SER A N 1
ATOM 1382 C CA . SER A 1 182 ? -8.669 -15.303 -0.930 1.00 91.88 182 SER A CA 1
ATOM 1383 C C . SER A 1 182 ? -9.648 -15.406 0.231 1.00 91.88 182 SER A C 1
ATOM 1385 O O . SER A 1 182 ? -10.377 -14.453 0.516 1.00 91.88 182 SER A O 1
ATOM 1387 N N . GLU A 1 183 ? -9.641 -16.545 0.924 1.00 95.75 183 GLU A N 1
ATOM 1388 C CA . GLU A 1 183 ? -10.415 -16.707 2.151 1.00 95.75 183 GLU A CA 1
ATOM 1389 C C . GLU A 1 183 ? -9.716 -16.006 3.322 1.00 95.75 183 GLU A C 1
ATOM 1391 O O . GLU A 1 183 ? -8.578 -16.326 3.664 1.00 95.75 183 GLU A O 1
ATOM 1396 N N . VAL A 1 184 ? -10.400 -15.053 3.951 1.00 95.44 184 VAL A N 1
ATOM 1397 C CA . VAL A 1 184 ? -9.890 -14.266 5.079 1.00 95.44 184 VAL A CA 1
ATOM 1398 C C . VAL A 1 184 ? -10.998 -14.100 6.102 1.00 95.44 184 VAL A C 1
ATOM 1400 O O . VAL A 1 184 ? -12.055 -13.553 5.795 1.00 95.44 184 VAL A O 1
ATOM 1403 N N . ALA A 1 185 ? -10.768 -14.571 7.328 1.00 93.12 185 ALA A N 1
ATOM 1404 C CA . ALA A 1 185 ? -11.746 -14.507 8.417 1.00 93.12 185 ALA A CA 1
ATOM 1405 C C . ALA A 1 185 ? -13.142 -15.064 8.041 1.00 93.12 185 ALA A C 1
ATOM 1407 O O . ALA A 1 185 ? -14.161 -14.603 8.559 1.00 93.12 185 ALA A O 1
ATOM 1408 N N . GLY A 1 186 ? -13.198 -16.052 7.138 1.00 94.12 186 GLY A N 1
ATOM 1409 C CA . GLY A 1 186 ? -14.440 -16.633 6.612 1.00 94.12 186 GLY A CA 1
ATOM 1410 C C . GLY A 1 186 ? -15.117 -15.826 5.493 1.00 94.12 186 GLY A C 1
ATOM 1411 O O . GLY A 1 186 ? -16.258 -16.121 5.146 1.00 94.12 186 GLY A O 1
ATOM 1412 N N . PHE A 1 187 ? -14.449 -14.816 4.930 1.00 96.44 187 PHE A N 1
ATOM 1413 C CA . PHE A 1 187 ? -14.908 -14.050 3.768 1.00 96.44 187 PHE A CA 1
ATOM 1414 C C . PHE A 1 187 ? -14.074 -14.379 2.534 1.00 96.44 187 PHE A C 1
ATOM 1416 O O . PHE A 1 187 ? -12.875 -14.604 2.648 1.00 96.44 187 PHE A O 1
ATOM 1423 N N . GLN A 1 188 ? -14.692 -14.350 1.356 1.00 95.19 188 GLN A N 1
ATOM 1424 C CA . GLN A 1 188 ? -13.983 -14.397 0.078 1.00 95.19 188 GLN A CA 1
ATOM 1425 C C . GLN A 1 188 ? -13.695 -12.961 -0.356 1.00 95.19 188 GLN A C 1
ATOM 1427 O O . GLN A 1 188 ? -14.637 -12.195 -0.530 1.00 95.19 188 GLN A O 1
ATOM 1432 N N . LEU A 1 189 ? -12.419 -12.588 -0.497 1.00 93.75 189 LEU A N 1
ATOM 1433 C CA . LEU A 1 189 ? -12.010 -11.203 -0.750 1.00 93.75 189 LEU A CA 1
ATOM 1434 C C . LEU A 1 189 ? -11.064 -11.080 -1.954 1.00 93.75 189 LEU A C 1
ATOM 1436 O O . LEU A 1 189 ? -10.081 -11.826 -2.010 1.00 93.75 189 LEU A O 1
ATOM 1440 N N . PRO A 1 190 ? -11.262 -10.089 -2.841 1.00 93.19 190 PRO A N 1
ATOM 1441 C CA . PRO A 1 190 ? -10.303 -9.736 -3.882 1.00 93.19 190 PRO A CA 1
ATOM 1442 C C . PRO A 1 190 ? -9.283 -8.727 -3.323 1.00 93.19 190 PRO A C 1
ATOM 1444 O O . PRO A 1 190 ? -9.371 -7.530 -3.577 1.00 93.19 190 PRO A O 1
ATOM 1447 N N . GLU A 1 191 ? -8.359 -9.184 -2.478 1.00 94.69 191 GLU A N 1
ATOM 1448 C CA . GLU A 1 191 ? -7.339 -8.341 -1.831 1.00 94.69 191 GLU A CA 1
ATOM 1449 C C . GLU A 1 191 ? -6.010 -9.083 -1.791 1.00 94.69 191 GLU A C 1
ATOM 1451 O O . GLU A 1 191 ? -5.963 -10.176 -1.236 1.00 94.69 191 GLU A O 1
ATOM 1456 N N . ASP A 1 192 ? -4.938 -8.504 -2.329 1.00 93.50 192 ASP A N 1
ATO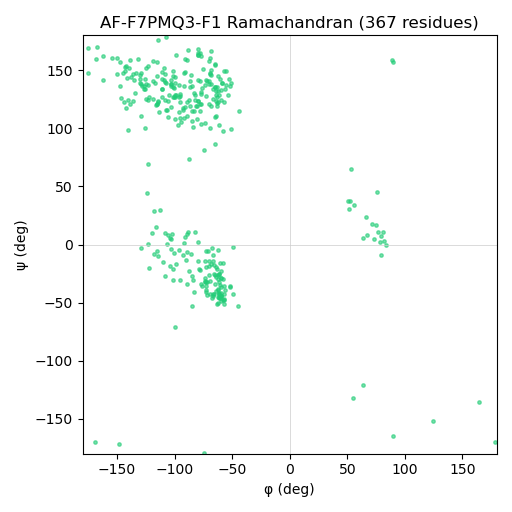M 1457 C CA . ASP A 1 192 ? -3.625 -9.149 -2.475 1.00 93.50 192 ASP A CA 1
ATOM 1458 C C . ASP A 1 192 ? -2.600 -8.745 -1.405 1.00 93.50 192 ASP A C 1
ATOM 1460 O O . ASP A 1 192 ? -1.494 -9.303 -1.346 1.00 93.50 192 ASP A O 1
ATOM 1464 N N . VAL A 1 193 ? -2.917 -7.764 -0.558 1.00 91.88 193 VAL A N 1
ATOM 1465 C CA . VAL A 1 193 ? -2.024 -7.274 0.499 1.00 91.88 193 VAL A CA 1
ATOM 1466 C C . VAL A 1 193 ? -2.347 -7.957 1.824 1.00 91.88 193 VAL A C 1
ATOM 1468 O O . VAL A 1 193 ? -3.401 -7.750 2.423 1.00 91.88 193 VAL A O 1
ATOM 1471 N N . GLU A 1 194 ? -1.396 -8.759 2.303 1.00 93.25 194 GLU A N 1
ATOM 1472 C CA . GLU A 1 194 ? -1.531 -9.582 3.509 1.00 93.25 194 GLU A CA 1
ATOM 1473 C C . GLU A 1 194 ? -1.818 -8.741 4.758 1.00 93.25 194 GLU A C 1
ATOM 1475 O O . GLU A 1 194 ? -2.624 -9.114 5.603 1.00 93.25 194 GLU A O 1
ATOM 1480 N N . GLU A 1 195 ? -1.223 -7.557 4.859 1.00 94.56 195 GLU A N 1
ATOM 1481 C CA . GLU A 1 195 ? -1.476 -6.599 5.930 1.00 94.56 195 GLU A CA 1
ATOM 1482 C C . GLU A 1 195 ? -2.948 -6.169 5.968 1.00 94.56 195 GLU A C 1
ATOM 1484 O O . GLU A 1 195 ? -3.551 -6.112 7.039 1.00 94.56 195 GLU A O 1
ATOM 1489 N N . VAL A 1 196 ? -3.567 -5.923 4.809 1.00 95.69 196 VAL A N 1
ATOM 1490 C CA . VAL A 1 196 ? -4.995 -5.587 4.746 1.00 95.69 196 VAL A CA 1
ATOM 1491 C C . VAL A 1 196 ? -5.833 -6.786 5.186 1.00 95.69 196 VAL A C 1
ATOM 1493 O O . VAL A 1 196 ? -6.748 -6.614 5.990 1.00 95.69 196 VAL A O 1
ATOM 1496 N N . ARG A 1 197 ? -5.487 -8.003 4.747 1.00 96.50 197 ARG A N 1
ATOM 1497 C CA . ARG A 1 197 ? -6.177 -9.242 5.152 1.00 96.50 197 ARG A CA 1
ATOM 1498 C C . ARG A 1 197 ? -6.114 -9.467 6.665 1.00 96.50 197 ARG A C 1
ATOM 1500 O O . ARG A 1 197 ? -7.154 -9.661 7.293 1.00 96.50 197 ARG A O 1
ATOM 1507 N N . ARG A 1 198 ? -4.926 -9.349 7.274 1.00 96.69 198 ARG A N 1
ATOM 1508 C CA . ARG A 1 198 ? -4.745 -9.395 8.739 1.00 96.69 198 ARG A CA 1
ATOM 1509 C C . ARG A 1 198 ? -5.579 -8.321 9.439 1.00 96.69 198 ARG A C 1
ATOM 1511 O O . ARG A 1 198 ? -6.243 -8.604 10.434 1.00 96.69 198 ARG A O 1
ATOM 1518 N N . GLY A 1 199 ? -5.608 -7.112 8.881 1.00 97.06 199 GLY A N 1
ATOM 1519 C CA . GLY A 1 199 ? -6.446 -6.019 9.367 1.00 97.06 199 GLY A CA 1
ATOM 1520 C C . GLY A 1 199 ? -7.947 -6.313 9.327 1.00 97.06 199 GLY A C 1
ATOM 1521 O O . GLY A 1 199 ? -8.669 -5.878 10.221 1.00 97.06 199 GLY A O 1
ATOM 1522 N N . ILE A 1 200 ? -8.430 -7.057 8.326 1.00 97.50 200 ILE A N 1
ATOM 1523 C CA . ILE A 1 200 ? -9.840 -7.471 8.220 1.00 97.50 200 ILE A CA 1
ATOM 1524 C C . ILE A 1 200 ? -10.186 -8.490 9.302 1.00 97.50 200 ILE A C 1
ATOM 1526 O O . ILE A 1 200 ? -11.228 -8.354 9.943 1.00 97.50 200 ILE A O 1
ATOM 1530 N N . THR A 1 201 ? -9.304 -9.461 9.553 1.00 97.44 201 THR A N 1
ATOM 1531 C CA . THR A 1 201 ? -9.456 -10.403 10.671 1.00 97.44 201 THR A CA 1
ATOM 1532 C C . THR A 1 201 ? -9.562 -9.653 11.997 1.00 97.44 201 THR A C 1
ATOM 1534 O O . THR A 1 201 ? -10.544 -9.824 12.717 1.00 97.44 201 THR A O 1
ATOM 1537 N N . PHE A 1 202 ? -8.623 -8.738 12.262 1.00 97.81 202 PHE A N 1
ATOM 1538 C CA . PHE A 1 202 ? -8.650 -7.902 13.462 1.00 97.81 202 PHE A CA 1
ATOM 1539 C C . PHE A 1 202 ? -9.949 -7.091 13.565 1.00 97.81 202 PHE A C 1
ATOM 1541 O O . PHE A 1 202 ? -10.575 -7.036 14.622 1.00 97.81 202 PHE A O 1
ATOM 1548 N N . LEU A 1 203 ? -10.367 -6.449 12.468 1.00 97.69 203 LEU A N 1
ATOM 1549 C CA . LEU A 1 203 ? -11.572 -5.624 12.444 1.00 97.69 203 LEU A CA 1
ATOM 1550 C C . LEU A 1 203 ? -12.819 -6.436 12.802 1.00 97.69 203 LEU A C 1
ATOM 1552 O O . LEU A 1 203 ? -13.641 -5.954 13.577 1.00 97.69 203 LEU A O 1
ATOM 1556 N N . LYS A 1 204 ? -12.962 -7.642 12.239 1.00 97.50 204 LYS A N 1
ATOM 1557 C CA . LYS A 1 204 ? -14.107 -8.520 12.500 1.00 97.50 204 LYS A CA 1
ATOM 1558 C C . LYS A 1 204 ? -14.236 -8.823 13.992 1.00 97.50 204 LYS A C 1
ATOM 1560 O O . LYS A 1 204 ? -15.319 -8.679 14.547 1.00 97.50 204 LYS A O 1
ATOM 1565 N N . GLU A 1 205 ? -13.131 -9.188 14.635 1.00 96.75 205 GLU A N 1
ATOM 1566 C CA . GLU A 1 205 ? -13.094 -9.456 16.076 1.00 96.75 205 GLU A CA 1
ATOM 1567 C C . GLU A 1 205 ? -13.369 -8.190 16.898 1.00 96.75 205 GLU A C 1
ATOM 1569 O O . GLU A 1 205 ? -14.113 -8.225 17.873 1.00 96.75 205 GLU A O 1
ATOM 1574 N N . ALA A 1 206 ? -12.789 -7.050 16.510 1.00 96.88 206 ALA A N 1
ATOM 1575 C CA . ALA A 1 206 ? -12.971 -5.788 17.225 1.00 96.88 206 ALA A CA 1
ATOM 1576 C C . ALA A 1 206 ? -14.426 -5.297 17.186 1.00 96.88 206 ALA A C 1
ATOM 1578 O O . ALA A 1 206 ? -14.935 -4.798 18.189 1.00 96.88 206 ALA A O 1
ATOM 1579 N N . LEU A 1 207 ? -15.096 -5.439 16.039 1.00 97.06 207 LEU A N 1
ATOM 1580 C CA . LEU A 1 207 ? -16.504 -5.081 15.875 1.00 97.06 207 LEU A CA 1
ATOM 1581 C C . LEU A 1 207 ? -17.425 -5.983 16.699 1.00 97.06 207 LEU A C 1
ATOM 1583 O O . LEU A 1 207 ? -18.308 -5.465 17.382 1.00 97.06 207 LEU A O 1
ATOM 1587 N N . ALA A 1 208 ? -17.183 -7.295 16.688 1.00 96.62 208 ALA A N 1
ATOM 1588 C CA . ALA A 1 208 ? -17.962 -8.237 17.482 1.00 96.62 208 ALA A CA 1
ATOM 1589 C C . ALA A 1 208 ? -17.810 -7.953 18.985 1.00 96.62 208 ALA A C 1
ATOM 1591 O O . ALA A 1 208 ? -18.802 -7.786 19.689 1.00 96.62 208 ALA A O 1
ATOM 1592 N N . ASP A 1 209 ? -16.575 -7.815 19.469 1.00 96.12 209 ASP A N 1
ATOM 1593 C CA . ASP A 1 209 ? -16.320 -7.736 20.910 1.00 96.12 209 ASP A CA 1
ATOM 1594 C C . ASP A 1 209 ? -16.665 -6.377 21.527 1.00 96.12 209 ASP A C 1
ATOM 1596 O O . ASP A 1 209 ? -17.068 -6.317 22.686 1.00 96.12 209 ASP A O 1
ATOM 1600 N N . GLN A 1 210 ? -16.443 -5.278 20.795 1.00 95.75 210 GLN A N 1
ATOM 1601 C CA . GLN A 1 210 ? -16.543 -3.923 21.357 1.00 95.75 210 GLN A CA 1
ATOM 1602 C C . GLN A 1 210 ? -17.822 -3.189 20.958 1.00 95.75 210 GLN A C 1
ATOM 1604 O O . GLN A 1 210 ? -18.186 -2.208 21.606 1.00 95.75 210 GLN A O 1
ATOM 1609 N N . PHE A 1 211 ? -18.496 -3.640 19.898 1.00 95.06 211 PHE A N 1
ATOM 1610 C CA . PHE A 1 211 ? -19.669 -2.961 19.349 1.00 95.06 211 PHE A CA 1
ATOM 1611 C C . PHE A 1 211 ? -20.877 -3.876 19.140 1.00 95.06 211 PHE A C 1
ATOM 1613 O O . PHE A 1 211 ? -21.920 -3.363 18.745 1.00 95.06 211 PHE A O 1
ATOM 1620 N N . ASP A 1 212 ? -20.757 -5.184 19.403 1.00 95.38 212 ASP A N 1
ATOM 1621 C CA . ASP A 1 212 ? -21.803 -6.177 19.112 1.00 95.38 212 ASP A CA 1
ATOM 1622 C C . ASP A 1 212 ? -22.223 -6.160 17.625 1.00 95.38 212 ASP A C 1
ATOM 1624 O O . ASP A 1 212 ? -23.384 -6.341 17.267 1.00 95.38 212 ASP A O 1
ATOM 1628 N N . ILE A 1 213 ? -21.261 -5.883 16.733 1.00 96.06 213 ILE A N 1
ATOM 1629 C CA . ILE A 1 213 ? -21.467 -5.849 15.281 1.00 96.06 213 ILE A CA 1
ATOM 1630 C C . ILE A 1 213 ? -20.836 -7.095 14.663 1.00 96.06 213 ILE A C 1
ATOM 1632 O O . ILE A 1 213 ? -19.613 -7.206 14.548 1.00 96.06 213 ILE A O 1
ATOM 1636 N N . THR A 1 214 ? -21.678 -8.008 14.188 1.00 97.44 214 THR A N 1
ATOM 1637 C CA . THR A 1 214 ? -21.237 -9.223 13.493 1.00 97.44 214 THR A CA 1
ATOM 1638 C C . THR A 1 214 ? -21.198 -8.998 11.987 1.00 97.44 214 THR A C 1
ATOM 1640 O O . THR A 1 214 ? -22.232 -8.772 11.361 1.00 97.44 214 THR A O 1
ATOM 1643 N N . LEU A 1 215 ? -20.008 -9.104 11.390 1.00 97.31 215 LEU A N 1
ATOM 1644 C CA . LEU A 1 215 ? -19.831 -9.119 9.935 1.00 97.31 215 LEU A CA 1
ATOM 1645 C C . LEU A 1 215 ? -20.157 -10.509 9.374 1.00 97.31 215 LEU A C 1
ATOM 1647 O O . LEU A 1 215 ? -19.528 -11.497 9.770 1.00 97.31 215 LEU A O 1
ATOM 1651 N N . VAL A 1 216 ? -21.089 -10.580 8.424 1.00 96.94 216 VAL A N 1
ATOM 1652 C CA . VAL A 1 216 ? -21.567 -11.849 7.844 1.00 96.94 216 VAL A CA 1
ATOM 1653 C C . VAL A 1 216 ? -21.099 -12.068 6.411 1.00 96.94 216 VAL A C 1
ATOM 1655 O O . VAL A 1 216 ? -20.922 -13.214 6.000 1.00 96.94 216 VAL A O 1
ATOM 1658 N N . ARG A 1 217 ? -20.838 -10.995 5.658 1.00 95.88 217 ARG A N 1
ATOM 1659 C CA . ARG A 1 217 ? -20.399 -11.088 4.263 1.00 95.88 217 ARG A CA 1
ATOM 1660 C C . ARG A 1 217 ? -19.509 -9.909 3.885 1.00 95.88 217 ARG A C 1
ATOM 1662 O O . ARG A 1 217 ? -19.709 -8.799 4.364 1.00 95.88 217 ARG A O 1
ATOM 1669 N N . HIS A 1 218 ? -18.544 -10.142 3.002 1.00 96.38 218 HIS A N 1
ATOM 1670 C CA . HIS A 1 218 ? -17.902 -9.069 2.243 1.00 96.38 218 HIS A CA 1
ATOM 1671 C C . HIS A 1 218 ? -18.685 -8.836 0.954 1.00 96.38 218 HIS A C 1
ATOM 1673 O O . HIS A 1 218 ? -18.901 -9.772 0.189 1.00 96.38 218 HIS A O 1
ATOM 1679 N N . ASP A 1 219 ? -19.146 -7.605 0.753 1.00 93.19 219 ASP A N 1
ATOM 1680 C CA . ASP A 1 219 ? -19.982 -7.252 -0.392 1.00 93.19 219 ASP A CA 1
ATOM 1681 C C . ASP A 1 219 ? -19.136 -6.923 -1.618 1.00 93.19 219 ASP A C 1
ATOM 1683 O O . ASP A 1 219 ? -19.377 -7.444 -2.703 1.00 93.19 219 ASP A O 1
ATOM 1687 N N . THR A 1 220 ? -18.179 -6.000 -1.473 1.00 93.50 220 THR A N 1
ATOM 1688 C CA . THR A 1 220 ? -17.363 -5.532 -2.598 1.00 93.50 220 THR A CA 1
ATOM 1689 C C . THR A 1 220 ? -16.144 -4.717 -2.152 1.00 93.50 220 THR A C 1
ATOM 1691 O O . THR A 1 220 ? -16.014 -4.316 -0.987 1.00 93.50 220 THR A O 1
ATOM 1694 N N . LEU A 1 221 ? -15.251 -4.444 -3.107 1.00 92.50 221 LEU A N 1
ATOM 1695 C CA . LEU A 1 221 ? -14.161 -3.477 -3.003 1.00 92.50 221 LEU A CA 1
ATOM 1696 C C . LEU A 1 221 ? -14.390 -2.360 -4.029 1.00 92.50 221 LEU A C 1
ATOM 1698 O O . LEU A 1 221 ? -14.435 -2.601 -5.236 1.00 92.50 221 LEU A O 1
ATOM 1702 N N . ALA A 1 222 ? -14.522 -1.122 -3.551 1.00 90.75 222 ALA A N 1
ATOM 1703 C CA . ALA A 1 222 ? -14.725 0.043 -4.411 1.00 90.75 222 ALA A CA 1
ATOM 1704 C C . ALA A 1 222 ? -14.083 1.297 -3.810 1.00 90.75 222 ALA A C 1
ATOM 1706 O O . ALA A 1 222 ? -14.204 1.548 -2.612 1.00 90.75 222 ALA A O 1
ATOM 1707 N N . ASP A 1 223 ? -13.404 2.087 -4.646 1.00 85.50 223 ASP A N 1
ATOM 1708 C CA . ASP A 1 223 ? -12.780 3.368 -4.277 1.00 85.50 223 ASP A CA 1
ATOM 1709 C C . ASP A 1 223 ? -11.852 3.291 -3.047 1.00 85.50 223 ASP A C 1
ATOM 1711 O O . ASP A 1 223 ? -11.826 4.187 -2.200 1.00 85.50 223 ASP A O 1
ATOM 1715 N N . GLY A 1 224 ? -11.115 2.182 -2.915 1.00 90.25 224 GLY A N 1
ATOM 1716 C CA . GLY A 1 224 ? -10.231 1.928 -1.773 1.00 90.25 224 GLY A CA 1
ATOM 1717 C C . GLY A 1 224 ? -10.953 1.625 -0.458 1.00 90.25 224 GLY A C 1
ATOM 1718 O O . GLY A 1 224 ? -10.346 1.720 0.615 1.00 90.25 224 GLY A O 1
ATOM 1719 N N . PHE A 1 225 ? -12.239 1.270 -0.520 1.00 94.56 225 PHE A N 1
ATOM 1720 C CA . PHE A 1 225 ? -13.022 0.768 0.603 1.00 94.56 225 PHE A CA 1
ATOM 1721 C C . PHE A 1 225 ? -13.363 -0.707 0.432 1.00 94.56 225 PHE A C 1
ATOM 1723 O O . PHE A 1 225 ? -13.739 -1.143 -0.655 1.00 94.56 225 PHE A O 1
ATOM 1730 N N . HIS A 1 226 ? -13.340 -1.429 1.549 1.00 96.12 226 HIS A N 1
ATOM 1731 C CA . HIS A 1 226 ? -14.058 -2.689 1.694 1.00 96.12 226 HIS A CA 1
ATOM 1732 C C . HIS A 1 226 ? -15.440 -2.418 2.276 1.00 96.12 226 HIS A C 1
ATOM 1734 O O . HIS A 1 226 ? -15.563 -1.642 3.229 1.00 96.12 226 HIS A O 1
ATOM 1740 N N . TYR A 1 227 ? -16.447 -3.079 1.714 1.00 96.25 227 TYR A N 1
ATOM 1741 C CA . TYR A 1 227 ? -17.830 -3.052 2.173 1.00 96.25 227 TYR A CA 1
ATOM 1742 C C . TYR A 1 227 ? -18.190 -4.417 2.749 1.00 96.25 227 TYR A C 1
ATOM 1744 O O . TYR A 1 227 ? -17.882 -5.444 2.143 1.00 96.25 227 TYR A O 1
ATOM 1752 N N . PHE A 1 228 ? -18.824 -4.422 3.914 1.00 97.06 228 PHE A N 1
ATOM 1753 C CA . PHE A 1 228 ? -19.258 -5.631 4.598 1.00 97.06 228 PHE A CA 1
ATOM 1754 C C . PHE A 1 228 ? -20.721 -5.509 5.005 1.00 97.06 228 PHE A C 1
ATOM 1756 O O . PHE A 1 228 ? -21.139 -4.466 5.512 1.00 97.06 228 PHE A O 1
ATOM 1763 N N . GLU A 1 229 ? -21.459 -6.597 4.834 1.00 96.56 229 GLU A N 1
ATOM 1764 C CA . GLU A 1 229 ? -22.808 -6.768 5.359 1.00 96.56 229 GLU A CA 1
ATOM 1765 C C . GLU A 1 229 ? -22.726 -7.269 6.803 1.00 96.56 229 GLU A C 1
ATOM 1767 O O . GLU A 1 229 ? -21.925 -8.156 7.134 1.00 96.56 229 GLU A O 1
ATOM 1772 N N . THR A 1 230 ? -23.553 -6.693 7.665 1.00 96.44 230 THR A N 1
ATOM 1773 C CA . THR A 1 230 ? -23.713 -7.078 9.068 1.00 96.44 230 THR A CA 1
ATOM 1774 C C . THR A 1 230 ? -24.939 -7.968 9.259 1.00 96.44 230 THR A C 1
ATOM 1776 O O . THR A 1 230 ? -25.827 -8.028 8.412 1.00 96.44 230 THR A O 1
ATOM 1779 N N . GLU A 1 231 ? -25.020 -8.663 10.394 1.00 96.62 231 GLU A N 1
ATOM 1780 C CA . GLU A 1 231 ? -26.149 -9.554 10.706 1.00 96.62 231 GLU A CA 1
ATOM 1781 C C . GLU A 1 231 ? -27.515 -8.836 10.745 1.00 96.62 231 GLU A C 1
ATOM 1783 O O . GLU A 1 231 ? -28.538 -9.431 10.411 1.00 96.62 231 GLU A O 1
ATOM 1788 N N . ASP A 1 232 ? -27.542 -7.543 11.085 1.00 93.69 232 ASP A N 1
ATOM 1789 C CA . ASP A 1 232 ? -28.756 -6.714 11.061 1.00 93.69 232 ASP A CA 1
ATOM 1790 C C . ASP A 1 232 ? -29.139 -6.199 9.654 1.00 93.69 232 ASP A C 1
ATOM 1792 O O . ASP A 1 232 ? -30.124 -5.472 9.504 1.00 93.69 232 ASP A O 1
ATOM 1796 N N . GLY A 1 233 ? -28.384 -6.590 8.621 1.00 93.12 233 GLY A N 1
ATOM 1797 C CA . GLY A 1 233 ? -28.600 -6.219 7.222 1.00 93.12 233 GLY A CA 1
ATOM 1798 C C . GLY A 1 233 ? -28.099 -4.822 6.850 1.00 93.12 233 GLY A C 1
ATOM 1799 O O . GLY A 1 233 ? -28.386 -4.349 5.747 1.00 93.12 233 GLY A O 1
ATOM 1800 N N . SER A 1 234 ? -27.386 -4.132 7.746 1.00 93.25 234 SER A N 1
ATOM 1801 C CA . SER A 1 234 ? -26.711 -2.881 7.406 1.00 93.25 234 SER A CA 1
ATOM 1802 C C . SER A 1 234 ? -25.380 -3.131 6.682 1.00 93.25 234 SER A C 1
ATOM 1804 O O . SER A 1 234 ? -24.858 -4.245 6.620 1.00 93.25 234 SER A O 1
ATOM 1806 N N . THR A 1 235 ? -24.841 -2.079 6.064 1.00 94.88 235 THR A N 1
ATOM 1807 C CA . THR A 1 235 ? -23.540 -2.137 5.391 1.00 94.88 235 THR A CA 1
ATOM 1808 C C . THR A 1 235 ? -22.566 -1.235 6.122 1.00 94.88 235 THR A C 1
ATOM 1810 O O . THR A 1 235 ? -22.774 -0.022 6.208 1.00 94.88 235 THR A O 1
ATOM 1813 N N . VAL A 1 236 ? -21.456 -1.807 6.574 1.00 95.31 236 VAL A N 1
ATOM 1814 C CA . VAL A 1 236 ? -20.315 -1.043 7.075 1.00 95.31 236 VAL A CA 1
ATOM 1815 C C . VAL A 1 236 ? -19.231 -0.982 6.014 1.00 95.31 236 VAL A C 1
ATOM 1817 O O . VAL A 1 236 ? -19.059 -1.893 5.206 1.00 95.31 236 VAL A O 1
ATOM 1820 N N . ARG A 1 237 ? -18.466 0.107 6.011 1.00 96.06 237 ARG A N 1
ATOM 1821 C CA . ARG A 1 237 ? -17.343 0.264 5.086 1.00 96.06 237 ARG A CA 1
ATOM 1822 C C . ARG A 1 237 ? -16.123 0.827 5.778 1.00 96.06 237 ARG A C 1
ATOM 1824 O O . ARG A 1 237 ? -16.243 1.679 6.656 1.00 96.06 237 ARG A O 1
ATOM 1831 N N . ILE A 1 238 ? -14.947 0.407 5.341 1.00 96.44 238 ILE A N 1
ATOM 1832 C CA . ILE A 1 238 ? -13.669 0.855 5.895 1.00 96.44 238 ILE A CA 1
ATOM 1833 C C . ILE A 1 238 ? -12.647 1.033 4.778 1.00 96.44 238 ILE A C 1
ATOM 1835 O O . ILE A 1 238 ? -12.625 0.267 3.817 1.00 96.44 238 ILE A O 1
ATOM 1839 N N . LYS A 1 239 ? -11.795 2.055 4.892 1.00 95.69 239 LYS A N 1
ATOM 1840 C CA . LYS A 1 239 ? -10.696 2.251 3.939 1.00 95.69 239 LYS A CA 1
ATOM 1841 C C . LYS A 1 239 ? -9.611 1.202 4.145 1.00 95.69 239 LYS A C 1
ATOM 1843 O O . LYS A 1 239 ? -9.235 0.936 5.286 1.00 95.69 239 LYS A O 1
ATOM 1848 N N . GLY A 1 240 ? -9.031 0.692 3.064 1.00 94.56 240 GLY A N 1
ATOM 1849 C CA . GLY A 1 240 ? -7.968 -0.310 3.165 1.00 94.56 240 GLY A CA 1
ATOM 1850 C C . GLY A 1 240 ? -6.722 0.183 3.900 1.00 94.56 240 GLY A C 1
ATOM 1851 O O . GLY A 1 240 ? -6.148 -0.580 4.666 1.00 94.56 240 GLY A O 1
ATOM 1852 N N . TYR A 1 241 ? -6.362 1.471 3.830 1.00 92.50 241 TYR A N 1
ATOM 1853 C CA . TYR A 1 241 ? -5.250 1.981 4.651 1.00 92.50 241 TYR A CA 1
ATOM 1854 C C . TYR A 1 241 ? -5.533 1.915 6.160 1.00 92.50 241 TYR A C 1
ATOM 1856 O O . TYR A 1 241 ? -4.601 1.832 6.959 1.00 92.50 241 TYR A O 1
ATOM 1864 N N . HIS A 1 242 ? -6.803 1.974 6.581 1.00 95.25 242 HIS A N 1
ATOM 1865 C CA . HIS A 1 242 ? -7.164 1.780 7.985 1.00 95.25 242 HIS A CA 1
ATOM 1866 C C . HIS A 1 242 ? -7.024 0.306 8.375 1.00 95.25 242 HIS A C 1
ATOM 1868 O O . HIS A 1 242 ? -6.496 0.024 9.444 1.00 95.25 242 HIS A O 1
ATOM 1874 N N . LEU A 1 243 ? -7.408 -0.620 7.493 1.00 96.12 243 LEU A N 1
ATOM 1875 C CA . LEU A 1 243 ? -7.169 -2.055 7.677 1.00 96.12 243 LEU A CA 1
ATOM 1876 C C . LEU A 1 243 ? -5.667 -2.367 7.737 1.00 96.12 243 LEU A C 1
ATOM 1878 O O . LEU A 1 243 ? -5.212 -3.023 8.665 1.00 96.12 243 LEU A O 1
ATOM 1882 N N . HIS A 1 244 ? -4.869 -1.790 6.840 1.00 92.69 244 HIS A N 1
ATOM 1883 C CA . HIS A 1 244 ? -3.412 -1.894 6.884 1.00 92.69 244 HIS A CA 1
ATOM 1884 C C . HIS A 1 244 ? -2.840 -1.383 8.220 1.00 92.69 244 HIS A C 1
ATOM 1886 O O . HIS A 1 244 ? -1.865 -1.923 8.732 1.00 92.69 244 HIS A O 1
ATOM 1892 N N . GLN A 1 245 ? -3.426 -0.345 8.828 1.00 90.88 245 GLN A N 1
ATOM 1893 C CA . GLN A 1 245 ? -3.006 0.117 10.158 1.00 90.88 245 GLN A CA 1
ATOM 1894 C C . GLN A 1 245 ? -3.370 -0.861 11.282 1.00 90.88 245 GLN A C 1
ATOM 1896 O O . GLN A 1 245 ? -2.697 -0.840 12.315 1.00 90.88 245 GLN A O 1
ATOM 1901 N N . LEU A 1 246 ? -4.409 -1.680 11.110 1.00 95.19 246 LEU A N 1
ATOM 1902 C CA . LEU A 1 246 ? -4.811 -2.703 12.077 1.00 95.19 246 LEU A CA 1
ATOM 1903 C C . LEU A 1 246 ? -3.923 -3.951 12.024 1.00 95.19 246 LEU A C 1
ATOM 1905 O O . LEU A 1 246 ? -3.831 -4.645 13.027 1.00 95.19 246 LEU A O 1
ATOM 1909 N N . ALA A 1 247 ? -3.229 -4.194 10.909 1.00 93.62 247 ALA A N 1
ATOM 1910 C CA . ALA A 1 247 ? -2.399 -5.383 10.686 1.00 93.62 247 ALA A CA 1
ATOM 1911 C C . ALA A 1 247 ? -1.374 -5.673 11.796 1.00 93.62 247 ALA A C 1
ATOM 1913 O O . ALA A 1 247 ? -1.113 -6.832 12.107 1.00 93.62 247 ALA A O 1
ATOM 1914 N N . ASP A 1 248 ? -0.808 -4.615 12.383 1.00 89.88 248 ASP A N 1
ATOM 1915 C CA . ASP A 1 248 ? 0.218 -4.690 13.431 1.00 89.88 248 ASP A CA 1
ATOM 1916 C C . ASP A 1 248 ? -0.314 -4.167 14.778 1.00 89.88 248 ASP A C 1
ATOM 1918 O O . ASP A 1 248 ? 0.415 -3.556 15.563 1.00 89.88 248 ASP A O 1
ATOM 1922 N N . THR A 1 249 ? -1.620 -4.314 15.007 1.00 94.81 249 THR A N 1
ATOM 1923 C CA . THR A 1 249 ? -2.269 -3.954 16.270 1.00 94.81 249 THR A CA 1
ATOM 1924 C C . THR A 1 249 ? -2.454 -5.205 17.118 1.00 94.81 249 THR A C 1
ATOM 1926 O O . THR A 1 249 ? -3.022 -6.190 16.659 1.00 94.81 249 THR A O 1
ATOM 1929 N N . ALA A 1 250 ? -2.005 -5.144 18.367 1.00 94.56 250 ALA A N 1
ATOM 1930 C CA . ALA A 1 250 ? -2.214 -6.188 19.358 1.00 94.56 250 ALA A CA 1
ATOM 1931 C C . ALA A 1 250 ? -3.486 -5.919 20.166 1.00 94.56 250 ALA A C 1
ATOM 1933 O O . ALA A 1 250 ? -3.836 -4.765 20.431 1.00 94.56 250 ALA A O 1
ATOM 1934 N N . ARG A 1 251 ? -4.170 -6.983 20.588 1.00 93.62 251 ARG A N 1
ATOM 1935 C CA . ARG A 1 251 ? -5.284 -6.885 21.545 1.00 93.62 251 ARG A CA 1
ATOM 1936 C C . ARG A 1 251 ? -4.839 -7.136 22.979 1.00 93.62 251 ARG A C 1
ATOM 1938 O O . ARG A 1 251 ? -5.419 -6.549 23.887 1.00 93.62 251 ARG A O 1
ATOM 1945 N N . ASP A 1 252 ? -3.815 -7.964 23.175 1.00 92.94 252 ASP A N 1
ATOM 1946 C CA . ASP A 1 252 ? -3.184 -8.142 24.479 1.00 92.94 252 ASP A CA 1
ATOM 1947 C C . ASP A 1 252 ? -2.201 -6.984 24.730 1.00 92.94 252 ASP A C 1
ATOM 1949 O O . ASP A 1 252 ? -1.257 -6.799 23.955 1.00 92.94 252 ASP A O 1
ATOM 1953 N N . PRO A 1 253 ? -2.394 -6.178 25.788 1.00 90.00 253 PRO A N 1
ATOM 1954 C CA . PRO A 1 253 ? -1.450 -5.123 26.128 1.00 90.00 253 PRO A CA 1
ATOM 1955 C C . PRO A 1 253 ? -0.039 -5.647 26.421 1.00 90.00 253 PRO A C 1
ATOM 1957 O O . PRO A 1 253 ? 0.930 -4.940 26.154 1.00 90.00 253 PRO A O 1
ATOM 1960 N N . MET A 1 254 ? 0.115 -6.883 26.905 1.00 90.81 254 MET A N 1
ATOM 1961 C CA . MET A 1 254 ? 1.432 -7.453 27.203 1.00 90.81 254 MET A CA 1
ATOM 1962 C C . MET A 1 254 ? 2.320 -7.594 25.960 1.00 90.81 254 MET A C 1
ATOM 1964 O O . MET A 1 254 ? 3.539 -7.631 26.093 1.00 90.81 254 MET A O 1
ATOM 1968 N N . GLU A 1 255 ? 1.743 -7.621 24.755 1.00 89.56 255 GLU A N 1
ATOM 1969 C CA . GLU A 1 255 ? 2.503 -7.660 23.497 1.00 89.56 255 GLU A CA 1
ATOM 1970 C C . GLU A 1 255 ? 3.179 -6.323 23.151 1.00 89.56 255 GLU A C 1
ATOM 1972 O O . GLU A 1 255 ? 4.105 -6.282 22.333 1.00 89.56 255 GLU A O 1
ATOM 1977 N N . VAL A 1 256 ? 2.719 -5.218 23.746 1.00 87.75 256 VAL A N 1
ATOM 1978 C CA . VAL A 1 256 ? 3.284 -3.880 23.513 1.00 87.75 256 VAL A CA 1
ATOM 1979 C C . VAL A 1 256 ? 4.050 -3.322 24.707 1.00 87.75 256 VAL A C 1
ATOM 1981 O O . VAL A 1 256 ? 4.787 -2.351 24.522 1.00 87.75 256 VAL A O 1
ATOM 1984 N N . LEU A 1 257 ? 3.883 -3.920 25.889 1.00 88.81 257 LEU A N 1
ATOM 1985 C CA . LEU A 1 257 ? 4.621 -3.579 27.102 1.00 88.81 257 LEU A CA 1
ATOM 1986 C C . LEU A 1 257 ? 6.026 -4.204 27.110 1.00 88.81 257 LEU A C 1
ATOM 1988 O O . LEU A 1 257 ? 6.328 -5.142 26.369 1.00 88.81 257 LEU A O 1
ATOM 1992 N N . GLY A 1 258 ? 6.883 -3.675 27.978 1.00 87.50 258 GLY A N 1
ATOM 1993 C CA . GLY A 1 258 ? 8.270 -4.087 28.158 1.00 87.50 258 GLY A CA 1
ATOM 1994 C C . GLY A 1 258 ? 9.257 -3.332 27.270 1.00 87.50 258 GLY A C 1
ATOM 1995 O O . GLY A 1 258 ? 8.960 -2.276 26.704 1.00 87.50 258 GLY A O 1
ATOM 1996 N N . GLU A 1 259 ? 10.467 -3.880 27.171 1.00 88.25 259 GLU A N 1
ATOM 1997 C CA . GLU A 1 259 ? 11.561 -3.251 26.438 1.00 88.25 259 GLU A CA 1
ATOM 1998 C C . GLU A 1 259 ? 11.355 -3.347 24.917 1.00 88.25 259 GLU A C 1
ATOM 2000 O O . GLU A 1 259 ? 10.989 -4.383 24.347 1.00 88.25 259 GLU A O 1
ATOM 2005 N N . MET A 1 260 ? 11.628 -2.244 24.230 1.00 87.06 260 MET A N 1
ATOM 2006 C CA . MET A 1 260 ? 11.703 -2.170 22.779 1.00 87.06 260 MET A CA 1
ATOM 2007 C C . MET A 1 260 ? 13.045 -1.586 22.367 1.00 87.06 260 MET A C 1
ATOM 2009 O O . MET A 1 260 ? 13.463 -0.550 22.875 1.00 87.06 260 MET A O 1
ATOM 2013 N N . ALA A 1 261 ? 13.685 -2.228 21.393 1.00 86.88 261 ALA A N 1
ATOM 2014 C CA . ALA A 1 261 ? 14.910 -1.752 20.773 1.00 86.88 261 ALA A CA 1
ATOM 2015 C C . ALA A 1 261 ? 14.645 -1.283 19.337 1.00 86.88 261 ALA A C 1
ATOM 2017 O O . ALA A 1 261 ? 13.722 -1.751 18.663 1.00 86.88 261 ALA A O 1
ATOM 2018 N N . TYR A 1 262 ? 15.456 -0.344 18.871 1.00 83.50 262 TYR A N 1
ATOM 2019 C CA . TYR A 1 262 ? 15.488 0.121 17.491 1.00 83.50 262 TYR A CA 1
ATOM 2020 C C . TYR A 1 262 ? 16.914 0.434 17.100 1.00 83.50 262 TYR A C 1
ATOM 2022 O O . TYR A 1 262 ? 17.550 1.270 17.731 1.00 83.50 262 TYR A O 1
ATOM 2030 N N . GLU A 1 263 ? 17.385 -0.218 16.047 1.00 81.50 263 GLU A N 1
ATOM 2031 C CA . GLU A 1 263 ? 18.599 0.174 15.353 1.00 81.50 263 GLU A CA 1
ATOM 2032 C C . GLU A 1 263 ? 18.211 1.032 14.152 1.00 81.50 263 GLU A C 1
ATOM 2034 O O . GLU A 1 263 ? 17.334 0.672 13.358 1.00 81.50 263 GLU A O 1
ATOM 2039 N N . ASP A 1 264 ? 18.808 2.211 14.056 1.00 74.25 264 ASP A N 1
ATOM 2040 C CA . ASP A 1 264 ? 18.616 3.073 12.906 1.00 74.25 264 ASP A CA 1
ATOM 2041 C C . ASP A 1 264 ? 19.479 2.623 11.707 1.00 74.25 264 ASP A C 1
ATOM 2043 O O . ASP A 1 264 ? 20.384 1.804 11.850 1.00 74.25 264 ASP A O 1
ATOM 2047 N N . PRO A 1 265 ? 19.245 3.169 10.500 1.00 65.25 265 PRO A N 1
ATOM 2048 C CA . PRO A 1 265 ? 20.065 2.850 9.327 1.00 65.25 265 PRO A CA 1
ATOM 2049 C C . PRO A 1 265 ? 21.556 3.228 9.422 1.00 65.25 265 PRO A C 1
ATOM 2051 O O . PRO A 1 265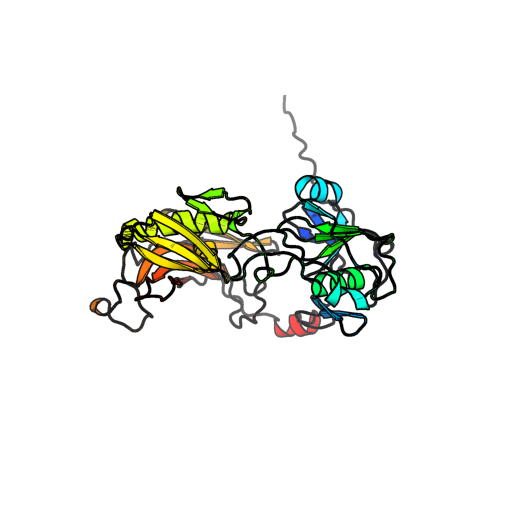 ? 22.295 2.963 8.482 1.00 65.25 265 PRO A O 1
ATOM 2054 N N . TRP A 1 266 ? 21.991 3.895 10.493 1.00 67.50 266 TRP A N 1
ATOM 2055 C CA . TRP A 1 266 ? 23.380 4.286 10.746 1.00 67.50 266 TRP A CA 1
ATOM 2056 C C . TRP A 1 266 ? 24.038 3.425 11.836 1.00 67.50 266 TRP A C 1
ATOM 2058 O O . TRP A 1 266 ? 25.151 3.737 12.260 1.00 67.50 266 TRP A O 1
ATOM 2068 N N . GLY A 1 267 ? 23.367 2.359 12.286 1.00 69.75 267 GLY A N 1
ATOM 2069 C CA . GLY A 1 267 ? 23.859 1.450 13.318 1.00 69.75 267 GLY A CA 1
ATOM 2070 C C . GLY A 1 267 ? 23.751 2.003 14.742 1.00 69.75 267 GLY A C 1
ATOM 2071 O O . GLY A 1 267 ? 24.335 1.433 15.665 1.00 69.75 267 GLY A O 1
ATOM 2072 N N . GLU A 1 268 ? 23.039 3.117 14.963 1.00 75.31 268 GLU A N 1
ATOM 2073 C CA . GLU A 1 268 ? 22.762 3.594 16.320 1.00 75.31 268 GLU A CA 1
ATOM 2074 C C . GLU A 1 268 ? 21.567 2.833 16.896 1.00 75.31 268 GLU A C 1
ATOM 2076 O O . GLU A 1 268 ? 20.490 2.778 16.298 1.00 75.31 268 GLU A O 1
ATOM 2081 N N . THR A 1 269 ? 21.741 2.290 18.098 1.00 83.00 269 THR A N 1
ATOM 2082 C CA . THR A 1 269 ? 20.689 1.582 18.824 1.00 83.00 269 THR A CA 1
ATOM 2083 C C . THR A 1 269 ? 20.043 2.478 19.877 1.00 83.00 269 THR A C 1
ATOM 2085 O O . THR A 1 269 ? 20.697 3.240 20.589 1.00 83.00 269 THR A O 1
ATOM 2088 N N . PHE A 1 270 ? 18.724 2.380 19.977 1.00 84.38 270 PHE A N 1
ATOM 2089 C CA . PHE A 1 270 ? 17.884 3.071 20.943 1.00 84.38 270 PHE A CA 1
ATOM 2090 C C . PHE A 1 270 ? 17.042 2.033 21.672 1.00 84.38 270 PHE A C 1
ATOM 2092 O O . PHE A 1 270 ? 16.547 1.098 21.043 1.00 84.38 270 PHE A O 1
ATOM 2099 N N . SER A 1 271 ? 16.830 2.227 22.969 1.00 87.00 271 SER A N 1
ATOM 2100 C CA . SER A 1 271 ? 15.875 1.442 23.742 1.00 87.00 271 SER A CA 1
ATOM 2101 C C . SER A 1 271 ? 14.841 2.340 24.410 1.00 87.00 271 SER A C 1
ATOM 2103 O O . SER A 1 271 ? 15.056 3.536 24.626 1.00 87.00 271 SER A O 1
ATOM 2105 N N . ALA A 1 272 ? 13.674 1.764 24.652 1.00 86.69 272 ALA A N 1
ATOM 2106 C CA . ALA A 1 272 ? 12.597 2.337 25.439 1.00 86.69 272 ALA A CA 1
ATOM 2107 C C . ALA A 1 272 ? 11.957 1.210 26.236 1.00 86.69 272 ALA A C 1
ATOM 2109 O O . ALA A 1 272 ? 11.961 0.067 25.783 1.00 86.69 272 ALA A O 1
ATOM 2110 N N . GLU A 1 273 ? 11.361 1.539 27.366 1.00 85.94 273 GLU A N 1
ATOM 2111 C CA . GLU A 1 273 ? 10.583 0.600 28.158 1.00 85.94 273 GLU A CA 1
ATOM 2112 C C . GLU A 1 273 ? 9.199 1.198 28.362 1.00 85.94 273 GLU A C 1
ATOM 2114 O O . GLU A 1 273 ? 9.060 2.407 28.543 1.00 85.94 273 GLU A O 1
ATOM 2119 N N . TRP A 1 274 ? 8.169 0.366 28.254 1.00 83.31 274 TRP A N 1
ATOM 2120 C CA . TRP A 1 274 ? 6.807 0.798 28.510 1.00 83.31 274 TRP A CA 1
ATOM 2121 C C . TRP A 1 274 ? 6.139 -0.171 29.478 1.00 83.31 274 TRP A C 1
ATOM 2123 O O . TRP A 1 274 ? 5.874 -1.318 29.129 1.00 83.31 274 TRP A O 1
ATOM 2133 N N . ASP A 1 275 ? 5.880 0.300 30.696 1.00 85.50 275 ASP A N 1
ATOM 2134 C CA . ASP A 1 275 ? 5.504 -0.571 31.817 1.00 85.50 275 ASP A CA 1
ATOM 2135 C C . ASP A 1 275 ? 4.000 -0.635 32.093 1.00 85.50 275 ASP A C 1
ATOM 2137 O O . ASP A 1 275 ? 3.537 -1.537 32.791 1.00 85.50 275 ASP A O 1
ATOM 2141 N N . GLU A 1 276 ? 3.219 0.311 31.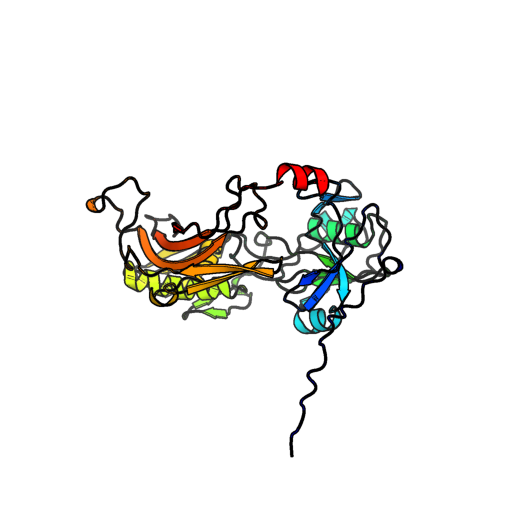565 1.00 85.25 276 GLU A N 1
ATOM 2142 C CA . GLU A 1 276 ? 1.793 0.415 31.875 1.00 85.25 276 GLU A CA 1
ATOM 2143 C C . GLU A 1 276 ? 0.929 0.874 30.697 1.00 85.25 276 GLU A C 1
ATOM 2145 O O . GLU A 1 276 ? 1.328 1.697 29.873 1.00 85.25 276 GLU A O 1
ATOM 2150 N N . ILE A 1 277 ? -0.311 0.380 30.669 1.00 85.00 277 ILE A N 1
ATOM 2151 C CA . ILE A 1 277 ? -1.387 0.899 29.822 1.00 85.00 277 ILE A CA 1
ATOM 2152 C C . ILE A 1 277 ? -2.340 1.748 30.671 1.00 85.00 277 ILE A C 1
ATOM 2154 O O . ILE A 1 277 ? -2.705 1.373 31.781 1.00 85.00 277 ILE A O 1
ATOM 2158 N N . GLU A 1 278 ? -2.780 2.881 30.133 1.00 86.25 278 GLU A N 1
ATOM 2159 C CA . GLU A 1 278 ? -3.752 3.770 30.787 1.00 86.25 278 GLU A CA 1
ATOM 2160 C C . GLU A 1 278 ? -5.199 3.397 30.425 1.00 86.25 278 GLU A C 1
ATOM 2162 O O . GLU A 1 278 ? -6.109 3.558 31.235 1.00 86.25 278 GLU A O 1
ATOM 2167 N N . TYR A 1 279 ? -5.423 2.913 29.197 1.00 87.62 279 TYR A N 1
ATOM 2168 C CA . TYR A 1 279 ? -6.756 2.648 28.653 1.00 87.62 279 TYR A CA 1
ATOM 2169 C C . TYR A 1 279 ? -6.903 1.190 28.202 1.00 87.62 279 TYR A C 1
ATOM 2171 O O . TYR A 1 279 ? -6.146 0.704 27.360 1.00 87.62 279 TYR A O 1
ATOM 2179 N N . GLU A 1 280 ? -7.913 0.505 28.734 1.00 91.19 280 GLU A N 1
ATOM 2180 C CA . GLU A 1 280 ? -8.278 -0.863 28.351 1.00 91.19 280 GLU A CA 1
ATOM 2181 C C . GLU A 1 280 ? -9.088 -0.891 27.043 1.00 91.19 280 GLU A C 1
ATOM 2183 O O . GLU A 1 280 ? -9.652 0.129 26.624 1.00 91.19 280 GLU A O 1
ATOM 2188 N N . LEU A 1 281 ? -9.180 -2.063 26.407 1.00 94.19 281 LEU A N 1
ATOM 2189 C CA . LEU A 1 281 ? -10.093 -2.287 25.282 1.00 94.19 281 LEU A CA 1
ATOM 2190 C C . LEU A 1 281 ? -11.531 -1.885 25.653 1.00 94.19 281 LEU A C 1
ATOM 2192 O O . LEU A 1 281 ? -11.968 -2.068 26.785 1.00 94.19 281 LEU A O 1
ATOM 2196 N N . GLY A 1 282 ? -12.257 -1.298 24.705 1.00 92.38 282 GLY A N 1
ATOM 2197 C CA . GLY A 1 282 ? -13.620 -0.803 24.905 1.00 92.38 282 GLY A CA 1
ATOM 2198 C C . GLY A 1 282 ? -13.701 0.546 25.611 1.00 92.38 282 GLY A C 1
ATOM 2199 O O . GLY A 1 282 ? -14.767 1.159 25.630 1.00 92.38 282 GLY A O 1
ATOM 2200 N N . THR A 1 283 ? -12.586 1.071 26.136 1.00 91.56 283 THR A N 1
ATOM 2201 C CA . THR A 1 283 ? -12.589 2.385 26.785 1.00 91.56 283 THR A CA 1
ATOM 2202 C C . THR A 1 283 ? -12.959 3.475 25.774 1.00 91.56 283 THR A C 1
ATOM 2204 O O . THR A 1 283 ? -12.228 3.659 24.791 1.00 91.56 283 THR A O 1
ATOM 2207 N N . PRO A 1 284 ? -14.035 4.255 26.009 1.00 90.06 284 PRO A N 1
ATOM 2208 C CA . PRO A 1 284 ? -14.395 5.360 25.135 1.00 90.06 284 PRO A CA 1
ATOM 2209 C C . PRO A 1 284 ? -13.302 6.428 25.107 1.00 90.06 284 PRO A C 1
ATOM 2211 O O . PRO A 1 284 ? -12.823 6.913 26.143 1.00 90.06 284 PRO A O 1
ATOM 2214 N N . MET A 1 285 ? -12.933 6.855 23.903 1.00 81.44 285 MET A N 1
ATOM 2215 C CA . MET A 1 285 ? -11.961 7.917 23.685 1.00 81.44 285 MET A CA 1
ATOM 2216 C C . MET A 1 285 ? -12.546 9.000 22.786 1.00 81.44 285 MET A C 1
ATOM 2218 O O . MET A 1 285 ? -13.054 8.747 21.702 1.00 81.44 285 MET A O 1
ATOM 2222 N N . SER A 1 286 ? -12.376 10.260 23.174 1.00 72.00 286 SER A N 1
ATOM 2223 C CA . SER A 1 286 ? -12.573 11.404 22.280 1.00 72.00 286 SER A CA 1
ATOM 2224 C C . SER A 1 286 ? -11.247 12.122 22.058 1.00 72.00 286 SER A C 1
ATOM 2226 O O . SER A 1 286 ? -10.238 11.822 22.696 1.00 72.00 286 SER A O 1
ATOM 2228 N N . ARG A 1 287 ? -11.232 13.149 21.201 1.00 64.94 287 ARG A N 1
ATOM 2229 C CA . ARG A 1 287 ? -10.169 14.167 21.278 1.00 64.94 287 ARG A CA 1
ATOM 2230 C C . ARG A 1 287 ? -10.074 14.658 22.731 1.00 64.94 287 ARG A C 1
ATOM 2232 O O . ARG A 1 287 ? -11.120 14.832 23.357 1.00 64.94 287 ARG A O 1
ATOM 2239 N N . ARG A 1 288 ? -8.849 14.861 23.239 1.00 58.78 288 ARG A N 1
ATOM 2240 C CA . ARG A 1 288 ? -8.463 15.082 24.659 1.00 58.78 288 ARG A CA 1
ATOM 2241 C C . ARG A 1 288 ? -9.242 16.149 25.458 1.00 58.78 288 ARG A C 1
ATOM 2243 O O . ARG A 1 288 ? -8.958 16.352 26.628 1.00 58.78 288 ARG A O 1
ATOM 2250 N N . SER A 1 289 ? -10.194 16.849 24.850 1.00 58.94 289 SER A N 1
ATOM 2251 C CA . SER A 1 289 ? -10.951 17.948 25.441 1.00 58.94 289 SER A CA 1
ATOM 2252 C C . SER A 1 289 ? -12.312 17.570 26.036 1.00 58.94 289 SER A C 1
ATOM 2254 O O . SER A 1 289 ? -12.949 18.467 26.577 1.00 58.94 289 SER A O 1
ATOM 2256 N N . ARG A 1 290 ? -12.801 16.319 25.918 1.00 71.94 290 ARG A N 1
ATOM 2257 C CA . ARG A 1 290 ? -14.088 15.930 26.536 1.00 71.94 290 ARG A CA 1
ATOM 2258 C C . ARG A 1 290 ? -13.908 15.112 27.821 1.00 71.94 290 ARG A C 1
ATOM 2260 O O . ARG A 1 290 ? -13.059 14.208 27.836 1.00 71.94 290 ARG A O 1
ATOM 2267 N N . PRO A 1 291 ? -14.717 15.388 28.861 1.00 71.56 291 PRO A N 1
ATOM 2268 C CA . PRO A 1 291 ? -14.815 14.542 30.047 1.00 71.56 291 PRO A CA 1
ATOM 2269 C C . PRO A 1 291 ? -15.177 13.092 29.684 1.00 71.56 291 PRO A C 1
ATOM 2271 O O . PRO A 1 291 ? -15.872 12.897 28.684 1.00 71.56 291 PRO A O 1
ATOM 2274 N N . PRO A 1 292 ? -14.729 12.081 30.457 1.00 71.75 292 PRO A N 1
ATOM 2275 C CA . PRO A 1 292 ? -15.036 10.666 30.219 1.00 71.75 292 PRO A CA 1
ATOM 2276 C C . PRO A 1 292 ? -16.524 10.373 29.988 1.00 71.75 292 PRO A C 1
ATOM 2278 O O . PRO A 1 292 ? -16.864 9.657 29.051 1.00 71.75 292 PRO A O 1
ATOM 2281 N N . GLU A 1 293 ? -17.404 10.984 30.779 1.00 77.31 293 GLU A N 1
ATOM 2282 C CA . GLU A 1 293 ? -18.862 10.838 30.703 1.00 77.31 293 GLU A CA 1
ATOM 2283 C C . GLU A 1 293 ? -19.497 11.391 29.412 1.00 77.31 293 GLU A C 1
ATOM 2285 O O . GLU A 1 293 ? -20.616 11.017 29.070 1.00 77.31 293 GLU A O 1
ATOM 2290 N N . GLU A 1 294 ? -18.787 12.243 28.667 1.00 77.38 294 GLU A N 1
ATOM 2291 C CA . GLU A 1 294 ? -19.235 12.819 27.388 1.00 77.38 294 GLU A CA 1
ATOM 2292 C C . GLU A 1 294 ? -18.562 12.163 26.170 1.00 77.38 294 GLU A C 1
ATOM 2294 O O . GLU A 1 294 ? -18.690 12.638 25.027 1.00 77.38 294 GLU A O 1
ATOM 2299 N N . ARG A 1 295 ? -17.773 11.106 26.395 1.00 80.06 295 ARG A N 1
ATOM 2300 C CA . ARG A 1 295 ? -17.058 10.434 25.313 1.00 80.06 295 ARG A CA 1
ATOM 2301 C C . ARG A 1 295 ? -18.020 9.558 24.504 1.00 80.06 295 ARG A C 1
ATOM 2303 O O . ARG A 1 295 ? -18.826 8.833 25.083 1.00 80.06 295 ARG A O 1
ATOM 2310 N N . PRO A 1 296 ? -17.942 9.622 23.165 1.00 82.38 296 PRO A N 1
ATOM 2311 C CA . PRO A 1 296 ? -18.782 8.807 22.304 1.00 82.38 296 PRO A CA 1
ATOM 2312 C C . PRO A 1 296 ? -18.517 7.316 22.538 1.00 82.38 296 PRO A C 1
ATOM 2314 O O . PRO A 1 296 ? -17.372 6.882 22.456 1.00 82.38 296 PRO A O 1
ATOM 2317 N N . GLN A 1 297 ? -19.570 6.531 22.770 1.00 86.31 29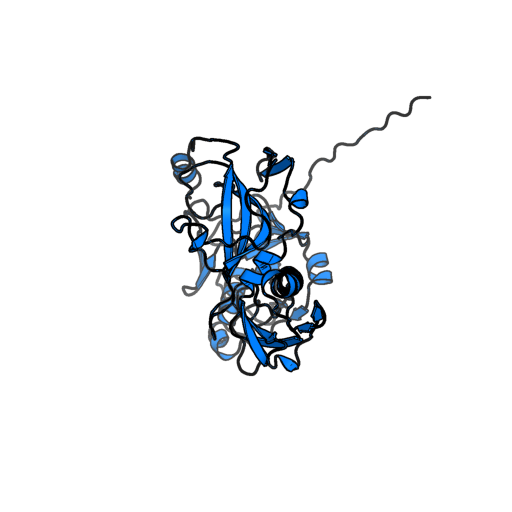7 GLN A N 1
ATOM 2318 C CA . GLN A 1 297 ? -19.463 5.067 22.863 1.00 86.31 297 GLN A CA 1
ATOM 2319 C C . GLN A 1 297 ? -19.158 4.418 21.510 1.00 86.31 297 GLN A C 1
ATOM 2321 O O . GLN A 1 297 ? -18.666 3.301 21.458 1.00 86.31 297 GLN A O 1
ATOM 2326 N N . ASN A 1 298 ? -19.395 5.132 20.408 1.00 89.81 298 ASN A N 1
ATOM 2327 C CA . ASN A 1 298 ? -19.035 4.681 19.073 1.00 89.81 298 ASN A CA 1
ATOM 2328 C C . ASN A 1 298 ? -17.559 4.939 18.716 1.00 89.81 298 ASN A C 1
ATOM 2330 O O . ASN A 1 298 ? -17.219 4.826 17.547 1.00 89.81 298 ASN A O 1
ATOM 2334 N N . ASP A 1 299 ? -16.695 5.325 19.663 1.00 92.75 299 ASP A N 1
ATOM 2335 C CA . ASP A 1 299 ? -15.260 5.570 19.453 1.00 92.75 299 ASP A CA 1
ATOM 2336 C C . ASP A 1 299 ? -14.459 5.049 20.653 1.00 92.75 299 ASP A C 1
ATOM 2338 O O . ASP A 1 299 ? -14.372 5.705 21.696 1.00 92.75 299 ASP A O 1
ATOM 2342 N N . VAL A 1 300 ? -13.892 3.850 20.517 1.00 93.88 300 VAL A N 1
ATOM 2343 C CA . VAL A 1 300 ? -13.279 3.116 21.636 1.00 93.88 300 VAL A CA 1
ATOM 2344 C C . VAL A 1 300 ? -11.897 2.585 21.283 1.00 93.88 300 VAL A C 1
ATOM 2346 O O . VAL A 1 300 ? -11.553 2.434 20.108 1.00 93.88 300 VAL A O 1
ATOM 2349 N N . VAL A 1 301 ? -11.097 2.288 22.307 1.00 94.50 301 VAL A N 1
ATOM 2350 C CA . VAL A 1 301 ? -9.838 1.547 22.148 1.00 94.50 301 VAL A CA 1
ATOM 2351 C C . VAL A 1 301 ? -10.146 0.115 21.716 1.00 94.50 301 VAL A C 1
ATOM 2353 O O . VAL A 1 301 ? -10.881 -0.592 22.393 1.00 94.50 301 VAL A O 1
ATOM 2356 N N . VAL A 1 302 ? -9.566 -0.325 20.604 1.00 96.38 302 VAL A N 1
ATOM 2357 C CA . VAL A 1 302 ? -9.694 -1.705 20.104 1.00 96.38 302 VAL A CA 1
ATOM 2358 C C . VAL A 1 302 ? -8.379 -2.468 20.114 1.00 96.38 302 VAL A C 1
ATOM 2360 O O . VAL A 1 302 ? -8.382 -3.680 19.930 1.00 96.38 302 VAL A O 1
ATOM 2363 N N . GLY A 1 303 ? -7.265 -1.784 20.366 1.00 95.81 303 GLY A N 1
ATOM 2364 C CA . GLY A 1 303 ? -5.974 -2.428 20.524 1.00 95.81 303 GLY A CA 1
ATOM 2365 C C . GLY A 1 303 ? -4.838 -1.452 20.763 1.00 95.81 303 GLY A C 1
ATOM 2366 O O . GLY A 1 303 ? -5.033 -0.247 20.960 1.00 95.81 303 GLY A O 1
ATOM 2367 N N . TYR A 1 304 ? -3.635 -2.000 20.706 1.00 93.88 304 TYR A N 1
ATOM 2368 C CA . TYR A 1 304 ? -2.395 -1.345 21.063 1.00 93.88 304 TYR A CA 1
ATOM 2369 C C . TYR A 1 304 ? -1.362 -1.524 19.960 1.00 93.88 304 TYR A C 1
ATOM 2371 O O . TYR A 1 304 ? -1.309 -2.554 19.294 1.00 93.88 304 TYR A O 1
ATOM 2379 N N . ALA A 1 305 ? -0.517 -0.521 19.763 1.00 92.44 305 ALA A N 1
ATOM 2380 C CA . ALA A 1 305 ? 0.625 -0.641 18.868 1.00 92.44 305 ALA A CA 1
ATOM 2381 C C . ALA A 1 305 ? 1.827 0.113 19.427 1.00 92.44 305 ALA A C 1
ATOM 2383 O O . ALA A 1 305 ? 1.681 1.132 20.107 1.00 92.44 305 ALA A O 1
ATOM 2384 N N . ARG A 1 306 ? 3.023 -0.343 19.057 1.00 89.44 306 ARG A N 1
ATOM 2385 C CA . ARG A 1 306 ? 4.284 0.349 19.333 1.00 89.44 306 ARG A CA 1
ATOM 2386 C C . ARG A 1 306 ? 4.960 0.785 18.044 1.00 89.44 306 ARG A C 1
ATOM 2388 O O . ARG A 1 306 ? 4.703 0.245 16.970 1.00 89.44 306 ARG A O 1
ATOM 2395 N N . GLY A 1 307 ? 5.822 1.787 18.124 1.00 87.81 307 GLY A N 1
ATOM 2396 C CA . GLY A 1 307 ? 6.630 2.162 16.974 1.00 87.81 307 GLY A CA 1
ATOM 2397 C C . GLY A 1 307 ? 7.647 3.244 17.260 1.00 87.81 307 GLY A C 1
ATOM 2398 O O . GLY A 1 307 ? 7.606 3.922 18.282 1.00 87.81 307 GLY A O 1
ATOM 2399 N N . TRP A 1 308 ? 8.534 3.437 16.295 1.00 85.19 308 TRP A N 1
ATOM 2400 C CA . TRP A 1 308 ? 9.613 4.406 16.373 1.00 85.19 308 TRP A CA 1
ATOM 2401 C C . TRP A 1 308 ? 9.388 5.556 15.403 1.00 85.19 308 TRP A C 1
ATOM 2403 O O . TRP A 1 308 ? 8.795 5.414 14.334 1.00 85.19 308 TRP A O 1
ATOM 2413 N N . SER A 1 309 ? 9.851 6.737 15.789 1.00 82.69 309 SER A N 1
ATOM 2414 C CA . SER A 1 309 ? 9.874 7.907 14.924 1.00 82.69 309 SER A CA 1
ATOM 2415 C C . SER A 1 309 ? 11.276 8.462 14.871 1.00 82.69 309 SER A C 1
ATOM 2417 O O . SER A 1 309 ? 11.662 9.225 15.755 1.00 82.69 309 SER A O 1
ATOM 2419 N N . ASP A 1 310 ? 11.983 8.149 13.792 1.00 78.44 310 ASP A N 1
ATOM 2420 C CA . ASP A 1 310 ? 13.271 8.751 13.485 1.00 78.44 310 ASP A CA 1
ATOM 2421 C C . ASP A 1 310 ? 13.083 9.978 12.567 1.00 78.44 310 ASP A C 1
ATOM 2423 O O . ASP A 1 310 ? 12.623 9.850 11.426 1.00 78.44 310 ASP A O 1
ATOM 2427 N N . PRO A 1 311 ? 13.413 11.195 13.032 1.00 71.75 311 PRO A N 1
ATOM 2428 C CA . PRO A 1 311 ? 13.279 12.415 12.244 1.00 71.75 311 PRO A CA 1
ATOM 2429 C C . PRO A 1 311 ? 14.220 12.473 11.033 1.00 71.75 311 PRO A C 1
ATOM 2431 O O . PRO A 1 311 ? 14.008 13.332 10.173 1.00 71.75 311 PRO A O 1
ATOM 2434 N N . ARG A 1 312 ? 15.245 11.617 10.951 1.00 67.19 312 ARG A N 1
ATOM 2435 C CA . ARG A 1 312 ? 16.121 11.484 9.777 1.00 67.19 312 ARG A CA 1
ATOM 2436 C C . ARG A 1 312 ? 15.482 10.659 8.659 1.00 67.19 312 ARG A C 1
ATOM 2438 O O . ARG A 1 312 ? 15.846 10.843 7.511 1.00 67.19 312 ARG A O 1
ATOM 2445 N N . ARG A 1 313 ? 14.485 9.820 8.970 1.00 63.84 313 ARG A N 1
ATOM 2446 C CA . ARG A 1 313 ? 13.693 9.063 7.975 1.00 63.84 313 ARG A CA 1
ATOM 2447 C C . ARG A 1 313 ? 12.418 9.794 7.539 1.00 63.84 313 ARG A C 1
ATOM 2449 O O . ARG A 1 313 ? 11.720 9.370 6.623 1.00 63.84 313 ARG A O 1
ATOM 2456 N N . SER A 1 314 ? 12.076 10.889 8.217 1.00 58.78 314 SER A N 1
ATOM 2457 C CA . SER A 1 314 ? 10.880 11.675 7.916 1.00 58.78 314 SER A CA 1
ATOM 2458 C C . SER A 1 314 ? 11.124 12.626 6.745 1.00 58.78 314 SER A C 1
ATOM 2460 O O . SER A 1 314 ? 11.881 13.581 6.891 1.00 58.78 314 SER A O 1
ATOM 2462 N N . ARG A 1 315 ? 10.352 12.459 5.659 1.00 46.84 315 ARG A N 1
ATOM 2463 C CA . ARG A 1 315 ? 10.250 13.410 4.525 1.00 46.84 315 ARG A CA 1
ATOM 2464 C C . ARG A 1 315 ? 9.807 14.823 4.931 1.00 46.84 315 ARG A C 1
ATOM 2466 O O . ARG A 1 315 ? 9.873 15.760 4.150 1.00 46.84 315 ARG A O 1
ATOM 2473 N N . ARG A 1 316 ? 9.252 14.985 6.138 1.00 48.16 316 ARG A N 1
ATOM 2474 C CA . ARG A 1 316 ? 8.912 16.295 6.711 1.00 48.16 316 ARG A CA 1
ATOM 2475 C C . ARG A 1 316 ? 9.989 16.700 7.703 1.00 48.16 316 ARG A C 1
ATOM 2477 O O . ARG A 1 316 ? 10.344 15.900 8.573 1.00 48.16 316 ARG A O 1
ATOM 2484 N N . VAL A 1 317 ? 10.430 17.957 7.633 1.00 46.97 317 VAL A N 1
ATOM 2485 C CA . VAL A 1 317 ? 11.342 18.562 8.611 1.00 46.97 317 VAL A CA 1
ATOM 2486 C C . VAL A 1 317 ? 10.714 18.477 10.003 1.00 46.97 317 VAL A C 1
ATOM 2488 O O . VAL A 1 317 ? 9.872 19.280 10.397 1.00 46.97 317 VAL A O 1
ATOM 2491 N N . SER A 1 318 ? 11.113 17.464 10.767 1.00 50.06 318 SER A N 1
ATOM 2492 C CA . SER A 1 318 ? 10.834 17.406 12.195 1.00 50.06 318 SER A CA 1
ATOM 2493 C C . SER A 1 318 ? 11.800 18.354 12.890 1.00 50.06 318 SER A C 1
ATOM 2495 O O . SER A 1 318 ? 12.973 18.027 13.070 1.00 50.06 318 SER A O 1
ATOM 2497 N N . LEU A 1 319 ? 11.294 19.519 13.300 1.00 52.91 319 LEU A N 1
ATOM 2498 C CA . LEU A 1 319 ? 12.047 20.508 14.079 1.00 52.91 319 LEU A CA 1
ATOM 2499 C C . LEU A 1 319 ? 12.535 19.958 15.426 1.00 52.91 319 LEU A C 1
ATOM 2501 O O . LEU A 1 319 ? 13.400 20.555 16.054 1.00 52.91 319 LEU A O 1
ATOM 2505 N N . SER A 1 320 ? 11.978 18.831 15.886 1.00 56.47 320 SER A N 1
ATOM 2506 C CA . SER A 1 320 ? 12.351 18.279 17.184 1.00 56.47 320 SER A CA 1
ATOM 2507 C C . SER A 1 320 ? 13.737 17.631 17.189 1.00 56.47 320 SER A C 1
ATOM 2509 O O . SER A 1 320 ? 14.377 17.678 18.227 1.00 56.47 320 SER A O 1
ATOM 2511 N N . GLY A 1 321 ? 14.214 17.037 16.086 1.00 62.69 321 GLY A N 1
ATOM 2512 C CA . GLY A 1 321 ? 15.480 16.278 16.080 1.00 62.69 321 GLY A CA 1
ATOM 2513 C C . GLY A 1 321 ? 15.493 15.025 16.977 1.00 62.69 321 GLY A C 1
ATOM 2514 O O . GLY A 1 321 ? 16.519 14.367 17.091 1.00 62.69 321 GLY A O 1
ATOM 2515 N N . ARG A 1 322 ? 14.357 14.661 17.591 1.00 71.56 322 ARG A N 1
ATOM 2516 C CA . ARG A 1 322 ? 14.252 13.587 18.594 1.00 71.56 322 ARG A CA 1
ATOM 2517 C C . ARG A 1 322 ? 13.824 12.271 17.968 1.00 71.56 322 ARG A C 1
ATOM 2519 O O . ARG A 1 322 ? 12.781 12.244 17.306 1.00 71.56 322 ARG A O 1
ATOM 2526 N N . VAL A 1 323 ? 14.560 11.201 18.262 1.00 76.88 323 VAL A N 1
ATOM 2527 C CA . VAL A 1 323 ? 14.063 9.829 18.114 1.00 76.88 323 VAL A CA 1
ATOM 2528 C C . VAL A 1 323 ? 13.056 9.588 19.235 1.00 76.88 323 VAL A C 1
ATOM 2530 O O . VAL A 1 323 ? 13.316 9.897 20.398 1.00 76.88 323 VAL A O 1
ATOM 2533 N N . LYS A 1 324 ? 11.859 9.125 18.876 1.00 83.25 324 LYS A N 1
ATOM 2534 C CA . LYS A 1 324 ? 10.776 8.896 19.841 1.00 83.25 324 LYS A CA 1
ATOM 2535 C C . LYS A 1 324 ? 10.289 7.466 19.743 1.00 83.25 324 LYS A C 1
ATOM 2537 O O . LYS A 1 324 ? 9.849 7.067 18.660 1.00 83.25 324 LYS A O 1
ATOM 2542 N N . ALA A 1 325 ? 10.304 6.769 20.870 1.00 84.12 325 ALA A N 1
ATOM 2543 C CA . ALA A 1 325 ? 9.484 5.591 21.062 1.00 84.12 325 ALA A CA 1
ATOM 2544 C C . ALA A 1 325 ? 8.031 6.036 21.235 1.00 84.12 325 ALA A C 1
ATOM 2546 O O . ALA A 1 325 ? 7.733 7.113 21.769 1.00 84.12 325 ALA A O 1
ATOM 2547 N N . ARG A 1 326 ? 7.109 5.266 20.674 1.00 85.19 326 ARG A N 1
ATOM 2548 C CA . ARG A 1 326 ? 5.695 5.600 20.690 1.00 85.19 326 ARG A CA 1
ATOM 2549 C C . ARG A 1 326 ? 4.856 4.399 21.029 1.00 85.19 326 ARG A C 1
ATOM 2551 O O . ARG A 1 326 ? 5.057 3.302 20.518 1.00 85.19 326 ARG A O 1
ATOM 2558 N N . ALA A 1 327 ? 3.858 4.756 21.800 1.00 85.94 327 ALA A N 1
ATOM 2559 C CA . ALA A 1 327 ? 2.806 3.981 22.373 1.00 85.94 327 ALA A CA 1
ATOM 2560 C C . ALA A 1 327 ? 1.500 4.462 21.741 1.00 85.94 327 ALA A C 1
ATOM 2562 O O . ALA A 1 327 ? 1.194 5.661 21.760 1.00 85.94 327 ALA A O 1
ATOM 2563 N N . TYR A 1 328 ? 0.735 3.573 21.126 1.00 88.88 328 TYR A N 1
ATOM 2564 C CA . TYR A 1 328 ? -0.511 3.953 20.477 1.00 88.88 328 TYR A CA 1
ATOM 2565 C C . TYR A 1 328 ? -1.673 3.171 21.058 1.00 88.88 328 TYR A C 1
ATOM 2567 O O . TYR A 1 328 ? -1.674 1.944 21.011 1.00 88.88 328 TYR A O 1
ATOM 2575 N N . TYR A 1 329 ? -2.699 3.902 21.491 1.00 91.75 329 TYR A N 1
ATOM 2576 C CA . TYR A 1 329 ? -4.042 3.352 21.614 1.00 91.75 329 TYR A CA 1
ATOM 2577 C C . TYR A 1 329 ? -4.684 3.423 20.234 1.00 91.75 329 TYR A C 1
ATOM 2579 O O . TYR A 1 329 ? -4.869 4.508 19.664 1.00 91.75 329 TYR A O 1
ATOM 2587 N N . VAL A 1 330 ? -4.968 2.259 19.665 1.00 94.19 330 VAL A N 1
ATOM 2588 C CA . VAL A 1 330 ? -5.640 2.140 18.378 1.00 94.19 330 VAL A CA 1
ATOM 2589 C C . VAL A 1 330 ? -7.132 2.220 18.638 1.00 94.19 330 VAL A C 1
ATOM 2591 O O . VAL A 1 330 ? -7.709 1.376 19.316 1.00 94.19 330 VAL A O 1
ATOM 2594 N N . ARG A 1 331 ? -7.747 3.279 18.125 1.00 94.25 331 ARG A N 1
ATOM 2595 C CA . ARG A 1 331 ? -9.169 3.556 18.271 1.00 94.25 331 ARG A CA 1
ATOM 2596 C C . ARG A 1 331 ? -9.911 3.183 17.010 1.00 94.25 331 ARG A C 1
ATOM 2598 O O . ARG A 1 331 ? -9.477 3.573 15.923 1.00 94.25 331 ARG A O 1
ATOM 2605 N N . LEU A 1 332 ? -11.047 2.520 17.175 1.00 95.56 332 LEU A N 1
ATOM 2606 C CA . LEU A 1 332 ? -12.030 2.313 16.123 1.00 95.56 332 LEU A CA 1
ATOM 2607 C C . LEU A 1 332 ? -13.238 3.184 16.423 1.00 95.56 332 LEU A C 1
ATOM 2609 O O . LEU A 1 332 ? -13.835 3.084 17.493 1.00 95.56 332 LEU A O 1
ATOM 2613 N N . LYS A 1 333 ? -13.591 4.025 15.454 1.00 94.88 333 LYS A N 1
ATOM 2614 C CA . LYS A 1 333 ? -14.844 4.763 15.469 1.00 94.88 333 LYS A CA 1
ATOM 2615 C C . LYS A 1 333 ? -15.819 4.164 14.463 1.00 94.88 333 LYS A C 1
ATOM 2617 O O . LYS A 1 333 ? -15.516 4.127 13.266 1.00 94.88 333 LYS A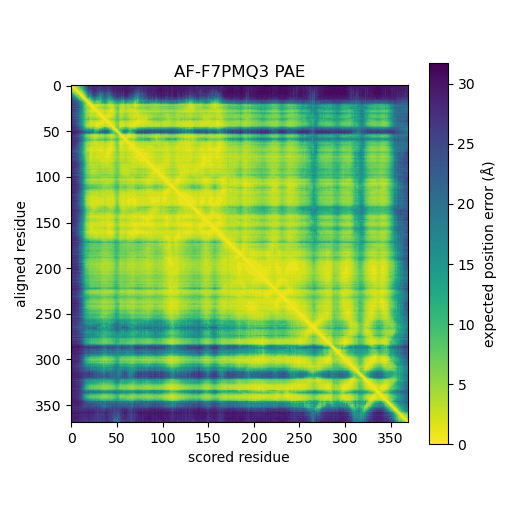 O 1
ATOM 2622 N N . VAL A 1 334 ? -16.991 3.777 14.953 1.00 93.62 334 VAL A N 1
ATOM 2623 C CA . VAL A 1 334 ? -18.146 3.361 14.157 1.00 93.62 334 VAL A CA 1
ATOM 2624 C C . VAL A 1 334 ? -18.951 4.605 13.783 1.00 93.62 334 VAL A C 1
ATOM 2626 O O . VAL A 1 334 ? -19.378 5.375 14.644 1.00 93.62 334 VAL A O 1
ATOM 2629 N N . GLY A 1 335 ? -19.082 4.859 12.483 1.00 84.81 335 GLY A N 1
ATOM 2630 C CA . GLY A 1 335 ? -19.850 5.987 11.962 1.00 84.81 335 GLY A CA 1
ATOM 2631 C C . GLY A 1 335 ? -21.357 5.806 12.158 1.00 84.81 335 GLY A C 1
ATOM 2632 O O . GLY A 1 335 ? -21.837 4.686 12.298 1.00 84.81 335 GLY A O 1
ATOM 2633 N N . GLU A 1 336 ? -22.112 6.905 12.152 1.00 80.62 336 GLU A N 1
ATOM 2634 C CA . GLU A 1 336 ? -23.577 6.837 12.091 1.00 80.62 336 GLU A CA 1
ATOM 2635 C C . GLU A 1 336 ? -24.039 6.753 10.626 1.00 80.62 336 GLU A C 1
ATOM 2637 O O . GLU A 1 336 ? -23.548 7.478 9.754 1.00 80.62 336 GLU A O 1
ATOM 2642 N N . GLY A 1 337 ? -24.999 5.871 10.334 1.00 79.38 337 GLY A N 1
ATOM 2643 C CA . GLY A 1 337 ? -25.541 5.698 8.984 1.00 79.38 337 GLY A CA 1
ATOM 2644 C C . GLY A 1 337 ? -24.492 5.198 7.983 1.00 79.38 337 GLY A C 1
ATOM 2645 O O . GLY A 1 337 ? -23.926 4.128 8.157 1.00 79.38 337 GLY A O 1
ATOM 2646 N N . SER A 1 338 ? -24.244 5.961 6.912 1.00 77.62 338 SER A N 1
ATOM 2647 C CA . SER A 1 338 ? -23.308 5.592 5.831 1.00 77.62 338 SER A CA 1
ATOM 2648 C C . SER A 1 338 ? -21.866 6.084 6.042 1.00 77.62 338 SER A C 1
ATOM 2650 O O . SER A 1 338 ? -21.035 6.047 5.116 1.00 77.62 338 SER A O 1
ATOM 2652 N N . GLU A 1 339 ? -21.570 6.655 7.210 1.00 90.94 339 GLU A N 1
ATOM 2653 C CA . GLU A 1 339 ? -20.217 7.094 7.540 1.00 90.94 339 GLU A CA 1
ATOM 2654 C C . GLU A 1 339 ? -19.265 5.891 7.616 1.00 90.94 339 GLU A C 1
ATOM 2656 O O . GLU A 1 339 ? -19.605 4.860 8.195 1.00 90.94 339 GLU A O 1
ATOM 2661 N N . PRO A 1 340 ? -18.063 5.988 7.022 1.00 94.25 340 PRO A N 1
ATOM 2662 C CA . PRO A 1 340 ? -17.110 4.896 7.083 1.00 94.25 340 PRO A CA 1
ATOM 2663 C C . PRO A 1 340 ? -16.584 4.703 8.507 1.00 94.25 340 PRO A C 1
ATOM 2665 O O . PRO A 1 340 ? -16.403 5.664 9.259 1.00 94.25 340 PRO A O 1
ATOM 2668 N N . LEU A 1 341 ? -16.241 3.459 8.827 1.00 96.00 341 LEU A N 1
ATOM 2669 C CA . LEU A 1 341 ? -15.415 3.132 9.978 1.00 96.00 341 LEU A CA 1
ATOM 2670 C C . LEU A 1 341 ? -14.070 3.851 9.849 1.00 96.00 341 LEU A C 1
ATOM 2672 O O . LEU A 1 341 ? -13.480 3.915 8.763 1.00 96.00 341 LEU A O 1
ATOM 2676 N N . THR A 1 342 ? -13.566 4.382 10.960 1.00 94.56 342 THR A N 1
ATOM 2677 C CA . THR A 1 342 ? -12.271 5.073 10.968 1.00 94.56 342 THR A CA 1
ATOM 2678 C C . THR A 1 342 ? -11.372 4.550 12.069 1.00 94.56 342 THR A C 1
ATOM 2680 O O . THR A 1 342 ? -11.812 4.337 13.197 1.00 94.56 342 THR A O 1
ATOM 2683 N N . ILE A 1 343 ? -10.094 4.380 11.730 1.00 94.00 343 ILE A N 1
ATOM 2684 C CA . ILE A 1 343 ? -9.046 4.022 12.682 1.00 94.00 343 ILE A CA 1
ATOM 2685 C C . ILE A 1 343 ? -8.198 5.249 12.981 1.00 94.00 343 ILE A C 1
ATOM 2687 O O . ILE A 1 343 ? -7.705 5.924 12.075 1.00 94.00 343 ILE A O 1
ATOM 2691 N N . THR A 1 344 ? -8.017 5.539 14.265 1.00 91.00 344 THR A N 1
ATOM 2692 C CA . THR A 1 344 ? -7.134 6.610 14.731 1.00 91.00 344 THR A CA 1
ATOM 2693 C C . THR A 1 344 ? -6.153 6.050 15.747 1.00 91.00 344 THR A C 1
ATOM 2695 O O . THR A 1 344 ? -6.536 5.312 16.642 1.00 91.00 344 THR A O 1
ATOM 2698 N N . ARG A 1 345 ? -4.880 6.434 15.649 1.00 87.38 345 ARG A N 1
ATOM 2699 C CA . ARG A 1 345 ? -3.878 6.124 16.675 1.00 87.38 345 ARG A CA 1
ATOM 2700 C C . ARG A 1 345 ? -3.731 7.318 17.616 1.00 87.38 345 ARG A C 1
ATOM 2702 O O . ARG A 1 345 ? -3.112 8.319 17.240 1.00 87.38 345 ARG A O 1
ATOM 2709 N N . GLU A 1 346 ? -4.312 7.231 18.811 1.00 82.38 346 GLU A N 1
ATOM 2710 C CA . GLU A 1 346 ? -4.091 8.225 19.866 1.00 82.38 346 GLU A CA 1
ATOM 2711 C C . GLU A 1 346 ? -2.726 7.967 20.503 1.00 82.38 346 GLU A C 1
ATOM 2713 O O . GLU A 1 346 ? -2.364 6.835 20.817 1.00 82.38 346 GLU A O 1
ATOM 2718 N N . ARG A 1 347 ? -1.930 9.029 20.630 1.00 78.19 347 ARG A N 1
ATOM 2719 C CA . ARG A 1 347 ? -0.510 8.917 20.966 1.00 78.19 347 ARG A CA 1
ATOM 2720 C C . ARG A 1 347 ? -0.291 9.081 22.463 1.00 78.19 347 ARG A C 1
ATOM 2722 O O . ARG A 1 347 ? -0.617 10.141 22.999 1.00 78.19 347 ARG A O 1
ATOM 2729 N N . GLN A 1 348 ? 0.403 8.133 23.074 1.00 67.75 348 GLN A N 1
ATOM 2730 C CA . GLN A 1 348 ? 1.335 8.413 24.161 1.00 67.75 348 GLN A CA 1
ATOM 2731 C C . GLN A 1 348 ? 2.755 8.332 23.580 1.00 67.75 348 GLN A C 1
ATOM 2733 O O . GLN A 1 348 ? 3.058 7.528 22.700 1.00 67.75 348 GLN A O 1
ATOM 2738 N N . ALA A 1 349 ? 3.618 9.272 23.941 1.00 62.38 349 ALA A N 1
ATOM 2739 C CA . ALA A 1 349 ? 4.965 9.311 23.392 1.00 62.38 349 ALA A CA 1
ATOM 2740 C C . ALA A 1 349 ? 5.941 9.590 24.514 1.00 62.38 349 ALA A C 1
ATOM 2742 O O . ALA A 1 349 ? 5.845 10.634 25.160 1.00 62.38 349 ALA A O 1
ATOM 2743 N N . GLU A 1 350 ? 6.904 8.696 24.662 1.00 59.19 350 GLU A N 1
ATOM 2744 C CA . GLU A 1 350 ? 8.071 8.923 25.487 1.00 59.19 350 GLU A CA 1
ATOM 2745 C C . GLU A 1 350 ? 9.222 9.412 24.602 1.00 59.19 350 GLU A C 1
ATOM 2747 O O . GLU A 1 350 ? 9.425 8.975 23.464 1.00 59.19 350 GLU A O 1
ATOM 2752 N N . THR A 1 351 ? 9.949 10.414 25.086 1.00 61.12 351 THR A N 1
ATOM 2753 C CA . THR A 1 351 ? 11.149 10.893 24.397 1.00 61.12 351 THR A CA 1
ATOM 2754 C C . THR A 1 351 ? 12.342 10.176 24.999 1.00 61.12 351 THR A C 1
ATOM 2756 O O . THR A 1 351 ? 12.761 10.532 26.091 1.00 61.12 351 THR A O 1
ATOM 2759 N N . VAL A 1 352 ? 12.899 9.214 24.268 1.00 62.03 352 VAL A N 1
ATOM 2760 C CA . VAL A 1 352 ? 14.028 8.405 24.755 1.00 62.03 352 VAL A CA 1
ATOM 2761 C C . VAL A 1 352 ? 15.393 9.021 24.467 1.00 62.03 352 VAL A C 1
ATOM 2763 O O . VAL A 1 352 ? 16.362 8.746 25.163 1.00 62.03 352 VAL A O 1
ATOM 2766 N N . ALA A 1 353 ? 15.481 9.900 23.465 1.00 59.38 353 ALA A N 1
ATOM 2767 C CA . ALA A 1 353 ? 16.700 10.641 23.179 1.00 59.38 353 ALA A CA 1
ATOM 2768 C C . ALA A 1 353 ? 16.386 12.043 22.648 1.00 59.38 353 ALA A C 1
ATOM 2770 O O . ALA A 1 353 ? 15.672 12.226 21.653 1.00 59.38 353 ALA A O 1
ATOM 2771 N N . GLU A 1 354 ? 16.961 13.057 23.296 1.00 50.16 354 GLU A N 1
ATOM 2772 C CA . GLU A 1 354 ? 17.008 14.411 22.761 1.00 50.16 354 GLU A CA 1
ATOM 2773 C C . GLU A 1 354 ? 18.330 14.635 22.032 1.00 50.16 354 GLU A C 1
ATOM 2775 O O . GLU A 1 354 ? 19.374 14.798 22.657 1.00 50.16 354 GLU A O 1
ATOM 2780 N N . ARG A 1 355 ? 18.283 14.719 20.701 1.00 48.94 355 ARG A N 1
ATOM 2781 C CA . ARG A 1 355 ? 19.337 15.398 19.949 1.00 48.94 355 ARG A CA 1
ATOM 2782 C C . ARG A 1 355 ? 18.859 16.792 19.589 1.00 48.94 355 ARG A C 1
ATOM 2784 O O . ARG A 1 355 ? 17.776 16.974 19.027 1.00 48.94 355 ARG A O 1
ATOM 2791 N N . ARG A 1 356 ? 19.686 17.793 19.895 1.00 43.22 356 ARG A N 1
ATOM 2792 C CA . ARG A 1 356 ? 19.620 19.047 19.146 1.00 43.22 356 ARG A CA 1
ATOM 2793 C C . ARG A 1 356 ? 20.000 18.689 17.713 1.00 43.22 356 ARG A C 1
ATOM 2795 O O . ARG A 1 356 ? 20.940 17.915 17.543 1.00 43.22 356 ARG A O 1
ATOM 2802 N N . PRO A 1 357 ? 19.285 19.180 16.692 1.00 43.72 357 PRO A N 1
ATOM 2803 C CA . PRO A 1 357 ? 19.760 19.050 15.331 1.00 43.72 357 PRO A CA 1
ATOM 2804 C C . PRO A 1 357 ? 21.043 19.875 15.220 1.00 43.72 357 PRO A C 1
ATOM 2806 O O . PRO A 1 357 ? 21.007 21.048 14.858 1.00 43.72 357 PRO A O 1
ATOM 2809 N N . GLU A 1 358 ? 22.176 19.271 15.562 1.00 44.50 358 GLU A N 1
ATOM 2810 C CA . GLU A 1 358 ? 23.444 19.655 14.978 1.00 44.50 358 GLU A CA 1
ATOM 2811 C C . GLU A 1 358 ? 23.246 19.373 13.492 1.00 44.50 358 GLU A C 1
ATOM 2813 O O . GLU A 1 358 ? 23.148 18.234 13.041 1.00 44.50 358 GLU A O 1
ATOM 2818 N N . ASN A 1 359 ? 23.027 20.451 12.750 1.00 44.66 359 ASN A N 1
ATOM 2819 C CA . ASN A 1 359 ? 23.190 20.462 11.313 1.00 44.66 359 ASN A CA 1
ATOM 2820 C C . ASN A 1 359 ? 22.104 19.794 10.476 1.00 44.66 359 ASN A C 1
ATOM 2822 O O . ASN A 1 359 ? 22.438 19.196 9.470 1.00 44.66 359 ASN A O 1
ATOM 2826 N N . LYS A 1 360 ? 20.804 20.013 10.729 1.00 43.50 360 LYS A N 1
ATOM 2827 C CA . LYS A 1 360 ? 19.862 19.919 9.588 1.00 43.50 360 LYS A CA 1
ATOM 2828 C C . LYS A 1 360 ? 20.003 21.093 8.620 1.00 43.50 360 LYS A C 1
ATOM 2830 O O . LYS A 1 360 ? 19.865 20.860 7.435 1.00 43.50 360 LYS A O 1
ATOM 2835 N N . MET A 1 361 ? 20.353 22.306 9.072 1.00 40.91 361 MET A N 1
ATOM 2836 C CA . MET A 1 361 ? 20.699 23.392 8.138 1.00 40.91 361 MET A CA 1
ATOM 2837 C C . MET A 1 361 ? 22.053 23.148 7.465 1.00 40.91 361 MET A C 1
ATOM 2839 O O . MET A 1 361 ? 22.141 23.274 6.255 1.00 40.91 361 MET A O 1
ATOM 2843 N N . GLU A 1 362 ? 23.086 22.718 8.190 1.00 42.16 362 GLU A N 1
ATOM 2844 C CA . GLU A 1 362 ? 24.388 22.425 7.572 1.00 42.16 362 GLU A CA 1
ATOM 2845 C C . GLU A 1 362 ? 24.379 21.134 6.735 1.00 42.16 362 GLU A C 1
ATOM 2847 O O . GLU A 1 362 ? 24.965 21.152 5.665 1.00 42.16 362 GLU A O 1
ATOM 2852 N N . LEU A 1 363 ? 23.656 20.058 7.087 1.00 38.28 363 LEU A N 1
ATOM 2853 C CA . LEU A 1 363 ? 23.467 18.906 6.182 1.00 38.28 363 LEU A CA 1
ATOM 2854 C C . LEU A 1 363 ? 22.507 19.219 5.028 1.00 38.28 363 LEU A C 1
ATOM 2856 O O . LEU A 1 363 ? 22.746 18.727 3.939 1.00 38.28 363 LEU A O 1
ATOM 2860 N N . ALA A 1 364 ? 21.489 20.069 5.193 1.00 41.81 364 ALA A N 1
ATOM 2861 C CA . ALA A 1 364 ? 20.694 20.552 4.055 1.00 41.81 364 ALA A CA 1
ATOM 2862 C C . ALA A 1 364 ? 21.528 21.416 3.096 1.00 41.81 364 ALA A C 1
ATOM 2864 O O . ALA A 1 364 ? 21.344 21.349 1.889 1.00 41.81 364 ALA A O 1
ATOM 2865 N N . THR A 1 365 ? 22.495 22.177 3.618 1.00 38.56 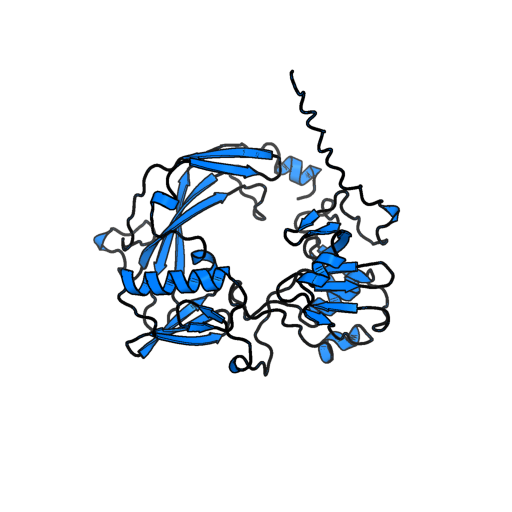365 THR A N 1
ATOM 2866 C CA . THR A 1 365 ? 23.376 23.042 2.813 1.00 38.56 365 THR A CA 1
ATOM 2867 C C . THR A 1 365 ? 24.591 22.286 2.249 1.00 38.56 365 THR A C 1
ATOM 2869 O O . THR A 1 365 ? 25.090 22.646 1.190 1.00 38.56 365 THR A O 1
ATOM 2872 N N . THR A 1 366 ? 25.052 21.218 2.914 1.00 34.34 366 THR A N 1
ATOM 2873 C CA . THR A 1 366 ? 26.243 20.425 2.527 1.00 34.34 366 THR A CA 1
ATOM 2874 C C . THR A 1 366 ? 25.880 19.114 1.809 1.00 34.34 366 THR A C 1
ATOM 2876 O O . THR A 1 366 ? 26.704 18.585 1.074 1.00 34.34 366 THR A O 1
ATOM 2879 N N . LYS A 1 367 ? 24.651 18.598 1.976 1.00 31.06 367 LYS A N 1
ATOM 2880 C CA . LYS A 1 367 ? 24.089 17.428 1.261 1.00 31.06 367 LYS A CA 1
ATOM 2881 C C . LYS A 1 367 ? 22.825 17.743 0.439 1.00 31.06 367 LYS A C 1
ATOM 2883 O O . LYS A 1 367 ? 22.169 16.809 -0.002 1.00 31.06 367 LYS A O 1
ATOM 2888 N N . GLY A 1 368 ? 22.477 19.023 0.268 1.00 30.88 368 GLY A N 1
ATOM 2889 C CA . GLY A 1 368 ? 21.374 19.476 -0.590 1.00 30.88 368 GLY A CA 1
ATOM 2890 C C . GLY A 1 368 ? 20.029 18.795 -0.308 1.00 30.88 368 GLY A C 1
ATOM 2891 O O . GLY A 1 368 ? 19.515 18.091 -1.172 1.00 30.88 368 GLY A O 1
ATOM 2892 N N . ILE A 1 369 ? 19.460 19.017 0.885 1.00 38.62 369 ILE A N 1
ATOM 2893 C CA . ILE A 1 369 ? 18.082 18.615 1.255 1.00 38.62 369 ILE A CA 1
ATOM 2894 C C . ILE A 1 369 ? 17.177 19.837 1.288 1.00 38.62 369 ILE A C 1
ATOM 2896 O O . ILE A 1 369 ? 17.498 20.774 2.055 1.00 38.62 369 ILE A O 1
#

Nearest PDB structures (foldseek):
  6x7k-assembly1_AG  TM=4.588E-01  e=4.098E+00  Escherichia coli
  6yfe-assembly1_AB  TM=1.824E-01  e=5.025E-01  Beihai levi-like virus 19
  9hau-assembly1_AA  TM=2.078E-01  e=5.596E-01  Leviviridae sp.
  6yfl-assembly1_AA  TM=3.311E-01  e=5.659E+00  Leviviridae sp.

pLDDT: mean 83.41, std 17.8, range [27.5, 98.31]

Mean predicted aligned error: 10.0 Å

Secondary structure (DSSP, 8-state):
--------------PPPPGGGSPP-SSEEPSSPEEPTTS-EEEPEE-GGG-SSPEEE-STT-EEEGGGEEEEEE-HHHHHHHH--EE----SSGGGHHHH---EEEEE--TTSSSEEEE-HHHHHHHHHHHTTT----GGG-EEEE-TTSPEEEEETTEEEEE--EEEPPPTT--STTS--EEETTEEE----HHHHHHHHHHHHHHHHHH---EEEEEEEETTEEEEEETTS-EEEEEHHHHHHHTT-BSSGGGTSEEEEEE-TTS-EEEEEE---SS-TT-B--STTS-GGGS-TTEEEEEEEEEEE-TTT-SS--TT--EEEEEEEEEEEPPSTTPPBEEEEEEEEEEEE----SSHHHHHHHTT-

Organism: NCBI:txid1033806

Radius of gyration: 24.37 Å; Cα contacts (8 Å, |Δi|>4): 735; chains: 1; bounding box: 71×55×63 Å

Sequence (369 aa):
MSVQSEFGDFADLTPGVDRDDLPDREFAWQEEPTTFADGLSVVMPDVTSRGEPGYVTVGDGRSIRANEFGYVVGGLEGYLEEYRDREIDIPPYYSRFDDEAETYLGGVTAANGSFGVGAHSRRLETAVRAATGGGAFSSSEMAVIGCGKRPFIVQNEQGAFVFSAVDLGRPDGFDLDAYPHSEVAGFQLPEDVEEVRRGITFLKEALADQFDITLVRHDTLADGFHYFETEDGSTVRIKGYHLHQLADTARDPMEVLGEMAYEDPWGETFSAEWDEIEYELGTPMSRRSRPPEERPQNDVVVGYARGWSDPRRSRRVSLSGRVKARAYYVRLKVGEGSEPLTITRERQAETVAERRPENKMELATTKGI

Foldseek 3Di:
DDDDDPPDDPDPDPPFDDLVLADDAPFDWDRAWDADPLGWTWIFTDCLVPAPQDWDDLAPRDIDTRVFKTATDDDVVVLCVPFFDDWFQDDQDLVCLVPPGQWDFLAAALQPLAGGKGGHSSRVSSQVSNVVNNDHDGSVQWIWTRRRQAWTWIQGPSGIMTGHIDGDHDDPPDDQVPAAFDQACNETHRHDDVLLSLLVNLVQVLCCPQPVWHFDYFDDDHSQKTWTATPVRAIAIAGSNQSSVSSQWDLDVVVVAAKDWDQDPVRDIFIDGHHDDPFHWQQFDDPPPDDSVPGDSQKTQSGKHKDWDQCVPDPDNPQQNFIKIWIWRWIWGDDPHHDHIDIDTDIDIDGRDGDNPPDPPPCCVVSVD

Solvent-accessible surface area (backbone atoms only — not comparable to full-atom values): 20858 Å² total; per-residue (Å²): 142,81,83,84,81,84,79,74,82,83,72,88,71,77,75,78,74,59,73,86,76,51,76,87,57,103,58,52,65,42,89,65,68,48,70,46,100,72,54,38,23,26,33,30,52,46,37,46,92,67,26,75,84,30,69,43,75,27,44,96,91,39,68,46,51,30,91,44,38,27,43,54,78,39,41,59,67,63,36,47,73,76,37,56,66,46,77,50,77,63,48,68,46,78,91,37,21,90,82,64,27,64,64,46,77,30,34,42,26,27,51,84,48,25,35,18,29,19,39,46,24,71,53,51,51,50,49,54,20,52,74,48,63,36,52,86,73,55,45,92,58,44,49,36,36,38,20,32,71,43,55,26,39,43,36,43,94,84,45,43,28,42,32,60,50,43,81,28,73,76,61,86,88,65,60,66,85,79,44,77,61,45,82,46,86,90,29,68,36,67,59,72,47,66,45,32,48,46,7,47,42,50,46,48,53,41,31,37,76,64,66,74,41,48,73,73,41,59,74,51,77,57,83,6,24,44,32,31,32,31,77,89,71,48,67,51,34,35,41,18,40,46,24,37,61,38,42,72,45,37,73,56,64,76,80,61,42,45,79,45,77,46,69,47,101,84,72,52,73,48,66,45,73,36,91,79,81,92,73,55,73,57,39,56,49,60,72,95,84,59,59,77,93,72,32,47,81,49,20,18,24,59,27,34,33,68,49,77,43,52,42,89,77,42,97,54,91,50,87,67,40,35,44,28,45,35,43,27,44,32,26,44,30,60,44,72,80,86,44,53,42,43,66,46,74,48,80,48,73,53,78,68,41,87,39,77,65,81,43,60,67,56,43,23,71,74,51,25,79